Protein AF-A0A8T5SLI6-F1 (afdb_monomer_lite)

Sequence (531 aa):
MDNPRVVEIYKQARKDFEEFVGETPEDYKVLLFIDPELHTSLYQVMELGGSPFAVLSQEQIENLRKARNRNYLPDECISIFPSLPTMIYMSLPFELEDNPERDFTLRMMFIHAFAHAYFAEKSASNDSKVQTEIYRMDMIIRELIMNNAYGLKEGRQIPWGMAYFQDMVAVIRLLTTFGVHDFYIPPETSRDVSLFQNFLLEIITYLKKRAELIKKKNLTGILTEAFANFIHMKIGEQILEKNEYPFSNIPKLLKPIYGPPMNKLSFEILTSAFEELGDQPREIIKQTLQMQSDLDLLTKLGGGAQVRRILKDVREGAQSTSVYWHADTSGYWRKTWNIYEGVWDQLDDYIKFLNKHQCVNVGQWLEGSSAFQFYGYVKVDSKPIYVFEIDDESINLEQLLILHNHSLLYRQEFLMPTPGFPDIIMFKKLDRMVVGTLLSIGKLEENPMSPWDLPIYSRAIDISKELLDFVAEQKQEVEIDEETGRASEVLYGTSKIRKKVDYSQLKKMSQSKLASVRVLIDEIVTQHEGA

pLDDT: mean 75.41, std 16.87, range [34.31, 97.69]

Secondary structure (DSSP, 8-state):
---HHHHHHHHHHHHHHHHHHSS---SEEEEEESSHHHHHHHHHHHHHHSSTT----HHHHHHHHHHTS-TTS----EEEE--SSEEEEEE--SS--S-HHHHHHHHHHHHHHHHHHHHHHH-S-SHHHHHHHHHHHHHHHHHHHHHHHHHHHHHH--TTHHHHHHHHHHHHHHHHHTT--------HHHHTT-HHHHHHHHHHHHHHHHHHHHHH-B--HHHHHHHHHHHHHHHHHHHHHTT-SS-SS--GGGHHHHSSHHHHHHHHHHHHHTGGG-S-HHHHHHHHHT--SHHHHHHHHT-HHHHHHHHHHHHHHHHHHHHHHT--SSSHHHHHHHHHHHHHHHHHHHHHHHHHHT--BHHHHHHH--SEEEEEEEEETTEEEEEEEE-TTT--HHHHHHHHHTT---STTSSS-PPPPPEEEEEEEETTEEEEEEEEEPPPSS--SSTT-S-EEEEEEE--HHHHHHHHHSPPEEEE-TTT--EEEEPPSS-SS---EE-TTBPP--HHHHHHHHHHHHHHHHHTT--

Structure (mmCIF, N/CA/C/O backbone):
data_AF-A0A8T5SLI6-F1
#
_entry.id   AF-A0A8T5SLI6-F1
#
loop_
_atom_site.group_PDB
_atom_site.id
_atom_site.type_symbol
_atom_site.label_atom_id
_atom_site.label_alt_id
_atom_site.label_comp_id
_atom_site.label_asym_id
_atom_site.label_entity_id
_atom_site.label_seq_id
_atom_site.pdbx_PDB_ins_code
_atom_site.Cartn_x
_atom_site.Cartn_y
_atom_site.Cartn_z
_atom_site.occupancy
_atom_site.B_iso_or_equiv
_atom_site.auth_seq_id
_atom_site.auth_comp_id
_atom_site.auth_asym_id
_atom_site.auth_atom_id
_atom_site.pdbx_PDB_model_num
ATOM 1 N N . MET A 1 1 ? -10.650 -25.749 14.499 1.00 44.06 1 MET A N 1
ATOM 2 C CA . MET A 1 1 ? -11.336 -26.099 15.758 1.00 44.06 1 MET A CA 1
ATOM 3 C C . MET A 1 1 ? -11.910 -24.813 16.304 1.00 44.06 1 MET A C 1
ATOM 5 O O . MET A 1 1 ? -11.137 -23.884 16.503 1.00 44.06 1 MET A O 1
ATOM 9 N N . ASP A 1 2 ? -13.223 -24.744 16.497 1.00 54.75 2 ASP A N 1
ATOM 10 C CA . ASP A 1 2 ? -13.872 -23.579 17.097 1.00 54.75 2 ASP A CA 1
ATOM 11 C C . ASP A 1 2 ? -13.577 -23.589 18.598 1.00 54.75 2 ASP A C 1
ATOM 13 O O . ASP A 1 2 ? -14.080 -24.449 19.319 1.00 54.75 2 ASP A O 1
ATOM 17 N N . ASN A 1 3 ? -12.715 -22.689 19.077 1.00 69.00 3 ASN A N 1
ATOM 18 C CA . ASN A 1 3 ? -12.516 -22.523 20.514 1.00 69.00 3 ASN A CA 1
ATOM 19 C C . ASN A 1 3 ? -13.764 -21.819 21.095 1.00 69.00 3 ASN A C 1
ATOM 21 O O . ASN A 1 3 ? -14.017 -20.668 20.723 1.00 69.00 3 ASN A O 1
ATOM 25 N N . PRO A 1 4 ? -14.544 -22.460 21.991 1.00 79.44 4 PRO A N 1
ATOM 26 C CA . PRO A 1 4 ? -15.806 -21.903 22.483 1.00 79.44 4 PRO A CA 1
ATOM 27 C C . PRO A 1 4 ? -15.668 -20.519 23.132 1.00 79.44 4 PRO A C 1
ATOM 29 O O . PRO A 1 4 ? -16.579 -19.702 23.005 1.00 79.44 4 PRO A O 1
ATOM 32 N N . ARG A 1 5 ? -14.522 -20.228 23.767 1.00 83.31 5 ARG A N 1
ATOM 33 C CA . ARG A 1 5 ? -14.261 -18.940 24.426 1.00 83.31 5 ARG A CA 1
ATOM 34 C C . ARG A 1 5 ? -14.070 -17.805 23.422 1.00 83.31 5 ARG A C 1
ATOM 36 O O . ARG A 1 5 ? -14.644 -16.735 23.590 1.00 83.31 5 ARG A O 1
ATOM 43 N N . VAL A 1 6 ? -13.337 -18.058 22.334 1.00 84.25 6 VAL A N 1
ATOM 44 C CA . VAL A 1 6 ? -13.152 -17.083 21.241 1.00 84.25 6 VAL A CA 1
ATOM 45 C C . VAL A 1 6 ? -14.497 -16.730 20.605 1.00 84.25 6 VAL A C 1
ATOM 47 O O . VAL A 1 6 ? -14.772 -15.561 20.345 1.00 84.25 6 VAL A O 1
ATOM 50 N N . VAL A 1 7 ? -15.363 -17.729 20.404 1.00 87.38 7 VAL A N 1
ATOM 51 C CA . VAL A 1 7 ? -16.715 -17.526 19.858 1.00 87.38 7 VAL A CA 1
ATOM 52 C C . VAL A 1 7 ? -17.589 -16.697 20.805 1.00 87.38 7 VAL A C 1
ATOM 54 O O . VAL A 1 7 ? -18.370 -15.865 20.346 1.00 87.38 7 VAL A O 1
ATOM 57 N N . GLU A 1 8 ? -17.480 -16.906 22.117 1.00 90.06 8 GLU A N 1
ATOM 58 C CA . GLU A 1 8 ? -18.203 -16.114 23.117 1.00 90.06 8 GLU A CA 1
ATOM 59 C C . GLU A 1 8 ? -17.760 -14.646 23.107 1.00 90.06 8 GLU A C 1
ATOM 61 O O . GLU A 1 8 ? -18.603 -13.755 23.006 1.00 90.06 8 GLU A O 1
ATOM 66 N N . ILE A 1 9 ? -16.448 -14.398 23.125 1.00 90.38 9 ILE A N 1
ATOM 67 C CA . ILE A 1 9 ? -15.871 -13.048 23.088 1.00 90.38 9 ILE A CA 1
ATOM 68 C C . ILE A 1 9 ? -16.253 -12.325 21.793 1.00 90.38 9 ILE A C 1
ATOM 70 O O . ILE A 1 9 ? -16.652 -11.163 21.828 1.00 90.38 9 ILE A O 1
ATOM 74 N N . TYR A 1 10 ? -16.211 -13.022 20.657 1.00 92.00 10 TYR A N 1
ATOM 75 C CA . TYR A 1 10 ? -16.682 -12.496 19.376 1.00 92.00 10 TYR A CA 1
ATOM 76 C C . TYR A 1 10 ? -18.156 -12.057 19.440 1.00 92.00 10 TYR A C 1
ATOM 78 O O . TYR A 1 10 ? -18.503 -10.971 18.977 1.00 92.00 10 TYR A O 1
ATOM 86 N N . LYS A 1 11 ? -19.037 -12.872 20.041 1.00 94.06 11 LYS A N 1
ATOM 87 C CA . LYS A 1 11 ? -20.464 -12.534 20.191 1.00 94.06 11 LYS A CA 1
ATOM 88 C C . LYS A 1 11 ? -20.676 -11.322 21.096 1.00 94.06 11 LYS A C 1
ATOM 90 O O . LYS A 1 11 ? -21.549 -10.510 20.803 1.00 94.06 11 LYS A O 1
ATOM 95 N N . GLN A 1 12 ? -19.894 -11.201 22.167 1.00 94.75 12 GLN A N 1
ATOM 96 C CA . GLN A 1 12 ? -19.926 -10.033 23.050 1.00 94.75 12 GLN A CA 1
ATOM 97 C C . GLN A 1 12 ? -19.479 -8.772 22.305 1.00 94.75 12 GLN A C 1
ATOM 99 O O . GLN A 1 12 ? -20.244 -7.817 22.241 1.00 94.75 12 GLN A O 1
ATOM 104 N N . ALA A 1 13 ? -18.318 -8.815 21.642 1.00 94.75 13 ALA A N 1
ATOM 105 C CA . ALA A 1 13 ? -17.807 -7.717 20.820 1.00 94.75 13 ALA A CA 1
ATOM 106 C C . ALA A 1 13 ? -18.826 -7.257 19.766 1.00 94.75 13 ALA A C 1
ATOM 108 O O . ALA A 1 13 ? -19.027 -6.061 19.567 1.00 94.75 13 ALA A O 1
ATOM 109 N N . ARG A 1 14 ? -19.501 -8.207 19.104 1.00 95.81 14 ARG A N 1
ATOM 110 C CA . ARG A 1 14 ? -20.529 -7.906 18.102 1.00 95.81 14 ARG A CA 1
ATOM 111 C C . ARG A 1 14 ? -21.728 -7.189 18.721 1.00 95.81 14 ARG A C 1
ATOM 113 O O . ARG A 1 14 ? -22.217 -6.228 18.139 1.00 95.81 14 ARG A O 1
ATOM 120 N N . LYS A 1 15 ? -22.173 -7.632 19.898 1.00 96.38 15 LYS A N 1
ATOM 121 C CA . LYS A 1 15 ? -23.267 -6.995 20.635 1.00 96.38 15 LYS A CA 1
ATOM 122 C C . LYS A 1 15 ? -22.905 -5.568 21.058 1.00 96.38 15 LYS A C 1
ATOM 124 O O . LYS A 1 15 ? -23.711 -4.671 20.847 1.00 96.38 15 LYS A O 1
ATOM 129 N N . ASP A 1 16 ? -21.710 -5.346 21.606 1.00 96.44 16 ASP A N 1
ATOM 130 C CA . ASP A 1 16 ? -21.279 -3.995 22.000 1.00 96.44 16 ASP A CA 1
ATOM 131 C C . ASP A 1 16 ? -21.222 -3.053 20.796 1.00 96.44 16 ASP A C 1
ATOM 133 O O . ASP A 1 16 ? -21.654 -1.903 20.868 1.00 96.44 16 ASP A O 1
ATOM 137 N N . PHE A 1 17 ? -20.716 -3.563 19.670 1.00 97.00 17 PHE A N 1
ATOM 138 C CA . PHE A 1 17 ? -20.667 -2.821 18.419 1.00 97.00 17 PHE A CA 1
ATOM 139 C C . PHE A 1 17 ? -22.073 -2.443 17.940 1.00 97.00 17 PHE A C 1
ATOM 141 O O . PHE A 1 17 ? -22.313 -1.281 17.621 1.00 97.00 17 PHE A O 1
ATOM 148 N N . GLU A 1 18 ? -23.013 -3.391 17.939 1.00 96.25 18 GLU A N 1
ATOM 149 C CA . GLU A 1 18 ? -24.412 -3.154 17.563 1.00 96.25 18 GLU A CA 1
ATOM 150 C C . GLU A 1 18 ? -25.090 -2.125 18.477 1.00 96.25 18 GLU A C 1
ATOM 152 O O . GLU A 1 18 ? -25.758 -1.213 17.994 1.00 96.25 18 GLU A O 1
ATOM 157 N N . GLU A 1 19 ? -24.894 -2.225 19.795 1.00 95.00 19 GLU A N 1
ATOM 158 C CA . GLU A 1 19 ? -25.458 -1.281 20.767 1.00 95.00 19 GLU A CA 1
ATOM 159 C C . GLU A 1 19 ? -24.948 0.152 20.522 1.00 95.00 19 GLU A C 1
ATOM 161 O O . GLU A 1 19 ? -25.728 1.116 20.537 1.00 95.00 19 GLU A O 1
ATOM 166 N N . PHE A 1 20 ? -23.651 0.296 20.236 1.00 95.19 20 PHE A N 1
ATOM 167 C CA . PHE A 1 20 ? -23.007 1.588 20.015 1.00 95.19 20 PHE A CA 1
ATOM 168 C C . PHE A 1 20 ? -23.339 2.188 18.638 1.00 95.19 20 PHE A C 1
ATOM 170 O O . PHE A 1 20 ? -23.892 3.292 18.542 1.00 95.19 20 PHE A O 1
ATOM 177 N N . VAL A 1 21 ? -23.041 1.445 17.569 1.00 94.12 21 VAL A N 1
ATOM 178 C CA . VAL A 1 21 ? -23.135 1.890 16.168 1.00 94.12 21 VAL A CA 1
ATOM 179 C C . VAL A 1 21 ? -24.572 1.825 15.642 1.00 94.12 21 VAL A C 1
ATOM 181 O O . VAL A 1 21 ? -24.972 2.671 14.843 1.00 94.12 21 VAL A O 1
ATOM 184 N N . GLY A 1 22 ? -25.380 0.885 16.137 1.00 92.38 22 GLY A N 1
ATOM 185 C CA . GLY A 1 22 ? -26.774 0.656 15.739 1.00 92.38 22 GLY A CA 1
ATOM 186 C C . GLY A 1 22 ? -26.971 -0.483 14.733 1.00 92.38 22 GLY A C 1
ATOM 187 O O . GLY A 1 22 ? -28.096 -0.942 14.561 1.00 92.38 22 GLY A O 1
ATOM 188 N N . GLU A 1 23 ? -25.901 -0.942 14.086 1.00 93.25 23 GLU A N 1
ATOM 189 C CA . GLU A 1 23 ? -25.879 -2.125 13.224 1.00 93.25 23 GLU A CA 1
ATOM 190 C C . GLU A 1 23 ? -24.483 -2.766 13.246 1.00 93.25 23 GLU A C 1
ATOM 192 O O . GLU A 1 23 ? -23.515 -2.154 13.703 1.00 93.25 23 GLU A O 1
ATOM 197 N N . THR A 1 24 ? -24.377 -3.999 12.755 1.00 91.31 24 THR A N 1
ATOM 198 C CA . THR A 1 24 ? -23.112 -4.738 12.657 1.00 91.31 24 THR A CA 1
ATOM 199 C C . THR A 1 24 ? -22.670 -4.879 11.205 1.00 91.31 24 THR A C 1
ATOM 201 O O . THR A 1 24 ? -23.529 -5.016 10.334 1.00 91.31 24 THR A O 1
ATOM 204 N N . PRO A 1 25 ? -21.353 -4.880 10.919 1.00 92.12 25 PRO A N 1
ATOM 205 C CA . PRO A 1 25 ? -20.867 -5.291 9.605 1.00 92.12 25 PRO A CA 1
ATOM 206 C C . PRO A 1 25 ? -21.261 -6.748 9.329 1.00 92.12 25 PRO A C 1
ATOM 208 O O . PRO A 1 25 ? -21.352 -7.557 10.262 1.00 92.12 25 PRO A O 1
ATOM 211 N N . GLU A 1 26 ? -21.482 -7.088 8.061 1.00 92.00 26 GLU A N 1
ATOM 212 C CA . GLU A 1 26 ? -21.887 -8.444 7.643 1.00 92.00 26 GLU A CA 1
ATOM 213 C C . GLU A 1 26 ? -21.032 -9.029 6.509 1.00 92.00 26 GLU A C 1
ATOM 215 O O . GLU A 1 26 ? -21.029 -10.245 6.312 1.00 92.00 26 GLU A O 1
ATOM 220 N N . ASP A 1 27 ? -20.295 -8.202 5.769 1.00 90.94 27 ASP A N 1
ATOM 221 C CA . ASP A 1 27 ? -19.503 -8.587 4.598 1.00 90.94 27 ASP A CA 1
ATOM 222 C C . ASP A 1 27 ? -18.003 -8.601 4.930 1.00 90.94 27 ASP A C 1
ATOM 224 O O . ASP A 1 27 ? -17.196 -7.825 4.411 1.00 90.94 27 ASP A O 1
ATOM 228 N N . TYR A 1 28 ? -17.599 -9.522 5.809 1.00 94.00 28 TYR A N 1
ATOM 229 C CA . TYR A 1 28 ? -16.191 -9.739 6.145 1.00 94.00 28 TYR A CA 1
ATOM 230 C C . TYR A 1 28 ? -15.838 -11.207 6.400 1.00 94.00 28 TYR A C 1
ATOM 232 O O . TYR A 1 28 ? -16.683 -12.079 6.604 1.00 94.00 28 TYR A O 1
ATOM 240 N N . LYS A 1 29 ? -14.536 -11.489 6.383 1.00 92.00 29 LYS A N 1
ATOM 241 C CA . LYS A 1 29 ? -13.932 -12.792 6.663 1.00 92.00 29 LYS A CA 1
ATOM 242 C C . LYS A 1 29 ? -12.848 -12.619 7.710 1.00 92.00 29 LYS A C 1
ATOM 244 O O . LYS A 1 29 ? -11.984 -11.767 7.546 1.00 92.00 29 LYS A O 1
ATOM 249 N N . VAL A 1 30 ? -12.857 -13.458 8.741 1.00 89.06 30 VAL A N 1
ATOM 250 C CA . VAL A 1 30 ? -11.822 -13.465 9.783 1.00 89.06 30 VAL A CA 1
ATOM 251 C C . VAL A 1 30 ? -10.960 -14.711 9.639 1.00 89.06 30 VAL A C 1
ATOM 253 O O . VAL A 1 30 ? -11.475 -15.829 9.646 1.00 89.06 30 VAL A O 1
ATOM 256 N N . LEU A 1 31 ? -9.647 -14.520 9.544 1.00 88.75 31 LEU A N 1
ATOM 257 C CA . LEU A 1 31 ? -8.648 -15.576 9.630 1.00 88.75 31 LEU A CA 1
ATOM 258 C C . LEU A 1 31 ? -7.838 -15.393 10.916 1.00 88.75 31 LEU A C 1
ATOM 260 O O . LEU A 1 31 ? -7.156 -14.385 11.100 1.00 88.75 31 LEU A O 1
ATOM 264 N N . LEU A 1 32 ? -7.926 -16.386 11.799 1.00 85.38 32 LEU A N 1
ATOM 265 C CA . LEU A 1 32 ? -7.217 -16.409 13.074 1.00 85.38 32 LEU A CA 1
ATOM 266 C C . LEU A 1 32 ? -5.917 -17.208 12.939 1.00 85.38 32 LEU A C 1
ATOM 268 O O . LEU A 1 32 ? -5.941 -18.389 12.586 1.00 85.38 32 LEU A O 1
ATOM 272 N N . PHE A 1 33 ? -4.791 -16.573 13.249 1.00 80.75 33 PHE A N 1
ATOM 273 C CA . PHE A 1 33 ? -3.471 -17.186 13.277 1.00 80.75 33 PHE A CA 1
ATOM 274 C C . PHE A 1 33 ? -3.140 -17.651 14.692 1.00 80.75 33 PHE A C 1
ATOM 276 O O . PHE A 1 33 ? -3.117 -16.865 15.638 1.00 80.75 33 PHE A O 1
ATOM 283 N N . ILE A 1 34 ? -2.874 -18.952 14.821 1.00 75.06 34 ILE A N 1
ATOM 284 C CA . ILE A 1 34 ? -2.328 -19.547 16.050 1.00 75.06 34 ILE A CA 1
ATOM 285 C C . ILE A 1 34 ? -0.828 -19.240 16.158 1.00 75.06 34 ILE A C 1
ATOM 287 O O . ILE A 1 34 ? -0.317 -19.062 17.256 1.00 75.06 34 ILE A O 1
ATOM 291 N N . ASP A 1 35 ? -0.1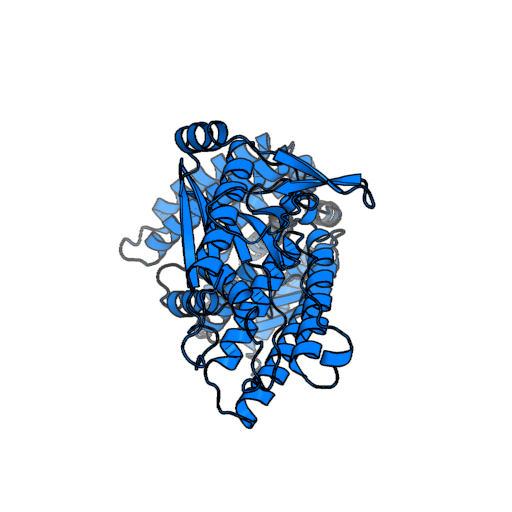40 -19.168 15.015 1.00 73.62 35 ASP A N 1
ATOM 292 C CA . ASP A 1 35 ? 1.264 -18.779 14.907 1.00 73.62 35 ASP A CA 1
ATOM 293 C C . ASP A 1 35 ? 1.371 -17.307 14.461 1.00 73.62 35 ASP A C 1
ATOM 295 O O . ASP A 1 35 ? 1.095 -17.012 13.290 1.00 73.62 35 ASP A O 1
ATOM 299 N N . PRO A 1 36 ? 1.777 -16.384 15.355 1.00 71.38 36 PRO A N 1
ATOM 300 C CA . PRO A 1 36 ? 1.911 -14.967 15.028 1.00 71.38 36 PRO A CA 1
ATOM 301 C C . PRO A 1 36 ? 2.917 -14.676 13.905 1.00 71.38 36 PRO A C 1
ATOM 303 O O . PRO A 1 36 ? 2.770 -13.681 13.200 1.00 71.38 36 PRO A O 1
ATOM 306 N N . GLU A 1 37 ? 3.910 -15.543 13.661 1.00 73.69 37 GLU A N 1
ATOM 307 C CA . GLU A 1 37 ? 4.912 -15.304 12.607 1.00 73.69 37 GLU A CA 1
ATOM 308 C C . GLU A 1 37 ? 4.305 -15.322 11.197 1.00 73.69 37 GLU A C 1
ATOM 310 O O . GLU A 1 37 ? 4.772 -14.630 10.279 1.00 73.69 37 GLU A O 1
ATOM 315 N N . LEU A 1 38 ? 3.243 -16.112 11.016 1.00 75.31 38 LEU A N 1
ATOM 316 C CA . LEU A 1 38 ? 2.495 -16.164 9.764 1.00 75.31 38 LEU A CA 1
ATOM 317 C C . LEU A 1 38 ? 1.707 -14.875 9.535 1.00 75.31 38 LEU A C 1
ATOM 319 O O . LEU A 1 38 ? 1.659 -14.388 8.404 1.00 75.31 38 LEU A O 1
ATOM 323 N N . HIS A 1 39 ? 1.139 -14.302 10.598 1.00 79.75 39 HIS A N 1
ATOM 324 C CA . HIS A 1 39 ? 0.418 -13.035 10.528 1.00 79.75 39 HIS A CA 1
ATOM 325 C C . HIS A 1 39 ? 1.359 -11.875 10.204 1.00 79.75 39 HIS A C 1
ATOM 327 O O . HIS A 1 39 ? 1.087 -11.134 9.262 1.00 79.75 39 HIS A O 1
ATOM 333 N N . THR A 1 40 ? 2.511 -11.776 10.873 1.00 76.31 40 THR A N 1
ATOM 334 C CA . THR A 1 40 ? 3.512 -10.742 10.568 1.00 76.31 40 THR A CA 1
ATOM 335 C C . THR A 1 40 ? 3.976 -10.808 9.112 1.00 76.31 40 THR A C 1
ATOM 337 O O . THR A 1 40 ? 4.066 -9.784 8.439 1.00 76.31 40 THR A O 1
ATOM 340 N N . SER A 1 41 ? 4.224 -12.016 8.590 1.00 77.44 41 SER A N 1
ATOM 341 C CA . SER A 1 41 ? 4.614 -12.192 7.183 1.00 77.44 41 SER A CA 1
ATOM 342 C C . SER A 1 41 ? 3.527 -11.670 6.233 1.00 77.44 41 SER A C 1
ATOM 344 O O . SER A 1 41 ? 3.831 -11.035 5.227 1.00 77.44 41 SER A O 1
ATOM 346 N N . LEU A 1 42 ? 2.256 -11.934 6.547 1.00 83.06 42 LEU A N 1
ATOM 347 C CA . LEU A 1 42 ? 1.123 -11.479 5.749 1.00 83.06 42 LEU A CA 1
ATOM 348 C C . LEU A 1 42 ? 0.953 -9.959 5.793 1.00 83.06 42 LEU A C 1
ATOM 350 O O . LEU A 1 42 ? 0.751 -9.348 4.745 1.00 83.06 42 LEU A O 1
ATOM 354 N N . TYR A 1 43 ? 1.055 -9.367 6.982 1.00 82.25 43 TYR A N 1
ATOM 355 C CA . TYR A 1 43 ? 1.016 -7.921 7.167 1.00 82.25 43 TYR A CA 1
ATOM 356 C C . TYR A 1 43 ? 2.036 -7.230 6.262 1.00 82.25 43 TYR A C 1
ATOM 358 O O . TYR A 1 43 ? 1.683 -6.384 5.449 1.00 82.25 43 TYR A O 1
ATOM 366 N N . GLN A 1 44 ? 3.290 -7.679 6.302 1.00 78.62 44 GLN A N 1
ATOM 367 C CA . GLN A 1 44 ? 4.341 -7.077 5.488 1.00 78.62 44 GLN A CA 1
ATOM 368 C C . GLN A 1 44 ? 4.110 -7.256 3.978 1.00 78.62 44 GLN A C 1
ATOM 370 O O . GLN A 1 44 ? 4.463 -6.380 3.191 1.00 78.62 44 GLN A O 1
ATOM 375 N N . VAL A 1 45 ? 3.510 -8.373 3.548 1.00 83.94 45 VAL A N 1
ATOM 376 C CA . VAL A 1 45 ? 3.108 -8.561 2.142 1.00 83.94 45 VAL A CA 1
ATOM 377 C C . VAL A 1 45 ? 2.037 -7.544 1.747 1.00 83.94 45 VAL A C 1
ATOM 379 O O . VAL A 1 45 ? 2.109 -6.978 0.656 1.00 83.94 45 VAL A O 1
ATOM 382 N N . MET A 1 46 ? 1.061 -7.297 2.620 1.00 87.00 46 MET A N 1
ATOM 383 C CA . MET A 1 46 ? 0.022 -6.296 2.387 1.00 87.00 46 MET A CA 1
ATOM 384 C C . MET A 1 46 ? 0.593 -4.878 2.346 1.00 87.00 46 MET A C 1
ATOM 386 O O . MET A 1 46 ? 0.240 -4.142 1.430 1.00 87.00 46 MET A O 1
ATOM 390 N N . GLU A 1 47 ? 1.512 -4.532 3.246 1.00 78.56 47 GLU A N 1
ATOM 391 C CA . GLU A 1 47 ? 2.186 -3.227 3.262 1.00 78.56 47 GLU A CA 1
ATOM 392 C C . GLU A 1 47 ? 3.024 -2.995 1.996 1.00 78.56 47 GLU A C 1
ATOM 394 O O . GLU A 1 47 ? 2.884 -1.978 1.319 1.00 78.56 47 GLU A O 1
ATOM 399 N N . LEU A 1 48 ? 3.859 -3.965 1.610 1.00 76.06 48 LEU A N 1
ATOM 400 C CA . LEU A 1 48 ? 4.747 -3.829 0.447 1.00 76.06 48 LEU A CA 1
ATOM 401 C C . LEU A 1 48 ? 4.011 -3.953 -0.893 1.00 76.06 48 LEU A C 1
ATOM 403 O O . LEU A 1 48 ? 4.388 -3.338 -1.891 1.00 76.06 48 LEU A O 1
ATOM 407 N N . GLY A 1 49 ? 3.008 -4.826 -0.953 1.00 77.44 49 GLY A N 1
ATOM 408 C CA . GLY A 1 49 ? 2.347 -5.228 -2.192 1.00 77.44 49 GLY A CA 1
ATOM 409 C C . GLY A 1 49 ? 0.970 -4.603 -2.411 1.00 77.44 49 GLY A C 1
ATOM 410 O O . GLY A 1 49 ? 0.420 -4.679 -3.519 1.00 77.44 49 GLY A O 1
ATOM 411 N N . GLY A 1 50 ? 0.404 -3.999 -1.367 1.00 83.75 50 GLY A N 1
ATOM 412 C CA . GLY A 1 50 ? -0.948 -3.449 -1.334 1.00 83.75 50 GLY A CA 1
ATOM 413 C C . GLY A 1 50 ? -2.056 -4.503 -1.314 1.00 83.75 50 GLY A C 1
ATOM 414 O O . GLY A 1 50 ? -3.213 -4.131 -1.452 1.00 83.75 50 GLY A O 1
ATOM 415 N N . SER A 1 51 ? -1.731 -5.799 -1.215 1.00 89.69 51 SER A N 1
ATOM 416 C CA . SER A 1 51 ? -2.679 -6.923 -1.260 1.00 89.69 51 SER A CA 1
ATOM 417 C C . SER A 1 51 ? -2.033 -8.200 -0.708 1.00 89.69 51 SER A C 1
ATOM 419 O O . SER A 1 51 ? -0.842 -8.418 -0.935 1.00 89.69 51 SER A O 1
ATOM 421 N N . PRO A 1 52 ? -2.790 -9.099 -0.052 1.00 86.62 52 PRO A N 1
ATOM 422 C CA . PRO A 1 52 ? -2.253 -10.346 0.505 1.00 86.62 52 PRO A CA 1
ATOM 423 C C . PRO A 1 52 ? -1.761 -11.349 -0.553 1.00 86.62 52 PRO A C 1
ATOM 425 O O . PRO A 1 52 ? -1.036 -12.286 -0.225 1.00 86.62 52 PRO A O 1
ATOM 428 N N . PHE A 1 53 ? -2.146 -11.176 -1.823 1.00 88.50 53 PHE A N 1
ATOM 429 C CA . PHE A 1 53 ? -1.671 -12.004 -2.940 1.00 88.50 53 PHE A CA 1
ATOM 430 C C . PHE A 1 53 ? -0.749 -11.264 -3.902 1.00 88.50 53 PHE A C 1
ATOM 432 O O . PHE A 1 53 ? -0.422 -11.784 -4.970 1.00 88.50 53 PHE A O 1
ATOM 439 N N . ALA A 1 54 ? -0.312 -10.066 -3.523 1.00 87.38 54 ALA A N 1
ATOM 440 C CA . ALA A 1 54 ? 0.648 -9.315 -4.297 1.00 87.38 54 ALA A CA 1
ATOM 441 C C . ALA A 1 54 ? 1.934 -10.129 -4.507 1.00 87.38 54 ALA A C 1
ATOM 443 O O . ALA A 1 54 ? 2.513 -10.692 -3.579 1.00 87.38 54 ALA A O 1
ATOM 444 N N . VAL A 1 55 ? 2.404 -10.163 -5.752 1.00 86.56 55 VAL A N 1
ATOM 445 C CA . VAL A 1 55 ? 3.694 -10.768 -6.099 1.00 86.56 55 VAL A CA 1
ATOM 446 C C . VAL A 1 55 ? 4.816 -9.859 -5.606 1.00 86.56 55 VAL A C 1
ATOM 448 O O . VAL A 1 55 ? 4.763 -8.651 -5.825 1.00 86.56 55 VAL A O 1
ATOM 451 N N . LEU A 1 56 ? 5.812 -10.417 -4.931 1.00 82.62 56 LEU A N 1
ATOM 452 C CA . LEU A 1 56 ? 6.967 -9.684 -4.413 1.00 82.62 56 LEU A CA 1
ATOM 453 C C . LEU A 1 56 ? 8.236 -10.157 -5.116 1.00 82.62 56 LEU A C 1
ATOM 455 O O . LEU A 1 56 ? 8.292 -11.312 -5.544 1.00 82.62 56 LEU A O 1
ATOM 459 N N . SER A 1 57 ? 9.238 -9.284 -5.210 1.00 79.12 57 SER A N 1
ATOM 460 C CA . SER A 1 57 ? 10.562 -9.681 -5.696 1.00 79.12 57 SER A CA 1
ATOM 461 C C . SER A 1 57 ? 11.251 -10.639 -4.712 1.00 79.12 57 SER A C 1
ATOM 463 O O . SER A 1 57 ? 10.905 -10.694 -3.530 1.00 79.12 57 SER A O 1
ATOM 465 N N . GLN A 1 58 ? 12.238 -11.404 -5.171 1.00 77.44 58 GLN A N 1
ATOM 466 C CA . GLN A 1 58 ? 13.064 -12.287 -4.353 1.00 77.44 58 GLN A CA 1
ATOM 467 C C . GLN A 1 58 ? 13.755 -11.532 -3.236 1.00 77.44 58 GLN A C 1
ATOM 469 O O . GLN A 1 58 ? 13.724 -11.986 -2.102 1.00 77.44 58 GLN A O 1
ATOM 474 N N . GLU A 1 59 ? 14.313 -10.365 -3.525 1.00 75.62 59 GLU A N 1
ATOM 475 C CA . GLU A 1 59 ? 14.922 -9.502 -2.519 1.00 75.62 59 GLU A CA 1
ATOM 476 C C . GLU A 1 59 ? 13.910 -9.113 -1.431 1.00 75.62 59 GLU A C 1
ATOM 478 O O . GLU A 1 59 ? 14.198 -9.240 -0.241 1.00 75.62 59 GLU A O 1
ATOM 483 N N . GLN A 1 60 ? 12.694 -8.706 -1.816 1.00 77.88 60 GLN A N 1
ATOM 484 C CA . GLN A 1 60 ? 11.626 -8.431 -0.855 1.00 77.88 60 GLN A CA 1
ATOM 485 C C . GLN A 1 60 ? 11.300 -9.686 -0.040 1.00 77.88 60 GLN A C 1
ATOM 487 O O . GLN A 1 60 ? 11.256 -9.622 1.184 1.00 77.88 60 GLN A O 1
ATOM 492 N N . ILE A 1 61 ? 11.148 -10.845 -0.682 1.00 80.69 61 ILE A N 1
ATOM 493 C CA . ILE A 1 61 ? 10.898 -12.125 -0.005 1.00 80.69 61 ILE A CA 1
ATOM 494 C C . ILE A 1 61 ? 12.040 -12.483 0.958 1.00 80.69 61 ILE A C 1
ATOM 496 O O . ILE A 1 61 ? 11.787 -12.961 2.064 1.00 80.69 61 ILE A O 1
ATOM 500 N N . GLU A 1 62 ? 13.295 -12.264 0.578 1.00 78.50 62 GLU A N 1
ATOM 501 C CA . GLU A 1 62 ? 14.459 -12.482 1.430 1.00 78.50 62 GLU A CA 1
ATOM 502 C C . GLU A 1 62 ? 14.482 -11.529 2.616 1.00 78.50 62 GLU A C 1
ATOM 504 O O . GLU A 1 62 ? 14.754 -11.967 3.733 1.00 78.50 62 GLU A O 1
ATOM 509 N N . ASN A 1 63 ? 14.170 -10.253 2.404 1.00 74.00 63 ASN A N 1
ATOM 510 C CA . ASN A 1 63 ? 14.072 -9.263 3.470 1.00 74.00 63 ASN A CA 1
ATOM 511 C C . ASN A 1 63 ? 12.955 -9.629 4.448 1.00 74.00 63 ASN A C 1
ATOM 513 O O . ASN A 1 63 ? 13.190 -9.617 5.652 1.00 74.00 63 ASN A O 1
ATOM 517 N N . LEU A 1 64 ? 11.798 -10.080 3.955 1.00 74.31 64 LEU A N 1
ATOM 518 C CA . LEU A 1 64 ? 10.719 -10.623 4.784 1.00 74.31 64 LEU A CA 1
ATOM 519 C C . LEU A 1 64 ? 11.178 -11.850 5.581 1.00 74.31 64 LEU A C 1
ATOM 521 O O . LEU A 1 64 ? 10.950 -11.940 6.787 1.00 74.31 64 LEU A O 1
ATOM 525 N N . ARG A 1 65 ? 11.889 -12.786 4.939 1.00 74.19 65 ARG A N 1
ATOM 526 C CA . ARG A 1 65 ? 12.460 -13.964 5.615 1.00 74.19 65 ARG A CA 1
ATOM 527 C C . ARG A 1 65 ? 13.474 -13.569 6.689 1.00 74.19 65 ARG A C 1
ATOM 529 O O . ARG A 1 65 ? 13.448 -14.155 7.766 1.00 74.19 65 ARG A O 1
ATOM 536 N N . LYS A 1 66 ? 14.341 -12.587 6.424 1.00 69.94 66 LYS A N 1
ATOM 537 C CA . LYS A 1 66 ? 15.323 -12.050 7.384 1.00 69.94 66 LYS A CA 1
ATOM 538 C C . LYS A 1 66 ? 14.629 -11.307 8.532 1.00 69.94 66 LYS A C 1
ATOM 540 O O . LYS A 1 66 ? 15.061 -11.434 9.677 1.00 69.94 66 LYS A O 1
ATOM 545 N N . ALA A 1 67 ? 13.535 -10.599 8.247 1.00 60.75 67 ALA A N 1
ATOM 546 C CA . ALA A 1 67 ? 12.741 -9.847 9.217 1.00 60.75 67 ALA A CA 1
ATOM 547 C C . ALA A 1 67 ? 11.984 -10.742 10.214 1.00 60.75 67 ALA A C 1
ATOM 549 O O . ALA A 1 67 ? 11.643 -10.280 11.300 1.00 60.75 67 ALA A O 1
ATOM 550 N N . ARG A 1 68 ? 11.825 -12.046 9.930 1.00 60.44 68 ARG A N 1
ATOM 551 C CA . ARG A 1 68 ? 11.350 -13.038 10.919 1.00 60.44 68 ARG A CA 1
ATOM 552 C C . ARG A 1 68 ? 12.207 -13.087 12.191 1.00 60.44 68 ARG A C 1
ATOM 554 O O . ARG A 1 68 ? 11.743 -13.555 13.227 1.00 60.44 68 ARG A O 1
ATOM 561 N N . ASN A 1 69 ? 13.431 -12.553 12.158 1.00 57.34 69 ASN A N 1
ATOM 562 C CA . ASN A 1 69 ? 14.226 -12.293 13.355 1.00 57.34 69 ASN A CA 1
ATOM 563 C C . ASN A 1 69 ? 13.660 -11.081 14.119 1.00 57.34 69 ASN A C 1
ATOM 565 O O . ASN A 1 69 ? 14.150 -9.959 14.003 1.00 57.34 69 ASN A O 1
ATOM 569 N N . ARG A 1 70 ? 12.629 -11.366 14.922 1.00 51.78 70 ARG A N 1
ATOM 570 C CA . ARG A 1 70 ? 11.639 -10.513 15.610 1.00 51.78 70 ARG A CA 1
ATOM 571 C C . ARG A 1 70 ? 12.063 -9.164 16.207 1.00 51.78 70 ARG A C 1
ATOM 573 O O . ARG A 1 70 ? 11.180 -8.392 16.542 1.00 51.78 70 ARG A O 1
ATOM 580 N N . ASN A 1 71 ? 13.347 -8.840 16.364 1.00 49.12 71 ASN A N 1
ATOM 581 C CA . ASN A 1 71 ? 13.844 -7.706 17.166 1.00 49.12 71 ASN A CA 1
ATOM 582 C C . ASN A 1 71 ? 13.361 -6.300 16.744 1.00 49.12 71 ASN A C 1
ATOM 584 O O . ASN A 1 71 ? 13.625 -5.355 17.490 1.00 49.12 71 ASN A O 1
ATOM 588 N N . TYR A 1 72 ? 12.711 -6.156 15.583 1.00 47.06 72 TYR A N 1
ATOM 589 C CA . TYR A 1 72 ? 12.386 -4.861 14.983 1.00 47.06 72 TYR A CA 1
ATOM 590 C C . TYR A 1 72 ? 11.040 -4.812 14.241 1.00 47.06 72 TYR A C 1
ATOM 592 O O . TYR A 1 72 ? 10.897 -4.010 13.327 1.00 47.06 72 TYR A O 1
ATOM 600 N N . LEU A 1 73 ? 10.066 -5.664 14.561 1.00 50.00 73 LEU A N 1
ATOM 601 C CA . LEU A 1 73 ? 8.738 -5.555 13.944 1.00 50.00 73 LEU A CA 1
ATOM 602 C C . LEU A 1 73 ? 7.718 -5.106 14.988 1.00 50.00 73 LEU A C 1
ATOM 604 O O . LEU A 1 73 ? 7.818 -5.534 16.136 1.00 50.00 73 LEU A O 1
ATOM 608 N N . PRO A 1 74 ? 6.776 -4.214 14.640 1.00 51.00 74 PRO A N 1
ATOM 609 C CA . PRO A 1 74 ? 5.645 -3.960 15.514 1.00 51.00 74 PRO A CA 1
ATOM 610 C C . PRO A 1 74 ? 4.878 -5.279 15.708 1.00 51.00 74 PRO A C 1
ATOM 612 O O . PRO A 1 74 ? 4.619 -5.991 14.738 1.00 51.00 74 PRO A O 1
ATOM 615 N N . ASP A 1 75 ? 4.542 -5.613 16.959 1.00 56.19 75 ASP A N 1
ATOM 616 C CA . ASP A 1 75 ? 3.685 -6.756 17.319 1.00 56.19 75 ASP A CA 1
ATOM 617 C C . ASP A 1 75 ? 2.230 -6.469 16.903 1.00 56.19 75 ASP A C 1
ATOM 619 O O . ASP A 1 75 ? 1.321 -6.462 17.730 1.00 56.19 75 ASP A O 1
ATOM 623 N N . GLU A 1 76 ? 1.981 -6.144 15.636 1.00 61.31 76 GLU A N 1
ATOM 624 C CA . GLU A 1 76 ? 0.612 -5.976 15.169 1.00 61.31 76 GLU A CA 1
ATOM 625 C C . GLU A 1 76 ? -0.135 -7.297 15.337 1.00 61.31 76 GLU A C 1
ATOM 627 O O . GLU A 1 76 ? 0.271 -8.331 14.813 1.00 61.31 76 GLU A O 1
ATOM 632 N N . CYS A 1 77 ? -1.237 -7.261 16.084 1.00 74.56 77 CYS A N 1
ATOM 633 C CA . CYS A 1 77 ? -2.077 -8.433 16.334 1.00 74.56 77 CYS A CA 1
ATOM 634 C C . CYS A 1 77 ? -3.295 -8.487 15.400 1.00 74.56 77 CYS A C 1
ATOM 636 O O . CYS A 1 77 ? -4.035 -9.469 15.415 1.00 74.56 77 CYS A O 1
ATOM 638 N N . ILE A 1 78 ? -3.511 -7.438 14.600 1.00 82.44 78 ILE A N 1
ATOM 639 C CA . ILE A 1 78 ? -4.606 -7.302 13.640 1.00 82.44 78 ILE A CA 1
ATOM 640 C C . ILE A 1 78 ? -4.036 -6.680 12.368 1.00 82.44 78 ILE A C 1
ATOM 642 O O . ILE A 1 78 ? -3.352 -5.669 12.443 1.00 82.44 78 ILE A O 1
ATOM 646 N N . SER A 1 79 ? -4.359 -7.241 11.209 1.00 87.50 79 SER A N 1
ATOM 647 C CA . SER A 1 79 ? -4.164 -6.578 9.921 1.00 87.50 79 SER A CA 1
ATOM 648 C C . SER A 1 79 ? -5.445 -6.665 9.111 1.00 87.50 79 SER A C 1
ATOM 650 O O . SER A 1 79 ? -6.089 -7.716 9.039 1.00 87.50 79 SER A O 1
ATOM 652 N N . ILE A 1 80 ? -5.815 -5.548 8.497 1.00 90.25 80 ILE A N 1
ATOM 653 C CA . ILE A 1 80 ? -7.059 -5.406 7.750 1.00 90.25 80 ILE A CA 1
ATOM 654 C C . ILE A 1 80 ? -6.715 -5.198 6.287 1.00 90.25 80 ILE A C 1
ATOM 656 O O . ILE A 1 80 ? -5.994 -4.271 5.930 1.00 90.25 80 ILE A O 1
ATOM 660 N N . PHE A 1 81 ? -7.258 -6.049 5.424 1.00 93.75 81 PHE A N 1
ATOM 661 C CA . PHE A 1 81 ? -7.325 -5.754 4.003 1.00 93.75 81 PHE A CA 1
ATOM 662 C C . PHE A 1 81 ? -8.745 -5.272 3.686 1.00 93.75 81 PHE A C 1
ATOM 664 O O . PHE A 1 81 ? -9.673 -6.094 3.704 1.00 93.75 81 PHE A O 1
ATOM 671 N N . PRO A 1 82 ? -8.939 -3.965 3.427 1.00 92.44 82 PRO A N 1
ATOM 672 C CA . PRO A 1 82 ? -10.262 -3.363 3.317 1.00 92.44 82 PRO A CA 1
ATOM 673 C C . PRO A 1 82 ? -10.872 -3.668 1.945 1.00 92.44 82 PRO A C 1
ATOM 675 O O . PRO A 1 82 ? -11.004 -2.790 1.115 1.00 92.44 82 PRO A O 1
ATOM 678 N N . SER A 1 83 ? -11.185 -4.929 1.649 1.00 94.00 83 SER A N 1
ATOM 679 C CA . SER A 1 83 ? -11.933 -5.344 0.453 1.00 94.00 83 SER A CA 1
ATOM 680 C C . SER A 1 83 ? -13.416 -5.565 0.757 1.00 94.00 83 SER A C 1
ATOM 682 O O . SER A 1 83 ? -13.877 -5.312 1.865 1.00 94.00 83 SER A O 1
ATOM 684 N N . LEU A 1 84 ? -14.167 -6.062 -0.225 1.00 93.25 84 LEU A N 1
ATOM 685 C CA . LEU A 1 84 ? -15.555 -6.501 -0.109 1.00 93.25 84 LEU A CA 1
ATOM 686 C C . LEU A 1 84 ? -15.660 -7.964 -0.596 1.00 93.25 84 LEU A C 1
ATOM 688 O O . LEU A 1 84 ? -15.550 -8.212 -1.806 1.00 93.25 84 LEU A O 1
ATOM 692 N N . PRO A 1 85 ? -15.799 -8.955 0.311 1.00 95.12 85 PRO A N 1
ATOM 693 C CA . PRO A 1 85 ? -15.798 -8.822 1.775 1.00 95.12 85 PRO A CA 1
ATOM 694 C C . PRO A 1 85 ? -14.460 -8.329 2.333 1.00 95.12 85 PRO A C 1
ATOM 696 O O . PRO A 1 85 ? -13.403 -8.629 1.766 1.00 95.12 85 PRO A O 1
ATOM 699 N N . THR A 1 86 ? -14.483 -7.638 3.474 1.00 95.56 86 THR A N 1
ATOM 700 C CA . THR A 1 86 ? -13.259 -7.230 4.189 1.00 95.56 86 THR A CA 1
ATOM 701 C C . THR A 1 86 ? -12.543 -8.457 4.729 1.00 95.56 86 THR A C 1
ATOM 703 O O . THR A 1 86 ? -13.173 -9.350 5.289 1.00 95.56 86 THR A O 1
ATOM 706 N N . MET A 1 87 ? -11.222 -8.538 4.567 1.00 95.00 87 MET A N 1
ATOM 707 C CA . MET A 1 87 ? -10.443 -9.645 5.123 1.00 95.00 87 MET A CA 1
ATOM 708 C C . MET A 1 87 ? -9.695 -9.177 6.365 1.00 95.00 87 MET A C 1
ATOM 710 O O . MET A 1 87 ? -8.879 -8.259 6.310 1.00 95.00 87 MET A O 1
ATOM 714 N N . ILE A 1 88 ? -9.986 -9.835 7.477 1.00 92.94 88 ILE A N 1
ATOM 715 C CA . ILE A 1 88 ? -9.440 -9.560 8.797 1.00 92.94 88 ILE A CA 1
ATOM 716 C C . ILE A 1 88 ? -8.477 -10.687 9.140 1.00 92.94 88 ILE A C 1
ATOM 718 O O . ILE A 1 88 ? -8.857 -11.859 9.171 1.00 92.94 88 ILE A O 1
ATOM 722 N N . TYR A 1 89 ? -7.239 -10.325 9.435 1.00 90.25 89 TYR A N 1
ATOM 723 C CA . TYR A 1 89 ? -6.181 -11.238 9.832 1.00 90.25 89 TYR A CA 1
ATOM 724 C C . TYR A 1 89 ? -5.810 -10.930 11.274 1.00 90.25 89 TYR A C 1
ATOM 726 O O . TYR A 1 89 ? -5.391 -9.818 11.569 1.00 90.25 89 TYR A O 1
ATOM 734 N N . MET A 1 90 ? -6.003 -11.884 12.181 1.00 86.50 90 MET A N 1
ATOM 735 C CA . MET A 1 90 ? -5.758 -11.668 13.607 1.00 86.50 90 MET A CA 1
ATOM 736 C C . MET A 1 90 ? -4.867 -12.749 14.191 1.00 86.50 90 MET A C 1
ATOM 738 O O . MET A 1 90 ? -5.156 -13.934 14.041 1.00 86.50 90 MET A O 1
ATOM 742 N N . SER A 1 91 ? -3.828 -12.340 14.909 1.00 81.19 91 SER A N 1
ATOM 743 C CA . SER A 1 91 ? -3.048 -13.238 15.759 1.00 81.19 91 SER A CA 1
ATOM 744 C C . SER A 1 91 ? -3.750 -13.422 17.090 1.00 81.19 91 SER A C 1
ATOM 746 O O . SER A 1 91 ? -4.078 -12.444 17.762 1.00 81.19 91 SER A O 1
ATOM 748 N N . LEU A 1 92 ? -3.974 -14.670 17.499 1.00 74.94 92 LEU A N 1
ATOM 749 C CA . LEU A 1 92 ? -4.515 -14.924 18.828 1.00 74.94 92 LEU A CA 1
ATOM 750 C C . LEU A 1 92 ? -3.467 -14.541 19.886 1.00 74.94 92 LEU A C 1
ATOM 752 O O . LEU A 1 92 ? -2.325 -15.004 19.805 1.00 74.94 92 LEU A O 1
ATOM 756 N N . PRO A 1 93 ? -3.826 -13.716 20.883 1.00 59.78 93 PRO A N 1
ATOM 757 C CA . PRO A 1 93 ? -2.913 -13.365 21.957 1.00 59.78 93 PRO A CA 1
ATOM 758 C C . PRO A 1 93 ? -2.697 -14.580 22.876 1.00 59.78 93 PRO A C 1
ATOM 760 O O . PRO A 1 93 ? -3.420 -14.768 23.850 1.00 59.78 93 PRO A O 1
ATOM 763 N N . PHE A 1 94 ? -1.645 -15.353 22.589 1.00 59.62 94 PHE A N 1
ATOM 764 C CA . PHE A 1 94 ? -1.060 -16.401 23.443 1.00 59.62 94 PHE A CA 1
ATOM 765 C C . PHE A 1 94 ? -1.982 -17.602 23.736 1.00 59.62 94 PHE A C 1
ATOM 767 O O . PHE A 1 94 ? -3.136 -17.655 23.316 1.00 59.62 94 PHE A O 1
ATOM 774 N N . GLU A 1 95 ? -1.444 -18.615 24.424 1.00 57.72 95 GLU A N 1
ATOM 775 C CA . GLU A 1 95 ? -2.212 -19.769 24.906 1.00 57.72 95 GLU A CA 1
ATOM 776 C C . GLU A 1 95 ? -3.473 -19.280 25.644 1.00 57.72 95 GLU A C 1
ATOM 778 O O . GLU A 1 95 ? -3.395 -18.416 26.521 1.00 57.72 95 GLU A O 1
ATOM 783 N N . LEU A 1 96 ? -4.649 -19.776 25.245 1.00 56.06 96 LEU A N 1
ATOM 784 C CA . LEU A 1 96 ? -5.953 -19.375 25.788 1.00 56.06 96 LEU A CA 1
ATOM 785 C C . LEU A 1 96 ? -6.139 -19.946 27.206 1.00 56.06 96 LEU A C 1
ATOM 787 O O . LEU A 1 96 ? -6.908 -20.878 27.418 1.00 56.06 96 LEU A O 1
ATOM 791 N N . GLU A 1 97 ? -5.384 -19.417 28.163 1.00 61.12 97 GLU A N 1
ATOM 792 C CA . GLU A 1 97 ? -5.642 -19.557 29.596 1.00 61.12 97 GLU A CA 1
ATOM 793 C C . GLU A 1 97 ? -6.677 -18.508 30.030 1.00 61.12 97 GLU A C 1
ATOM 795 O O . GLU A 1 97 ? -6.662 -17.388 29.511 1.00 61.12 97 GLU A O 1
ATOM 800 N N . ASP A 1 98 ? -7.543 -18.850 30.992 1.00 67.56 98 ASP A N 1
ATOM 801 C CA . ASP A 1 98 ? -8.558 -17.945 31.554 1.00 67.56 98 ASP A CA 1
ATOM 802 C C . ASP A 1 98 ? -7.898 -16.701 32.175 1.00 67.56 98 ASP A C 1
ATOM 804 O O . ASP A 1 98 ? -7.444 -16.704 33.322 1.00 67.56 98 ASP A O 1
ATOM 808 N N . ASN A 1 99 ? -7.833 -15.618 31.400 1.00 77.25 99 ASN A N 1
ATOM 809 C CA . ASN A 1 99 ? -7.214 -14.364 31.799 1.00 77.25 99 ASN A CA 1
ATOM 810 C C . ASN A 1 99 ? -8.090 -13.176 31.354 1.00 77.25 99 ASN A C 1
ATOM 812 O O . ASN A 1 99 ? -8.172 -12.896 30.155 1.00 77.25 99 ASN A O 1
ATOM 816 N N . PRO A 1 100 ? -8.678 -12.417 32.301 1.00 80.19 100 PRO A N 1
ATOM 817 C CA . PRO A 1 100 ? -9.528 -11.265 31.995 1.00 80.19 100 PRO A CA 1
ATOM 818 C C . PRO A 1 100 ? -8.859 -10.195 31.116 1.00 80.19 100 PRO A C 1
ATOM 820 O O . PRO A 1 100 ? -9.531 -9.543 30.323 1.00 80.19 100 PRO A O 1
ATOM 823 N N . GLU A 1 101 ? -7.538 -10.011 31.227 1.00 77.50 101 GLU A N 1
ATOM 824 C CA . GLU A 1 101 ? -6.781 -9.058 30.405 1.00 77.50 101 GLU A CA 1
ATOM 825 C C . GLU A 1 101 ? -6.706 -9.503 28.938 1.00 77.50 101 GLU A C 1
ATOM 827 O O . GLU A 1 101 ? -6.825 -8.680 28.025 1.00 77.50 101 GLU A O 1
ATOM 832 N N . ARG A 1 102 ? -6.538 -10.813 28.705 1.00 79.50 102 ARG A N 1
ATOM 833 C CA . ARG A 1 102 ? -6.516 -11.410 27.360 1.00 79.50 102 ARG A CA 1
ATOM 834 C C . ARG A 1 102 ? -7.900 -11.386 26.725 1.00 79.50 102 ARG A C 1
ATOM 836 O O . ARG A 1 102 ? -8.016 -11.016 25.560 1.00 79.50 102 ARG A O 1
ATOM 843 N N . ASP A 1 103 ? -8.937 -11.703 27.496 1.00 85.12 103 ASP A N 1
ATOM 844 C CA . ASP A 1 103 ? -10.320 -11.688 27.016 1.00 85.12 103 ASP A CA 1
ATOM 845 C C . ASP A 1 103 ? -10.759 -10.286 26.595 1.00 85.12 103 ASP A C 1
ATOM 847 O O . ASP A 1 103 ? -11.316 -10.111 25.511 1.00 85.12 103 ASP A O 1
ATOM 851 N N . PHE A 1 104 ? -10.466 -9.278 27.424 1.00 85.75 104 PHE A N 1
ATOM 852 C CA . PHE A 1 104 ? -10.719 -7.882 27.074 1.00 85.75 104 PHE A CA 1
ATOM 853 C C . PHE A 1 104 ? -9.945 -7.489 25.818 1.00 85.75 104 PHE A C 1
ATOM 855 O O . PHE A 1 104 ? -10.522 -6.930 24.893 1.00 85.75 104 PHE A O 1
ATOM 862 N N . THR A 1 105 ? -8.656 -7.837 25.748 1.00 84.44 105 THR A N 1
ATOM 863 C CA . THR A 1 105 ? -7.813 -7.530 24.587 1.00 84.44 105 THR A CA 1
ATOM 864 C C . THR A 1 105 ? -8.401 -8.116 23.305 1.00 84.44 105 THR A C 1
ATOM 866 O O . THR A 1 105 ? -8.575 -7.393 22.329 1.00 84.44 105 THR A O 1
ATOM 869 N N . LEU A 1 106 ? -8.787 -9.394 23.313 1.00 86.00 106 LEU A N 1
ATOM 870 C CA . LEU A 1 106 ? -9.394 -10.057 22.159 1.00 86.00 106 LEU A CA 1
ATOM 871 C C . LEU A 1 106 ? -10.751 -9.436 21.783 1.00 86.00 106 LEU A C 1
ATOM 873 O O . LEU A 1 106 ? -11.030 -9.249 20.600 1.00 86.00 106 LEU A O 1
ATOM 877 N N . ARG A 1 107 ? -11.581 -9.071 22.768 1.00 89.88 107 ARG A N 1
ATOM 878 C CA . ARG A 1 107 ? -12.858 -8.370 22.539 1.00 89.88 107 ARG A CA 1
ATOM 879 C C . ARG A 1 107 ? -12.638 -7.033 21.833 1.00 89.88 107 ARG A C 1
ATOM 881 O O . ARG A 1 107 ? -13.287 -6.753 20.828 1.00 89.88 107 ARG A O 1
ATOM 888 N N . MET A 1 108 ? -11.678 -6.251 22.317 1.00 89.62 108 MET A N 1
ATOM 889 C CA . MET A 1 108 ? -11.299 -4.960 21.744 1.00 89.62 108 MET A CA 1
ATOM 890 C C . MET A 1 108 ? -10.691 -5.102 20.341 1.00 89.62 108 MET A C 1
ATOM 892 O O . MET A 1 108 ? -11.016 -4.312 19.455 1.00 89.62 108 MET A O 1
ATOM 896 N N . MET A 1 109 ? -9.902 -6.154 20.094 1.00 89.06 109 MET A N 1
ATOM 897 C CA . MET A 1 109 ? -9.400 -6.478 18.755 1.00 89.06 109 MET A CA 1
ATOM 898 C C . MET A 1 109 ? -10.541 -6.752 17.768 1.00 89.06 109 MET A C 1
ATOM 900 O O . MET A 1 109 ? -10.540 -6.210 16.663 1.00 89.06 109 MET A O 1
ATOM 904 N N . PHE A 1 110 ? -11.546 -7.540 18.169 1.00 92.44 110 PHE A N 1
ATOM 905 C CA . PHE A 1 110 ? -12.736 -7.762 17.345 1.00 92.44 110 PHE A CA 1
ATOM 906 C C . PHE A 1 110 ? -13.490 -6.460 17.073 1.00 92.44 110 PHE A C 1
ATOM 908 O O . PHE A 1 110 ? -13.829 -6.204 15.923 1.00 92.44 110 PHE A O 1
ATOM 915 N N . ILE A 1 111 ? -13.704 -5.617 18.088 1.00 94.31 111 ILE A N 1
ATOM 916 C CA . ILE A 1 111 ? -14.377 -4.317 17.928 1.00 94.31 111 ILE A CA 1
ATOM 917 C C . ILE A 1 111 ? -13.638 -3.432 16.918 1.00 94.31 111 ILE A C 1
ATOM 919 O O . ILE A 1 111 ? -14.263 -2.873 16.017 1.00 94.31 111 ILE A O 1
ATOM 923 N N . HIS A 1 112 ? -12.314 -3.324 17.037 1.00 92.56 112 HIS A N 1
ATOM 924 C CA . HIS A 1 112 ? -11.499 -2.546 16.106 1.00 92.56 112 HIS A CA 1
ATOM 925 C C . HIS A 1 112 ? -11.592 -3.102 14.675 1.00 92.56 112 HIS A C 1
ATOM 927 O O . HIS A 1 112 ? -11.806 -2.352 13.723 1.00 92.56 112 HIS A O 1
ATOM 933 N N . ALA A 1 113 ? -11.526 -4.427 14.516 1.00 93.50 113 ALA A N 1
ATOM 934 C CA . ALA A 1 113 ? -11.660 -5.074 13.215 1.00 93.50 113 ALA A CA 1
ATOM 935 C C . ALA A 1 113 ? -13.071 -4.929 12.608 1.00 93.50 113 ALA A C 1
ATOM 937 O O . ALA A 1 113 ? -13.206 -4.749 11.397 1.00 93.50 113 ALA A O 1
ATOM 938 N N . PHE A 1 114 ? -14.125 -4.953 13.430 1.00 96.38 114 PHE A N 1
ATOM 939 C CA . PHE A 1 114 ? -15.493 -4.664 12.994 1.00 96.38 114 PHE A CA 1
ATOM 940 C C . PHE A 1 114 ? -15.648 -3.219 12.546 1.00 96.38 114 PHE A C 1
ATOM 942 O O . PHE A 1 114 ? -16.324 -2.972 11.554 1.00 96.38 114 PHE A O 1
ATOM 949 N N . ALA A 1 115 ? -15.003 -2.268 13.220 1.00 96.50 115 ALA A N 1
ATOM 950 C CA . ALA A 1 115 ? -15.054 -0.870 12.812 1.00 96.50 115 ALA A CA 1
ATOM 951 C C . ALA A 1 115 ? -14.442 -0.672 11.418 1.00 96.50 115 ALA A C 1
ATOM 953 O O . ALA A 1 115 ? -15.034 -0.002 10.574 1.00 96.50 115 ALA A O 1
ATOM 954 N N . HIS A 1 116 ? -13.318 -1.333 11.147 1.00 95.81 116 HIS A N 1
ATOM 955 C CA . HIS A 1 116 ? -12.702 -1.374 9.822 1.00 95.81 116 HIS A CA 1
ATOM 956 C C . HIS A 1 116 ? -13.596 -2.020 8.756 1.00 95.81 116 HIS A C 1
ATOM 958 O O . HIS A 1 116 ? -13.792 -1.440 7.690 1.00 95.81 116 HIS A O 1
ATOM 964 N N . ALA A 1 117 ? -14.182 -3.187 9.043 1.00 96.94 117 ALA A N 1
ATOM 965 C CA . ALA A 1 117 ? -15.114 -3.848 8.125 1.00 96.94 117 ALA A CA 1
ATOM 966 C C . ALA A 1 117 ? -16.350 -2.983 7.843 1.00 96.94 117 ALA A C 1
ATOM 968 O O . ALA A 1 117 ? -16.751 -2.800 6.697 1.00 96.94 117 ALA A O 1
ATOM 969 N N . TYR A 1 118 ? -16.910 -2.372 8.883 1.00 97.69 118 TYR A N 1
ATOM 970 C CA . TYR A 1 118 ? -18.062 -1.491 8.770 1.00 97.69 118 TYR A CA 1
ATOM 971 C C . TYR A 1 118 ? -17.746 -0.236 7.948 1.00 97.69 118 TYR A C 1
ATOM 973 O O . TYR A 1 118 ? -18.541 0.158 7.095 1.00 97.69 118 TYR A O 1
ATOM 981 N N . PHE A 1 119 ? -16.562 0.357 8.135 1.00 97.12 119 PHE A N 1
ATOM 982 C CA . PHE A 1 119 ? -16.093 1.443 7.278 1.00 97.12 119 PHE A CA 1
ATOM 983 C C . PHE A 1 119 ? -15.974 0.979 5.826 1.00 97.12 119 PHE A C 1
ATOM 985 O O . PHE A 1 119 ? -16.507 1.631 4.932 1.00 97.12 119 PHE A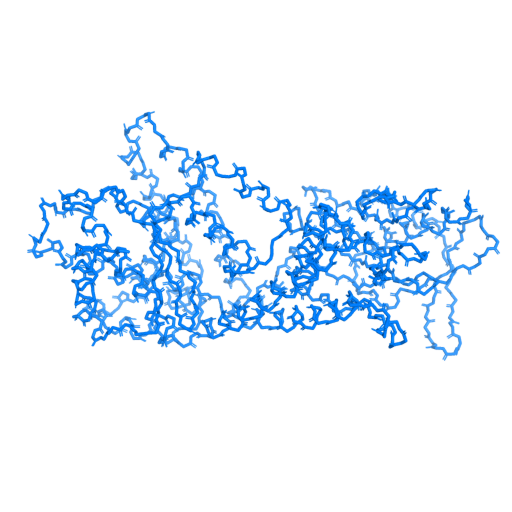 O 1
ATOM 992 N N . ALA A 1 120 ? -15.347 -0.169 5.575 1.00 96.44 120 ALA A N 1
ATOM 993 C CA . ALA A 1 120 ? -15.174 -0.684 4.224 1.00 96.44 120 ALA A CA 1
ATOM 994 C C . ALA A 1 120 ? -16.509 -0.959 3.505 1.00 96.44 120 ALA A C 1
ATOM 996 O O . ALA A 1 120 ? -16.599 -0.715 2.299 1.00 96.44 120 ALA A O 1
ATOM 997 N N . GLU A 1 121 ? -17.530 -1.422 4.234 1.00 95.62 121 GLU A N 1
ATOM 998 C CA . GLU A 1 121 ? -18.885 -1.691 3.736 1.00 95.62 121 GLU A CA 1
ATOM 999 C C . GLU A 1 121 ? -19.713 -0.423 3.481 1.00 95.62 121 GLU A C 1
ATOM 1001 O O . GLU A 1 121 ? -20.461 -0.359 2.500 1.00 95.62 121 GLU A O 1
ATOM 1006 N N . LYS A 1 122 ? -19.630 0.569 4.379 1.00 96.44 122 LYS A N 1
ATOM 1007 C CA . LYS A 1 122 ? -20.565 1.709 4.422 1.00 96.44 122 LYS A CA 1
ATOM 1008 C C . LYS A 1 122 ? -19.967 3.040 3.973 1.00 96.44 122 LYS A C 1
ATOM 1010 O O . LYS A 1 122 ? -20.722 3.990 3.766 1.00 96.44 122 LYS A O 1
ATOM 1015 N N . SER A 1 123 ? -18.646 3.134 3.840 1.00 95.94 123 SER A N 1
ATOM 1016 C CA . SER A 1 123 ? -17.963 4.370 3.458 1.00 95.94 123 SER A CA 1
ATOM 1017 C C . SER A 1 123 ? -18.320 4.814 2.037 1.00 95.94 123 SER A C 1
ATOM 1019 O O . SER A 1 123 ? -18.504 4.006 1.123 1.00 95.94 123 SER A O 1
ATOM 1021 N N . ALA A 1 124 ? -18.375 6.131 1.837 1.00 96.69 124 ALA A N 1
ATOM 1022 C CA . ALA A 1 124 ? -18.483 6.761 0.526 1.00 96.69 124 ALA A CA 1
ATOM 1023 C C . ALA A 1 124 ? -17.184 6.649 -0.297 1.00 96.69 124 ALA A C 1
ATOM 1025 O O . ALA A 1 124 ? -17.203 6.892 -1.509 1.00 96.69 124 ALA A O 1
ATOM 1026 N N . SER A 1 125 ? -16.063 6.290 0.337 1.00 96.75 125 SER A N 1
ATOM 1027 C CA . SER A 1 125 ? -14.793 6.054 -0.342 1.00 96.75 125 SER A CA 1
ATOM 1028 C C . SER A 1 125 ? -14.883 4.893 -1.336 1.00 96.75 125 SER A C 1
ATOM 1030 O O . SER A 1 125 ? -15.567 3.891 -1.123 1.00 96.75 125 SER A O 1
ATOM 1032 N N . ASN A 1 126 ? -14.154 5.003 -2.447 1.00 96.31 126 ASN A N 1
ATOM 1033 C CA . ASN A 1 126 ? -14.039 3.911 -3.411 1.00 96.31 126 ASN A CA 1
ATOM 1034 C C . ASN A 1 126 ? -12.947 2.887 -3.052 1.00 96.31 126 ASN A C 1
ATOM 1036 O O . ASN A 1 126 ? -12.797 1.915 -3.796 1.00 96.31 126 ASN A O 1
ATOM 1040 N N . ASP A 1 127 ? -12.212 3.099 -1.952 1.00 95.00 127 ASP A N 1
ATOM 1041 C CA . ASP A 1 127 ? -11.064 2.289 -1.534 1.00 95.00 127 ASP A CA 1
ATOM 1042 C C . ASP A 1 127 ? -11.394 0.792 -1.570 1.00 95.00 127 ASP A C 1
ATOM 1044 O O . ASP A 1 127 ? -10.809 0.049 -2.361 1.00 95.00 127 ASP A O 1
ATOM 1048 N N . SER A 1 128 ? -12.441 0.364 -0.858 1.00 95.06 128 SER A N 1
ATOM 1049 C CA . SER A 1 128 ? -12.754 -1.063 -0.739 1.00 95.06 128 SER A CA 1
ATOM 1050 C C . SER A 1 128 ? -13.149 -1.731 -2.047 1.00 95.06 128 SER A C 1
ATOM 1052 O O . SER A 1 128 ? -12.822 -2.895 -2.305 1.00 95.06 128 SER A O 1
ATOM 1054 N N . LYS A 1 129 ? -13.825 -0.982 -2.923 1.00 95.75 129 LYS A N 1
ATOM 1055 C CA . LYS A 1 129 ? -14.190 -1.456 -4.263 1.00 95.75 129 LYS A CA 1
ATOM 1056 C C . LYS A 1 129 ? -12.942 -1.645 -5.118 1.00 95.75 129 LYS A C 1
ATOM 1058 O O . LYS A 1 129 ? -12.802 -2.677 -5.769 1.00 95.75 129 LYS A O 1
ATOM 1063 N N . VAL A 1 130 ? -12.023 -0.681 -5.085 1.00 96.25 130 VAL A N 1
ATOM 1064 C CA . VAL A 1 130 ? -10.759 -0.762 -5.825 1.00 96.25 130 VAL A CA 1
ATOM 1065 C C . VAL A 1 130 ? -9.884 -1.894 -5.282 1.00 96.25 130 VAL A C 1
ATOM 1067 O O . VAL A 1 130 ? -9.369 -2.685 -6.070 1.00 96.25 130 VAL A O 1
ATOM 1070 N N . GLN A 1 131 ? -9.777 -2.042 -3.960 1.00 94.44 131 GLN A N 1
ATOM 1071 C CA . GLN A 1 131 ? -9.010 -3.114 -3.318 1.00 94.44 131 GLN A CA 1
ATOM 1072 C C . GLN A 1 131 ? -9.548 -4.507 -3.651 1.00 94.44 131 GLN A C 1
ATOM 1074 O O . GLN A 1 131 ? -8.773 -5.432 -3.889 1.00 94.44 131 GLN A O 1
ATOM 1079 N N . THR A 1 132 ? -10.869 -4.659 -3.752 1.00 95.69 132 THR A N 1
ATOM 1080 C CA . THR A 1 132 ? -11.500 -5.916 -4.189 1.00 95.69 132 THR A CA 1
ATOM 1081 C C . THR A 1 132 ? -11.064 -6.309 -5.599 1.00 95.69 132 THR A C 1
ATOM 1083 O O . THR A 1 132 ? -10.715 -7.464 -5.847 1.00 95.69 132 THR A O 1
ATOM 1086 N N . GLU A 1 133 ? -11.049 -5.354 -6.528 1.00 96.00 133 GLU A N 1
ATOM 1087 C CA . GLU A 1 133 ? -10.607 -5.602 -7.902 1.00 96.00 133 GLU A CA 1
ATOM 1088 C C . GLU A 1 133 ? -9.100 -5.873 -7.977 1.00 96.00 133 GLU A C 1
ATOM 1090 O O . GLU A 1 133 ? -8.678 -6.795 -8.676 1.00 96.00 133 GLU A O 1
ATOM 1095 N N . ILE A 1 134 ? -8.286 -5.143 -7.206 1.00 93.50 134 ILE A N 1
ATOM 1096 C CA . ILE A 1 134 ? -6.841 -5.393 -7.098 1.00 93.50 134 ILE A CA 1
ATOM 1097 C C . ILE A 1 134 ? -6.575 -6.805 -6.582 1.00 93.50 134 ILE A C 1
ATOM 1099 O O . ILE A 1 134 ? -5.780 -7.528 -7.176 1.00 93.50 134 ILE A O 1
ATOM 1103 N N . TYR A 1 135 ? -7.269 -7.228 -5.528 1.00 94.12 135 TYR A N 1
ATOM 1104 C CA . TYR A 1 135 ? -7.151 -8.576 -4.983 1.00 94.12 135 TYR A CA 1
ATOM 1105 C C . TYR A 1 135 ? -7.479 -9.649 -6.024 1.00 94.12 135 TYR A C 1
ATOM 1107 O O . TYR A 1 135 ? -6.711 -10.597 -6.189 1.00 94.12 135 TYR A O 1
ATOM 1115 N N . ARG A 1 136 ? -8.574 -9.482 -6.779 1.00 94.31 136 ARG A N 1
ATOM 1116 C CA . ARG A 1 136 ? -8.949 -10.401 -7.868 1.00 94.31 136 ARG A CA 1
ATOM 1117 C C . ARG A 1 136 ? -7.864 -10.474 -8.941 1.00 94.31 136 ARG A C 1
ATOM 1119 O O . ARG A 1 136 ? -7.530 -11.565 -9.395 1.00 94.31 136 ARG A O 1
ATOM 1126 N N . MET A 1 137 ? -7.298 -9.333 -9.334 1.00 94.75 137 MET A N 1
ATOM 1127 C CA . MET A 1 137 ? -6.204 -9.294 -10.308 1.00 94.75 137 MET A CA 1
ATOM 1128 C C . MET A 1 137 ? -4.936 -9.955 -9.771 1.00 94.75 137 MET A C 1
ATOM 1130 O O . MET A 1 137 ? -4.330 -10.748 -10.484 1.00 94.75 137 MET A O 1
ATOM 1134 N N . ASP A 1 138 ? -4.559 -9.682 -8.522 1.00 93.62 138 ASP A N 1
ATOM 1135 C CA . ASP A 1 138 ? -3.370 -10.261 -7.891 1.00 93.62 138 ASP A CA 1
ATOM 1136 C C . ASP A 1 138 ? -3.500 -11.784 -7.725 1.00 93.62 138 ASP A C 1
ATOM 1138 O O . ASP A 1 138 ? -2.528 -12.506 -7.944 1.00 93.62 138 ASP A O 1
ATOM 1142 N N . MET A 1 139 ? -4.706 -12.300 -7.451 1.00 92.75 139 MET A N 1
ATOM 1143 C CA . MET A 1 139 ? -4.980 -13.741 -7.506 1.00 92.75 139 MET A CA 1
ATOM 1144 C C . MET A 1 139 ? -4.727 -14.319 -8.900 1.00 92.75 139 MET A C 1
ATOM 1146 O O . MET A 1 139 ? -4.016 -15.312 -9.025 1.00 92.75 139 MET A O 1
ATOM 1150 N N . ILE A 1 140 ? -5.273 -13.697 -9.950 1.00 93.31 140 ILE A N 1
ATOM 1151 C CA . ILE A 1 140 ? -5.092 -14.175 -11.330 1.00 93.31 140 ILE A CA 1
ATOM 1152 C C . ILE A 1 140 ? -3.612 -14.140 -11.719 1.00 93.31 140 ILE A C 1
ATOM 1154 O O . ILE A 1 140 ? -3.090 -15.122 -12.238 1.00 93.31 140 ILE A O 1
ATOM 1158 N N . ILE A 1 141 ? -2.913 -13.043 -11.421 1.00 92.19 141 ILE A N 1
ATOM 1159 C CA . ILE A 1 141 ? -1.475 -12.894 -11.667 1.00 92.19 141 ILE A CA 1
ATOM 1160 C C . ILE A 1 141 ? -0.689 -14.009 -10.965 1.00 92.19 141 ILE A C 1
ATOM 1162 O O . ILE A 1 141 ? 0.193 -14.620 -11.571 1.00 92.19 141 ILE A O 1
ATOM 1166 N N . ARG A 1 142 ? -1.016 -14.303 -9.702 1.00 90.31 142 ARG A N 1
ATOM 1167 C CA . ARG A 1 142 ? -0.375 -15.380 -8.945 1.00 90.31 142 ARG A CA 1
ATOM 1168 C C . ARG A 1 142 ? -0.599 -16.746 -9.598 1.00 90.31 142 ARG A C 1
ATOM 1170 O O . ARG A 1 142 ? 0.366 -17.493 -9.743 1.00 90.31 142 ARG A O 1
ATOM 1177 N N . GLU A 1 143 ? -1.822 -17.058 -10.019 1.00 89.00 143 GLU A N 1
ATOM 1178 C CA . GLU A 1 143 ? -2.139 -18.318 -10.710 1.00 89.00 143 GLU A CA 1
ATOM 1179 C C . GLU A 1 143 ? -1.425 -18.427 -12.064 1.00 89.00 143 GLU A C 1
ATOM 1181 O O . GLU A 1 143 ? -0.865 -19.474 -12.394 1.00 89.00 143 GLU A O 1
ATOM 1186 N N . LEU A 1 144 ? -1.352 -17.330 -12.825 1.00 87.31 144 LEU A N 1
ATOM 1187 C CA . LEU A 1 144 ? -0.595 -17.274 -14.075 1.00 87.31 144 LEU A CA 1
ATOM 1188 C C . LEU A 1 144 ? 0.887 -17.603 -13.847 1.00 87.31 144 LEU A C 1
ATOM 1190 O O . LEU A 1 144 ? 1.459 -18.384 -14.611 1.00 87.31 144 LEU A O 1
ATOM 1194 N N . ILE A 1 145 ? 1.504 -17.064 -12.787 1.00 85.81 145 ILE A N 1
ATOM 1195 C CA . ILE A 1 145 ? 2.891 -17.392 -12.421 1.00 85.81 145 ILE A CA 1
ATOM 1196 C C . ILE A 1 145 ? 3.015 -18.872 -12.056 1.00 85.81 145 ILE A C 1
ATOM 1198 O O . ILE A 1 145 ? 3.903 -19.545 -12.576 1.00 85.81 145 ILE A O 1
ATOM 1202 N N . MET A 1 146 ? 2.144 -19.382 -11.176 1.00 82.56 146 MET A N 1
ATOM 1203 C CA . MET A 1 146 ? 2.180 -20.778 -10.720 1.00 82.56 146 MET A CA 1
ATOM 1204 C C . MET A 1 146 ? 2.124 -21.754 -11.898 1.00 82.56 146 MET A C 1
ATOM 1206 O O . MET A 1 146 ? 2.967 -22.646 -11.996 1.00 82.56 146 MET A O 1
ATOM 1210 N N . ASN A 1 147 ? 1.185 -21.545 -12.823 1.00 78.19 147 ASN A N 1
ATOM 1211 C CA . ASN A 1 147 ? 0.990 -22.410 -13.985 1.00 78.19 147 ASN A CA 1
ATOM 1212 C C . ASN A 1 147 ? 2.208 -22.410 -14.922 1.00 78.19 147 ASN A C 1
ATOM 1214 O O . ASN A 1 147 ? 2.631 -23.465 -15.397 1.00 78.19 147 ASN A O 1
ATOM 1218 N N . ASN A 1 148 ? 2.823 -21.245 -15.150 1.00 74.06 148 ASN A N 1
ATOM 1219 C CA . ASN A 1 148 ? 3.991 -21.131 -16.029 1.00 74.06 148 ASN A CA 1
ATOM 1220 C C . ASN A 1 148 ? 5.278 -21.651 -15.373 1.00 74.06 148 ASN A C 1
ATOM 1222 O O . ASN A 1 148 ? 6.071 -22.342 -16.016 1.00 74.06 148 ASN A O 1
ATOM 1226 N N . ALA A 1 149 ? 5.475 -21.388 -14.080 1.00 71.81 149 ALA A N 1
ATOM 1227 C CA . ALA A 1 149 ? 6.601 -21.929 -13.323 1.00 71.81 149 ALA A CA 1
ATOM 1228 C C . ALA A 1 149 ? 6.527 -23.463 -13.211 1.00 71.81 149 ALA A C 1
ATOM 1230 O O . ALA A 1 149 ? 7.556 -24.139 -13.299 1.00 71.81 149 ALA A O 1
ATOM 1231 N N . TYR A 1 150 ? 5.323 -24.026 -13.063 1.00 64.75 150 TYR A N 1
ATOM 1232 C CA . TYR A 1 150 ? 5.108 -25.473 -13.046 1.00 64.75 150 TYR A CA 1
ATOM 1233 C C . TYR A 1 150 ? 5.498 -26.129 -14.377 1.00 64.75 150 TYR A C 1
ATOM 1235 O O . TYR A 1 150 ? 6.258 -27.099 -14.370 1.00 64.75 150 TYR A O 1
ATOM 1243 N N . GLY A 1 151 ? 5.093 -25.545 -15.513 1.00 61.59 151 GLY A N 1
ATOM 1244 C CA . GLY A 1 151 ? 5.480 -26.032 -16.843 1.00 61.59 151 GLY A CA 1
ATOM 1245 C C . GLY A 1 151 ? 7.000 -26.081 -17.064 1.00 61.59 151 GLY A C 1
ATOM 1246 O O . GLY A 1 151 ? 7.513 -27.020 -17.672 1.00 61.59 151 GLY A O 1
ATOM 1247 N N . LEU A 1 152 ? 7.754 -25.126 -16.501 1.00 62.31 152 LEU A N 1
ATOM 1248 C CA . LEU A 1 152 ? 9.225 -25.163 -16.524 1.00 62.31 152 LEU A CA 1
ATOM 1249 C C . LEU A 1 152 ? 9.811 -26.274 -15.644 1.00 62.31 152 LEU A C 1
ATOM 1251 O O . LEU A 1 152 ? 10.836 -26.873 -15.989 1.00 62.31 152 LEU A O 1
ATOM 1255 N N . LYS A 1 153 ? 9.183 -26.547 -14.497 1.00 59.12 153 LYS A N 1
ATOM 1256 C CA . LYS A 1 153 ? 9.659 -27.542 -13.531 1.00 59.12 153 LYS A CA 1
ATOM 1257 C C . LYS A 1 153 ? 9.484 -28.971 -14.044 1.00 59.12 153 LYS A C 1
ATOM 1259 O O . LYS A 1 153 ? 10.402 -29.769 -13.864 1.00 59.12 153 LYS A O 1
ATOM 1264 N N . GLU A 1 154 ? 8.366 -29.278 -14.704 1.00 53.88 154 GLU A N 1
ATOM 1265 C CA . GLU A 1 154 ? 8.122 -30.601 -15.299 1.00 53.88 154 GLU A CA 1
ATOM 1266 C C . GLU A 1 154 ? 9.048 -30.900 -16.485 1.00 53.88 154 GLU A C 1
ATOM 1268 O O . GLU A 1 154 ? 9.497 -32.033 -16.640 1.00 53.88 154 GLU A O 1
ATOM 1273 N N . GLY A 1 155 ? 9.383 -29.890 -17.298 1.00 54.66 155 GLY A N 1
ATOM 1274 C CA . GLY A 1 155 ? 10.198 -30.084 -18.499 1.00 54.66 155 GLY A CA 1
ATOM 1275 C C . GLY A 1 155 ? 11.715 -30.062 -18.282 1.00 54.66 155 GLY A C 1
ATOM 1276 O O . GLY A 1 155 ? 12.438 -30.692 -19.054 1.00 54.66 155 GLY A O 1
ATOM 1277 N N . ARG A 1 156 ? 12.226 -29.298 -17.299 1.00 57.75 156 ARG A N 1
ATOM 1278 C CA . ARG A 1 156 ? 13.671 -28.981 -17.204 1.00 57.75 156 ARG A CA 1
ATOM 1279 C C . ARG A 1 156 ? 14.258 -28.896 -15.779 1.00 57.75 156 ARG A C 1
ATOM 1281 O O . ARG A 1 156 ? 15.443 -28.613 -15.660 1.00 57.75 156 ARG A O 1
ATOM 1288 N N . GLN A 1 157 ? 13.480 -29.129 -14.708 1.00 61.00 157 GLN A N 1
ATOM 1289 C CA . GLN A 1 157 ? 13.914 -28.986 -13.297 1.00 61.00 157 GLN A CA 1
ATOM 1290 C C . GLN A 1 157 ? 14.725 -27.704 -13.004 1.00 61.00 157 GLN A C 1
ATOM 1292 O O . GLN A 1 157 ? 15.815 -27.748 -12.440 1.00 61.00 157 GLN A O 1
ATOM 1297 N N . ILE A 1 158 ? 14.193 -26.539 -13.374 1.00 67.38 158 ILE A N 1
ATOM 1298 C CA . ILE A 1 158 ? 14.899 -25.261 -13.226 1.00 67.38 158 ILE A CA 1
ATOM 1299 C C . ILE A 1 158 ? 14.611 -24.641 -11.841 1.00 67.38 158 ILE A C 1
ATOM 1301 O O . ILE A 1 158 ? 13.493 -24.161 -11.624 1.00 67.38 158 ILE A O 1
ATOM 1305 N N . PRO A 1 159 ? 15.578 -24.593 -10.898 1.00 68.31 159 PRO A N 1
ATOM 1306 C CA . PRO A 1 159 ? 15.341 -24.091 -9.538 1.00 68.31 159 PRO A CA 1
ATOM 1307 C C . PRO A 1 159 ? 15.075 -22.580 -9.489 1.00 68.31 159 PRO A C 1
ATOM 1309 O O . PRO A 1 159 ? 14.414 -22.102 -8.570 1.00 68.31 159 PRO A O 1
ATOM 1312 N N . TRP A 1 160 ? 15.540 -21.833 -10.494 1.00 70.62 160 TRP A N 1
ATOM 1313 C CA . TRP A 1 160 ? 15.415 -20.378 -10.566 1.00 70.62 160 TRP A CA 1
ATOM 1314 C C . TRP A 1 160 ? 14.119 -19.887 -11.239 1.00 70.62 160 TRP A C 1
ATOM 1316 O O . TRP A 1 160 ? 13.803 -18.701 -11.172 1.00 70.62 160 TRP A O 1
ATOM 1326 N N . GLY A 1 161 ? 13.328 -20.774 -11.859 1.00 72.50 161 GLY A N 1
ATOM 1327 C CA . GLY A 1 161 ? 12.178 -20.382 -12.687 1.00 72.50 161 GLY A CA 1
ATOM 1328 C C . GLY A 1 161 ? 11.100 -19.608 -11.922 1.00 72.50 161 GLY A C 1
ATOM 1329 O O . GLY A 1 161 ? 10.606 -18.592 -12.400 1.00 72.50 161 GLY A O 1
ATOM 1330 N N . MET A 1 162 ? 10.770 -20.049 -10.705 1.00 77.81 162 MET A N 1
ATOM 1331 C CA . MET A 1 162 ? 9.754 -19.395 -9.872 1.00 77.81 162 MET A CA 1
ATOM 1332 C C . MET A 1 162 ? 10.186 -17.990 -9.430 1.00 77.81 162 MET A C 1
ATOM 1334 O O . MET A 1 162 ? 9.406 -17.044 -9.524 1.00 77.81 162 MET A O 1
ATOM 1338 N N . ALA A 1 163 ? 11.440 -17.860 -8.992 1.00 76.00 163 ALA A N 1
ATOM 1339 C CA . ALA A 1 163 ? 12.034 -16.586 -8.610 1.00 76.00 163 ALA A CA 1
ATOM 1340 C C . ALA A 1 163 ? 12.009 -15.580 -9.766 1.00 76.00 163 ALA A C 1
ATOM 1342 O O . ALA A 1 163 ? 11.569 -14.447 -9.594 1.00 76.00 163 ALA A O 1
ATOM 1343 N N . TYR A 1 164 ? 12.365 -16.044 -10.964 1.00 74.06 164 TYR A N 1
ATOM 1344 C CA . TYR A 1 164 ? 12.429 -15.218 -12.163 1.00 74.06 164 TYR A CA 1
ATOM 1345 C C . TYR A 1 164 ? 11.072 -14.603 -12.520 1.00 74.06 164 TYR A C 1
ATOM 1347 O O . TYR A 1 164 ? 10.965 -13.397 -12.741 1.00 74.06 164 TYR A O 1
ATOM 1355 N N . PHE A 1 165 ? 10.011 -15.417 -12.540 1.00 77.81 165 PHE A N 1
ATOM 1356 C CA . PHE A 1 165 ? 8.665 -14.919 -12.825 1.00 77.81 165 PHE A CA 1
ATOM 1357 C C . PHE A 1 165 ? 8.166 -13.935 -11.763 1.00 77.81 165 PHE A C 1
ATOM 1359 O O . PHE A 1 165 ? 7.497 -12.962 -12.111 1.00 77.81 165 PHE A O 1
ATOM 1366 N N . GLN A 1 166 ? 8.478 -14.177 -10.486 1.00 80.69 166 GLN A N 1
ATOM 1367 C CA . GLN A 1 166 ? 8.099 -13.270 -9.400 1.00 80.69 166 GLN A CA 1
ATOM 1368 C C . GLN A 1 166 ? 8.749 -11.905 -9.557 1.00 80.69 166 GLN A C 1
ATOM 1370 O O . GLN A 1 166 ? 8.043 -10.897 -9.538 1.00 80.69 166 GLN A O 1
ATOM 1375 N N . ASP A 1 167 ? 10.063 -11.884 -9.770 1.00 77.88 167 ASP A N 1
ATOM 1376 C CA . ASP A 1 167 ? 10.803 -10.645 -9.965 1.00 77.88 167 ASP A CA 1
ATOM 1377 C C . ASP A 1 167 ? 10.284 -9.892 -11.182 1.00 77.88 167 ASP A C 1
ATOM 1379 O O . ASP A 1 167 ? 9.883 -8.737 -11.065 1.00 77.88 167 ASP A O 1
ATOM 1383 N N . MET A 1 168 ? 10.176 -10.567 -12.328 1.00 77.94 168 MET A N 1
ATOM 1384 C CA . MET A 1 168 ? 9.686 -9.955 -13.561 1.00 77.94 168 MET A CA 1
ATOM 1385 C C . MET A 1 168 ? 8.306 -9.307 -13.375 1.00 77.94 168 MET A C 1
ATOM 1387 O O . MET A 1 168 ? 8.111 -8.147 -13.737 1.00 77.94 168 MET A O 1
ATOM 1391 N N . VAL A 1 169 ? 7.347 -10.017 -12.775 1.00 84.62 169 VAL A N 1
ATOM 1392 C CA . VAL A 1 169 ? 6.005 -9.473 -12.518 1.00 84.62 169 VAL A CA 1
ATOM 1393 C C . VAL A 1 169 ? 6.051 -8.309 -11.526 1.00 84.62 169 VAL A C 1
ATOM 1395 O O . VAL A 1 169 ? 5.370 -7.304 -11.747 1.00 84.62 169 VAL A O 1
ATOM 1398 N N . ALA A 1 170 ? 6.852 -8.410 -10.462 1.00 82.31 170 ALA A N 1
ATOM 1399 C CA . ALA A 1 170 ? 6.997 -7.351 -9.467 1.00 82.31 170 ALA A CA 1
ATOM 1400 C C . ALA A 1 170 ? 7.527 -6.054 -10.098 1.00 82.31 170 ALA A C 1
ATOM 1402 O O . ALA A 1 170 ? 6.976 -4.980 -9.834 1.00 82.31 170 ALA A O 1
ATOM 1403 N N . VAL A 1 171 ? 8.518 -6.140 -10.992 1.00 77.88 171 VAL A N 1
ATOM 1404 C CA . VAL A 1 171 ? 9.087 -4.944 -11.628 1.00 77.88 171 VAL A CA 1
ATOM 1405 C C . VAL A 1 171 ? 8.156 -4.368 -12.698 1.00 77.88 171 VAL A C 1
ATOM 1407 O O . VAL A 1 171 ? 7.946 -3.154 -12.728 1.00 77.88 171 VAL A O 1
ATOM 1410 N N . ILE A 1 172 ? 7.503 -5.199 -13.525 1.00 80.38 172 ILE A N 1
ATOM 1411 C CA . ILE A 1 172 ? 6.492 -4.707 -14.485 1.00 80.38 172 ILE A CA 1
ATOM 1412 C C . ILE A 1 172 ? 5.349 -4.005 -13.737 1.00 80.38 172 ILE A C 1
ATOM 1414 O O . ILE A 1 172 ? 4.881 -2.951 -14.175 1.00 80.38 172 ILE A O 1
ATOM 1418 N N . ARG A 1 173 ? 4.910 -4.537 -12.587 1.00 84.75 173 ARG A N 1
ATOM 1419 C CA . ARG A 1 173 ? 3.876 -3.911 -11.746 1.00 84.75 173 ARG A CA 1
ATOM 1420 C C . ARG A 1 173 ? 4.303 -2.528 -11.262 1.00 84.75 173 ARG A C 1
ATOM 1422 O O . ARG A 1 173 ? 3.508 -1.589 -11.294 1.00 84.75 173 ARG A O 1
ATOM 1429 N N . LEU A 1 174 ? 5.545 -2.405 -10.810 1.00 78.38 174 LEU A N 1
ATOM 1430 C CA . LEU A 1 174 ? 6.094 -1.145 -10.321 1.00 78.38 174 LEU A CA 1
ATOM 1431 C C . LEU A 1 174 ? 6.134 -0.101 -11.443 1.00 78.38 174 LEU A C 1
ATOM 1433 O O . LEU A 1 174 ? 5.540 0.969 -11.323 1.00 78.38 174 LEU A O 1
ATOM 1437 N N . LEU A 1 175 ? 6.721 -0.458 -12.587 1.00 76.81 175 LEU A N 1
ATOM 1438 C CA . LEU A 1 175 ? 6.826 0.433 -13.743 1.00 76.81 175 LEU A CA 1
ATOM 1439 C C . LEU A 1 175 ? 5.460 0.831 -14.324 1.00 76.81 175 LEU A C 1
ATOM 1441 O O . LEU A 1 175 ? 5.241 2.001 -14.638 1.00 76.81 175 LEU A O 1
ATOM 1445 N N . THR A 1 176 ? 4.520 -0.114 -14.442 1.00 81.38 176 THR A N 1
ATOM 1446 C CA . THR A 1 176 ? 3.146 0.183 -14.898 1.00 81.38 176 THR A CA 1
ATOM 1447 C C . THR A 1 176 ? 2.444 1.170 -13.974 1.00 81.38 176 THR A C 1
ATOM 1449 O O . THR A 1 176 ? 1.792 2.100 -14.457 1.00 81.38 176 THR A O 1
ATOM 1452 N N . THR A 1 177 ? 2.611 1.014 -12.657 1.00 79.56 177 THR A N 1
ATOM 1453 C CA . THR A 1 177 ? 2.054 1.934 -11.652 1.00 79.56 177 THR A CA 1
ATOM 1454 C C . THR A 1 177 ? 2.588 3.350 -11.857 1.00 79.56 177 THR A C 1
ATOM 1456 O O . THR A 1 177 ? 1.810 4.306 -11.871 1.00 79.56 177 THR A O 1
ATOM 1459 N N . PHE A 1 178 ? 3.876 3.485 -12.166 1.00 75.75 178 PHE A N 1
ATOM 1460 C CA . PHE A 1 178 ? 4.499 4.769 -12.485 1.00 75.75 178 PHE A CA 1
ATOM 1461 C C . PHE A 1 178 ? 4.315 5.252 -13.940 1.00 75.75 178 PHE A C 1
ATOM 1463 O O . PHE A 1 178 ? 4.913 6.244 -14.356 1.00 75.75 178 PHE A O 1
ATOM 1470 N N . GLY A 1 179 ? 3.440 4.610 -14.721 1.00 72.44 179 GLY A N 1
ATOM 1471 C CA . GLY A 1 179 ? 3.028 5.106 -16.040 1.00 72.44 179 GLY A CA 1
ATOM 1472 C C . GLY A 1 179 ? 3.886 4.644 -17.218 1.00 72.44 179 GLY A C 1
ATOM 1473 O O . GLY A 1 179 ? 3.798 5.226 -18.299 1.00 72.44 179 GLY A O 1
ATOM 1474 N N . VAL A 1 180 ? 4.698 3.600 -17.046 1.00 72.25 180 VAL A N 1
ATOM 1475 C CA . VAL A 1 180 ? 5.345 2.912 -18.169 1.00 72.25 180 VAL A CA 1
ATOM 1476 C C . VAL A 1 180 ? 4.334 1.960 -18.800 1.00 72.25 180 VAL A C 1
ATOM 1478 O O . VAL A 1 180 ? 3.809 1.066 -18.136 1.00 72.25 180 VAL A O 1
ATOM 1481 N N . HIS A 1 181 ? 4.043 2.143 -20.087 1.00 68.31 181 HIS A N 1
ATOM 1482 C CA . HIS A 1 181 ? 3.048 1.330 -20.798 1.00 68.31 181 HIS A CA 1
ATOM 1483 C C . HIS A 1 181 ? 3.581 0.671 -22.075 1.00 68.31 181 HIS A C 1
ATOM 1485 O O . HIS A 1 181 ? 2.952 -0.266 -22.574 1.00 68.31 181 HIS A O 1
ATOM 1491 N N . ASP A 1 182 ? 4.748 1.086 -22.559 1.00 61.94 182 ASP A N 1
ATOM 1492 C CA . ASP A 1 182 ? 5.292 0.681 -23.859 1.00 61.94 182 ASP A CA 1
ATOM 1493 C C . ASP A 1 182 ? 6.145 -0.586 -23.787 1.00 61.94 182 ASP A C 1
ATOM 1495 O O . ASP A 1 182 ? 7.177 -0.678 -24.436 1.00 61.94 182 ASP A O 1
ATOM 1499 N N . PHE A 1 183 ? 5.731 -1.576 -23.001 1.00 62.81 183 PHE A N 1
ATOM 1500 C CA . PHE A 1 183 ? 6.416 -2.867 -22.961 1.00 62.81 183 PHE A CA 1
ATOM 1501 C C . PHE A 1 183 ? 6.410 -3.522 -24.345 1.00 62.81 183 PHE A C 1
ATOM 1503 O O . PHE A 1 183 ? 5.377 -3.527 -25.021 1.00 62.81 183 PHE A O 1
ATOM 1510 N N . TYR A 1 184 ? 7.545 -4.087 -24.759 1.00 57.94 184 TYR A N 1
ATOM 1511 C CA . TYR A 1 184 ? 7.633 -4.804 -26.026 1.00 57.94 184 TYR A CA 1
ATOM 1512 C C . TYR A 1 184 ? 6.634 -5.971 -26.051 1.00 57.94 184 TYR A C 1
ATOM 1514 O O . TYR A 1 184 ? 6.595 -6.813 -25.153 1.00 57.94 184 TYR A O 1
ATOM 1522 N N . ILE A 1 185 ? 5.812 -5.996 -27.099 1.00 55.00 185 ILE A N 1
ATOM 1523 C CA . ILE A 1 185 ? 4.817 -7.032 -27.364 1.00 55.00 185 ILE A CA 1
ATOM 1524 C C . ILE A 1 185 ? 5.346 -7.882 -28.523 1.00 55.00 185 ILE A C 1
ATOM 1526 O O . ILE A 1 185 ? 5.580 -7.335 -29.603 1.00 55.00 185 ILE A O 1
ATOM 1530 N N . PRO A 1 186 ? 5.527 -9.202 -28.343 1.00 50.44 186 PRO A N 1
ATOM 1531 C CA . PRO A 1 186 ? 6.003 -10.056 -29.419 1.00 50.44 186 PRO A CA 1
ATOM 1532 C C . PRO A 1 186 ? 5.011 -10.081 -30.606 1.00 50.44 186 PRO A C 1
ATOM 1534 O O . PRO A 1 186 ? 3.787 -10.025 -30.391 1.00 50.44 186 PRO A O 1
ATOM 1537 N N . PRO A 1 187 ? 5.517 -10.188 -31.855 1.00 53.34 187 PRO A N 1
ATOM 1538 C CA . PRO A 1 187 ? 4.698 -10.347 -33.056 1.00 53.34 187 PRO A CA 1
ATOM 1539 C C . PRO A 1 187 ? 3.759 -11.551 -32.957 1.00 53.34 187 PRO A C 1
ATOM 1541 O O . PRO A 1 187 ? 4.088 -12.539 -32.304 1.00 53.34 187 PRO A O 1
ATOM 1544 N N . GLU A 1 188 ? 2.617 -11.500 -33.649 1.00 52.34 188 GLU A N 1
ATOM 1545 C CA . GLU A 1 188 ? 1.625 -12.590 -33.662 1.00 52.34 188 GLU A CA 1
ATOM 1546 C C . GLU A 1 188 ? 2.223 -13.943 -34.050 1.00 52.34 188 GLU A C 1
ATOM 1548 O O . GLU A 1 188 ? 1.922 -14.946 -33.414 1.00 52.34 188 GLU A O 1
ATOM 1553 N N . THR A 1 189 ? 3.164 -13.955 -34.993 1.00 50.41 189 THR A N 1
ATOM 1554 C CA . THR A 1 189 ? 3.858 -15.165 -35.458 1.00 50.41 189 THR A CA 1
ATOM 1555 C C . THR A 1 189 ? 4.683 -15.865 -34.378 1.00 50.41 189 THR A C 1
ATOM 1557 O O . THR A 1 189 ? 4.978 -17.049 -34.504 1.00 50.41 189 THR A O 1
ATOM 1560 N N . SER A 1 190 ? 5.072 -15.155 -33.319 1.00 50.00 190 SER A N 1
ATOM 1561 C CA . SER A 1 190 ? 5.827 -15.719 -32.198 1.00 50.00 190 SER A CA 1
ATOM 1562 C C . SER A 1 190 ? 4.909 -16.320 -31.118 1.00 50.00 190 SER A C 1
ATOM 1564 O O . SER A 1 190 ? 5.359 -17.130 -30.305 1.00 50.00 190 SER A O 1
ATOM 1566 N N . ARG A 1 191 ? 3.612 -15.973 -31.127 1.00 53.66 191 ARG A N 1
ATOM 1567 C CA . ARG A 1 191 ? 2.623 -16.392 -30.115 1.00 53.66 191 ARG A CA 1
ATOM 1568 C C . ARG A 1 191 ? 2.233 -17.863 -30.241 1.00 53.66 191 ARG A C 1
ATOM 1570 O O . ARG A 1 191 ? 1.991 -18.517 -29.230 1.00 53.66 191 ARG A O 1
ATOM 1577 N N . ASP A 1 192 ? 2.250 -18.394 -31.461 1.00 49.62 192 ASP A N 1
ATOM 1578 C CA . ASP A 1 192 ? 1.884 -19.786 -31.756 1.00 49.62 192 ASP A CA 1
ATOM 1579 C C . ASP A 1 192 ? 2.916 -20.808 -31.246 1.00 49.62 192 ASP A C 1
ATOM 1581 O O . ASP A 1 192 ? 2.652 -22.009 -31.216 1.00 49.62 192 ASP A O 1
ATOM 1585 N N . VAL A 1 193 ? 4.100 -20.343 -30.832 1.00 51.81 193 VAL A N 1
ATOM 1586 C CA . VAL A 1 193 ? 5.250 -21.191 -30.482 1.00 51.81 193 VAL A CA 1
ATOM 1587 C C . VAL A 1 193 ? 5.723 -21.043 -29.031 1.00 51.81 193 VAL A C 1
ATOM 1589 O O . VAL A 1 193 ? 6.650 -21.748 -28.637 1.00 51.81 193 VAL A O 1
ATOM 1592 N N . SER A 1 194 ? 5.112 -20.177 -28.207 1.00 60.00 194 SER A N 1
ATOM 1593 C CA . SER A 1 194 ? 5.579 -19.943 -26.828 1.00 60.00 194 SER A CA 1
ATOM 1594 C C . SER A 1 194 ? 4.466 -19.609 -25.827 1.00 60.00 194 SER A C 1
ATOM 1596 O O . SER A 1 194 ? 3.919 -18.505 -25.820 1.00 60.00 194 SER A O 1
ATOM 1598 N N . LEU A 1 195 ? 4.214 -20.531 -24.886 1.00 64.69 195 LEU A N 1
ATOM 1599 C CA . LEU A 1 195 ? 3.324 -20.317 -23.729 1.00 64.69 195 LEU A CA 1
ATOM 1600 C C . LEU A 1 195 ? 3.731 -19.096 -22.890 1.00 64.69 195 LEU A C 1
ATOM 1602 O O . LEU A 1 195 ? 2.882 -18.384 -22.360 1.00 64.69 195 LEU A O 1
ATOM 1606 N N . PHE A 1 196 ? 5.028 -18.805 -22.831 1.00 67.62 196 PHE A N 1
ATOM 1607 C CA . PHE A 1 196 ? 5.555 -17.668 -22.089 1.00 67.62 196 PHE A CA 1
ATOM 1608 C C . PHE A 1 196 ? 5.200 -16.320 -22.706 1.00 67.62 196 PHE A C 1
ATOM 1610 O O . PHE A 1 196 ? 4.979 -15.351 -21.984 1.00 67.62 196 PHE A O 1
ATOM 1617 N N . GLN A 1 197 ? 5.124 -16.233 -24.035 1.00 66.88 197 GLN A N 1
ATOM 1618 C CA . GLN A 1 197 ? 4.704 -14.990 -24.679 1.00 66.88 197 GLN A CA 1
ATOM 1619 C C . GLN A 1 197 ? 3.229 -14.697 -24.408 1.00 66.88 197 GLN A C 1
ATOM 1621 O O . GLN A 1 197 ? 2.880 -13.545 -24.153 1.00 66.88 197 GLN A O 1
ATOM 1626 N N . ASN A 1 198 ? 2.389 -15.735 -24.375 1.00 70.12 198 ASN A N 1
ATOM 1627 C CA . ASN A 1 198 ? 0.988 -15.608 -23.973 1.00 70.12 198 ASN A CA 1
ATOM 1628 C C . ASN A 1 198 ? 0.875 -15.167 -22.507 1.00 70.12 198 ASN A C 1
ATOM 1630 O O . ASN A 1 198 ? 0.183 -14.193 -22.218 1.00 70.12 198 ASN A O 1
ATOM 1634 N N . PHE A 1 199 ? 1.649 -15.782 -21.607 1.00 78.75 199 PHE A N 1
ATOM 1635 C CA . PHE A 1 199 ? 1.753 -15.343 -20.214 1.00 78.75 199 PHE A CA 1
ATOM 1636 C C . PHE A 1 199 ? 2.150 -13.867 -20.092 1.00 78.75 199 PHE A C 1
ATOM 1638 O O . PHE A 1 199 ? 1.488 -13.120 -19.376 1.00 78.75 199 PHE A O 1
ATOM 1645 N N . LEU A 1 200 ? 3.194 -13.416 -20.797 1.00 75.31 200 LEU A N 1
ATOM 1646 C CA . LEU A 1 200 ? 3.657 -12.032 -20.690 1.00 75.31 200 LEU A CA 1
ATOM 1647 C C . LEU A 1 200 ? 2.588 -11.038 -21.165 1.00 75.31 200 LEU A C 1
ATOM 1649 O O . LEU A 1 200 ? 2.374 -10.013 -20.519 1.00 75.31 200 LEU A O 1
ATOM 1653 N N . LEU A 1 201 ? 1.896 -11.340 -22.265 1.00 76.00 201 LEU A N 1
ATOM 1654 C CA . LEU A 1 201 ? 0.809 -10.500 -22.774 1.00 76.00 201 LEU A CA 1
ATOM 1655 C C . LEU A 1 201 ? -0.343 -10.392 -21.776 1.00 76.00 201 LEU A C 1
ATOM 1657 O O . LEU A 1 201 ? -0.847 -9.291 -21.525 1.00 76.00 201 LEU A O 1
ATOM 1661 N N . GLU A 1 202 ? -0.737 -11.517 -2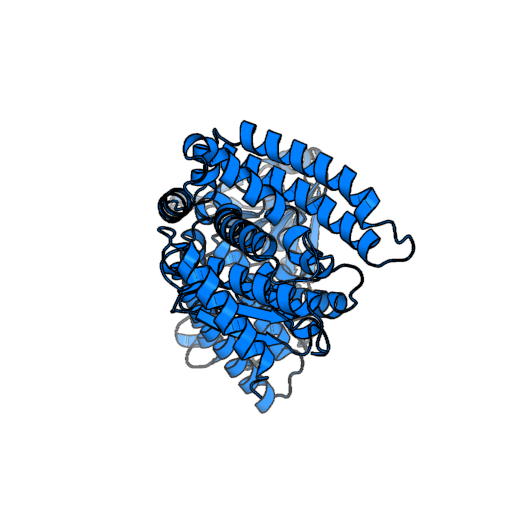1.184 1.00 84.56 202 GLU A N 1
ATOM 1662 C CA . GLU A 1 202 ? -1.776 -11.552 -20.159 1.00 84.56 202 GLU A CA 1
ATOM 1663 C C . GLU A 1 202 ? -1.349 -10.769 -18.916 1.00 84.56 202 GLU A C 1
ATOM 1665 O O . GLU A 1 202 ? -2.082 -9.888 -18.462 1.00 84.56 202 GLU A O 1
ATOM 1670 N N . ILE A 1 203 ? -0.131 -10.995 -18.419 1.00 86.94 203 ILE A N 1
ATOM 1671 C CA . ILE A 1 203 ? 0.433 -10.282 -17.270 1.00 86.94 203 ILE A CA 1
ATOM 1672 C C . ILE A 1 203 ? 0.488 -8.780 -17.514 1.00 86.94 203 ILE A C 1
ATOM 1674 O O . ILE A 1 203 ? -0.009 -8.022 -16.686 1.00 86.94 203 ILE A O 1
ATOM 1678 N N . ILE A 1 204 ? 1.036 -8.321 -18.643 1.00 84.00 204 ILE A N 1
ATOM 1679 C CA . ILE A 1 204 ? 1.097 -6.887 -18.963 1.00 84.00 204 ILE A CA 1
ATOM 1680 C C . ILE A 1 204 ? -0.317 -6.300 -19.007 1.00 84.00 204 ILE A C 1
ATOM 1682 O O . ILE A 1 204 ? -0.540 -5.194 -18.515 1.00 84.00 204 ILE A O 1
ATOM 1686 N N . THR A 1 205 ? -1.285 -7.037 -19.554 1.00 86.56 205 THR A N 1
ATOM 1687 C CA . THR A 1 205 ? -2.686 -6.604 -19.609 1.00 86.56 205 THR A CA 1
ATOM 1688 C C . THR A 1 205 ? -3.281 -6.445 -18.209 1.00 86.56 205 THR A C 1
ATOM 1690 O O . THR A 1 205 ? -3.879 -5.406 -17.916 1.00 86.56 205 THR A O 1
ATOM 1693 N N . TYR A 1 206 ? -3.105 -7.433 -17.329 1.00 91.62 206 TYR A N 1
ATOM 1694 C CA . TYR A 1 206 ? -3.582 -7.359 -15.946 1.00 91.62 206 TYR A CA 1
ATOM 1695 C C . TYR A 1 206 ? -2.863 -6.270 -15.149 1.00 91.62 206 TYR A C 1
ATOM 1697 O O . TYR A 1 206 ? -3.519 -5.508 -14.446 1.00 91.62 206 TYR A O 1
ATOM 1705 N N . LEU A 1 207 ? -1.546 -6.132 -15.300 1.00 90.25 207 LEU A N 1
ATOM 1706 C CA . LEU A 1 207 ? -0.755 -5.123 -14.598 1.00 90.25 207 LEU A CA 1
ATOM 1707 C C . LEU A 1 207 ? -1.090 -3.698 -15.048 1.00 90.25 207 LEU A C 1
ATOM 1709 O O . LEU A 1 207 ? -1.197 -2.816 -14.201 1.00 90.25 207 LEU A O 1
ATOM 1713 N N . LYS A 1 208 ? -1.352 -3.467 -16.341 1.00 88.69 208 LYS A N 1
ATOM 1714 C CA . LYS A 1 208 ? -1.858 -2.173 -16.836 1.00 88.69 208 LYS A CA 1
ATOM 1715 C C . LYS A 1 208 ? -3.217 -1.831 -16.225 1.00 88.69 208 LYS A C 1
ATOM 1717 O O . LYS A 1 208 ? -3.377 -0.744 -15.679 1.00 88.69 208 LYS A O 1
ATOM 1722 N N . LYS A 1 209 ? -4.169 -2.771 -16.241 1.00 92.44 209 LYS A N 1
ATOM 1723 C CA . LYS A 1 209 ? -5.490 -2.577 -15.615 1.00 92.44 209 LYS A CA 1
ATOM 1724 C C . LYS A 1 209 ? -5.372 -2.323 -14.111 1.00 92.44 209 LYS A C 1
ATOM 1726 O O . LYS A 1 209 ? -6.013 -1.413 -13.590 1.00 92.44 209 LYS A O 1
ATOM 1731 N N . ARG A 1 210 ? -4.515 -3.080 -13.423 1.00 92.50 210 ARG A N 1
ATOM 1732 C CA . ARG A 1 210 ? -4.219 -2.899 -11.997 1.00 92.50 210 ARG A CA 1
ATOM 1733 C C . ARG A 1 210 ? -3.642 -1.510 -11.724 1.00 92.50 210 ARG A C 1
ATOM 1735 O O . ARG A 1 210 ? -4.082 -0.857 -10.785 1.00 92.50 210 ARG A O 1
ATOM 1742 N N . ALA A 1 211 ? -2.703 -1.043 -12.549 1.00 90.81 211 ALA A N 1
ATOM 1743 C CA . ALA A 1 211 ? -2.095 0.284 -12.442 1.00 90.81 211 ALA A CA 1
ATOM 1744 C C . ALA A 1 211 ? -3.108 1.425 -12.664 1.00 90.81 211 ALA A C 1
ATOM 1746 O O . ALA A 1 211 ? -3.059 2.446 -11.981 1.00 90.81 211 ALA A O 1
ATOM 1747 N N . GLU A 1 212 ? -4.056 1.265 -13.586 1.00 92.94 212 GLU A N 1
ATOM 1748 C CA . GLU A 1 212 ? -5.144 2.232 -13.776 1.00 92.94 212 GLU A CA 1
ATOM 1749 C C . GLU A 1 212 ? -6.131 2.243 -12.603 1.00 92.94 212 GLU A C 1
ATOM 1751 O O . GLU A 1 212 ? -6.640 3.301 -12.231 1.00 92.94 212 GLU A O 1
ATOM 1756 N N . LEU A 1 213 ? -6.411 1.075 -12.020 1.00 93.75 213 LEU A N 1
ATOM 1757 C CA . LEU A 1 213 ? -7.297 0.947 -10.866 1.00 93.75 213 LEU A CA 1
ATOM 1758 C C . LEU A 1 213 ? -6.679 1.537 -9.604 1.00 93.75 213 LEU A C 1
ATOM 1760 O O . LEU A 1 213 ? -7.332 2.349 -8.952 1.00 93.75 213 LEU A O 1
ATOM 1764 N N . ILE A 1 214 ? -5.429 1.187 -9.280 1.00 91.88 214 ILE A N 1
ATOM 1765 C CA . ILE A 1 214 ? -4.770 1.687 -8.067 1.00 91.88 214 ILE A CA 1
ATOM 1766 C C . ILE A 1 214 ? -4.721 3.215 -8.063 1.00 91.88 214 ILE A C 1
ATOM 1768 O O . ILE A 1 214 ? -5.002 3.813 -7.036 1.00 91.88 214 ILE A O 1
ATOM 1772 N N . LYS A 1 215 ? -4.495 3.864 -9.214 1.00 92.06 215 LYS A N 1
ATOM 1773 C CA . LYS A 1 215 ? -4.503 5.333 -9.329 1.00 92.06 215 LYS A CA 1
ATOM 1774 C C . LYS A 1 215 ? -5.848 5.970 -8.963 1.00 92.06 215 LYS A C 1
ATOM 1776 O O . LYS A 1 215 ? -5.879 7.122 -8.548 1.00 92.06 215 LYS A O 1
ATOM 1781 N N . LYS A 1 216 ? -6.956 5.239 -9.098 1.00 94.94 216 LYS A N 1
ATOM 1782 C CA . LYS A 1 216 ? -8.297 5.712 -8.726 1.00 94.94 216 LYS A CA 1
ATOM 1783 C C . LYS A 1 216 ? -8.616 5.489 -7.250 1.00 94.94 216 LYS A C 1
ATOM 1785 O O . LYS A 1 216 ? -9.602 6.052 -6.787 1.00 94.94 216 LYS A O 1
ATOM 1790 N N . LYS A 1 217 ? -7.828 4.679 -6.535 1.00 95.62 217 LYS A N 1
ATOM 1791 C CA . LYS A 1 217 ? -8.018 4.374 -5.113 1.00 95.62 217 LYS A CA 1
ATOM 1792 C C . LYS A 1 217 ? -7.916 5.657 -4.292 1.00 95.62 217 LYS A C 1
ATOM 1794 O O . LYS A 1 217 ? -6.889 6.337 -4.352 1.00 95.62 217 LYS A O 1
ATOM 1799 N N . ASN A 1 218 ? -8.951 5.973 -3.526 1.00 97.00 218 ASN A N 1
ATOM 1800 C CA . ASN A 1 218 ? -8.904 7.071 -2.571 1.00 97.00 218 ASN A CA 1
ATOM 1801 C C . ASN A 1 218 ? -7.861 6.809 -1.474 1.00 97.00 218 ASN A C 1
ATOM 1803 O O . ASN A 1 218 ? -7.604 5.668 -1.091 1.00 97.00 218 ASN A O 1
ATOM 1807 N N . LEU A 1 219 ? -7.263 7.884 -0.973 1.00 94.75 219 LEU A N 1
ATOM 1808 C CA . LEU A 1 219 ? -6.329 7.843 0.148 1.00 94.75 219 LEU A CA 1
ATOM 1809 C C . LEU A 1 219 ? -7.130 7.898 1.445 1.00 94.75 219 LEU A C 1
ATOM 1811 O O . LEU A 1 219 ? -7.790 8.896 1.695 1.00 94.75 219 LEU A O 1
ATOM 1815 N N . THR A 1 220 ? -7.112 6.829 2.229 1.00 94.50 220 THR A N 1
ATOM 1816 C CA . THR A 1 220 ? -7.978 6.636 3.408 1.00 94.50 220 THR A CA 1
ATOM 1817 C C . THR A 1 220 ? -7.199 6.133 4.625 1.00 94.50 220 THR A C 1
ATOM 1819 O O . THR A 1 220 ? -7.806 5.638 5.574 1.00 94.50 220 THR A O 1
ATOM 1822 N N . GLY A 1 221 ? -5.864 6.204 4.605 1.00 89.94 221 GLY A N 1
ATOM 1823 C CA . GLY A 1 221 ? -5.020 5.610 5.644 1.00 89.94 221 GLY A CA 1
ATOM 1824 C C . GLY A 1 221 ? -5.263 6.223 7.023 1.00 89.94 221 GLY A C 1
ATOM 1825 O O . GLY A 1 221 ? -5.412 5.497 8.000 1.00 89.94 221 GLY A O 1
ATOM 1826 N N . ILE A 1 222 ? -5.380 7.552 7.100 1.00 93.56 222 ILE A N 1
ATOM 1827 C CA . ILE A 1 222 ? -5.698 8.253 8.353 1.00 93.56 222 ILE A CA 1
ATOM 1828 C C . ILE A 1 222 ? -7.187 8.116 8.672 1.00 93.56 222 ILE A C 1
ATOM 1830 O O . ILE A 1 222 ? -7.542 7.872 9.819 1.00 93.56 222 ILE A O 1
ATOM 1834 N N . LEU A 1 223 ? -8.063 8.280 7.678 1.00 95.81 223 LEU A N 1
ATOM 1835 C CA . LEU A 1 223 ? -9.516 8.297 7.849 1.00 95.81 223 LEU A CA 1
ATOM 1836 C C . LEU A 1 223 ? -10.063 6.957 8.362 1.00 95.81 223 LEU A C 1
ATOM 1838 O O . LEU A 1 223 ? -10.890 6.937 9.273 1.00 95.81 223 LEU A O 1
ATOM 1842 N N . THR A 1 224 ? -9.595 5.844 7.795 1.00 94.56 224 THR A N 1
ATOM 1843 C CA . THR A 1 224 ? -10.029 4.494 8.188 1.00 94.56 224 THR A CA 1
ATOM 1844 C C . THR A 1 224 ? -9.570 4.189 9.614 1.00 94.56 224 THR A C 1
ATOM 1846 O O . THR A 1 224 ? -10.373 3.761 10.442 1.00 94.56 224 THR A O 1
ATOM 1849 N N . GLU A 1 225 ? -8.310 4.499 9.942 1.00 93.44 225 GLU A N 1
ATOM 1850 C CA . GLU A 1 225 ? -7.792 4.340 11.305 1.00 93.44 225 GLU A CA 1
ATOM 1851 C C . GLU A 1 225 ? -8.479 5.273 12.303 1.00 93.44 225 GLU A C 1
ATOM 1853 O O . GLU A 1 225 ? -8.788 4.863 13.419 1.00 93.44 225 GLU A O 1
ATOM 1858 N N . ALA A 1 226 ? -8.795 6.505 11.908 1.00 94.69 226 ALA A N 1
ATOM 1859 C CA . ALA A 1 226 ? -9.512 7.465 12.740 1.00 94.69 226 ALA A CA 1
ATOM 1860 C C . ALA A 1 226 ? -10.886 6.920 13.134 1.00 94.69 226 ALA A C 1
ATOM 1862 O O . ALA A 1 226 ? -11.245 6.904 14.314 1.00 94.69 226 ALA A O 1
ATOM 1863 N N . PHE A 1 227 ? -11.628 6.418 12.146 1.00 96.19 227 PHE A N 1
ATOM 1864 C CA . PHE A 1 227 ? -12.930 5.800 12.349 1.00 96.19 227 PHE A CA 1
ATOM 1865 C C . PHE A 1 227 ? -12.845 4.581 13.276 1.00 96.19 227 PHE A C 1
ATOM 1867 O O . PHE A 1 227 ? -13.596 4.480 14.252 1.00 96.19 227 PHE A O 1
ATOM 1874 N N . ALA A 1 228 ? -11.903 3.676 13.001 1.00 94.69 228 ALA A N 1
ATOM 1875 C CA . ALA A 1 228 ? -11.747 2.450 13.767 1.00 94.69 228 ALA A CA 1
ATOM 1876 C C . ALA A 1 228 ? -11.314 2.713 15.213 1.00 94.69 228 ALA A C 1
ATOM 1878 O O . ALA A 1 228 ? -11.880 2.131 16.141 1.00 94.69 228 ALA A O 1
ATOM 1879 N N . ASN A 1 229 ? -10.356 3.618 15.424 1.00 91.94 229 ASN A N 1
ATOM 1880 C CA . ASN A 1 229 ? -9.872 3.974 16.755 1.00 91.94 229 ASN A CA 1
ATOM 1881 C C . ASN A 1 229 ? -10.917 4.748 17.566 1.00 91.94 229 ASN A C 1
ATOM 1883 O O . ASN A 1 229 ? -11.030 4.506 18.765 1.00 91.94 229 ASN A O 1
ATOM 1887 N N . PHE A 1 230 ? -11.733 5.602 16.942 1.00 93.75 230 PHE A N 1
ATOM 1888 C CA . PHE A 1 230 ? -12.831 6.288 17.629 1.00 93.75 230 PHE A CA 1
ATOM 1889 C C . PHE A 1 230 ? -13.864 5.316 18.209 1.00 93.75 230 PHE A C 1
ATOM 1891 O O . PHE A 1 230 ? -14.163 5.381 19.402 1.00 93.75 230 PHE A O 1
ATOM 1898 N N . ILE A 1 231 ? -14.367 4.380 17.396 1.00 94.56 231 ILE A N 1
ATOM 1899 C CA . ILE A 1 231 ? -15.338 3.370 17.852 1.00 94.56 231 ILE A CA 1
ATOM 1900 C C . ILE A 1 231 ? -14.713 2.472 18.922 1.00 94.56 231 ILE A C 1
ATOM 1902 O O . ILE A 1 231 ? -15.298 2.260 19.984 1.00 94.56 231 ILE A O 1
ATOM 1906 N N . HIS A 1 232 ? -13.506 1.978 18.650 1.00 90.81 232 HIS A N 1
ATOM 1907 C CA . HIS A 1 232 ? -12.749 1.126 19.556 1.00 90.81 232 HIS A CA 1
ATOM 1908 C C . HIS A 1 232 ? -12.553 1.776 20.931 1.00 90.81 232 HIS A C 1
ATOM 1910 O O . HIS A 1 232 ? -12.865 1.155 21.944 1.00 90.81 232 HIS A O 1
ATOM 1916 N N . MET A 1 233 ? -12.109 3.033 20.987 1.00 88.25 233 MET A N 1
ATOM 1917 C CA . MET A 1 233 ? -11.915 3.755 22.248 1.00 88.25 233 MET A CA 1
ATOM 1918 C C . MET A 1 233 ? -13.230 3.966 22.999 1.00 88.25 233 MET A C 1
ATOM 1920 O O . MET A 1 233 ? -13.309 3.651 24.184 1.00 88.25 233 MET A O 1
ATOM 1924 N N . LYS A 1 234 ? -14.280 4.433 22.313 1.00 91.25 234 LYS A N 1
ATOM 1925 C CA . LYS A 1 234 ? -15.568 4.747 22.950 1.00 91.25 234 LYS A CA 1
ATOM 1926 C C . LYS A 1 234 ? -16.268 3.518 23.521 1.00 91.25 234 LYS A C 1
ATOM 1928 O O . LYS A 1 234 ? -16.804 3.577 24.625 1.00 91.25 234 LYS A O 1
ATOM 1933 N N . ILE A 1 235 ? -16.232 2.393 22.811 1.00 92.44 235 ILE A N 1
ATOM 1934 C CA . ILE A 1 235 ? -16.778 1.136 23.334 1.00 92.44 235 ILE A CA 1
ATOM 1935 C C . ILE A 1 235 ? -15.927 0.631 24.508 1.00 92.44 235 ILE A C 1
ATOM 1937 O O . ILE A 1 235 ? -16.477 0.174 25.509 1.00 92.44 235 ILE A O 1
ATOM 1941 N N . GLY A 1 236 ? -14.598 0.757 24.430 1.00 88.81 236 GLY A N 1
ATOM 1942 C CA . GLY A 1 236 ? -13.697 0.389 25.526 1.00 88.81 236 GLY A CA 1
ATOM 1943 C C . GLY A 1 236 ? -13.992 1.144 26.821 1.00 88.81 236 GLY A C 1
ATOM 1944 O O . GLY A 1 236 ? -14.091 0.521 27.876 1.00 88.81 236 GLY A O 1
ATOM 1945 N N . GLU A 1 237 ? -14.196 2.461 26.733 1.00 87.62 237 GLU A N 1
ATOM 1946 C CA . GLU A 1 237 ? -14.621 3.309 27.857 1.00 87.62 237 GLU A CA 1
ATOM 1947 C C . GLU A 1 237 ? -15.927 2.783 28.480 1.00 87.62 237 GLU A C 1
ATOM 1949 O O . GLU A 1 237 ? -15.975 2.523 29.682 1.00 87.62 237 GLU A O 1
ATOM 1954 N N . GLN A 1 238 ? -16.946 2.503 27.659 1.00 88.69 238 GLN A N 1
ATOM 1955 C CA . GLN A 1 238 ? -18.241 1.994 28.129 1.00 88.69 238 GLN A CA 1
ATOM 1956 C C . GLN A 1 238 ? -18.150 0.617 28.804 1.00 88.69 238 GLN A C 1
ATOM 1958 O O . GLN A 1 238 ? -18.843 0.366 29.792 1.00 88.69 238 GLN A O 1
ATOM 1963 N N . ILE A 1 239 ? -17.318 -0.294 28.290 1.00 88.19 239 ILE A N 1
ATOM 1964 C CA . ILE A 1 239 ? -17.113 -1.622 28.894 1.00 88.19 239 ILE A CA 1
ATOM 1965 C C . ILE A 1 239 ? -16.435 -1.490 30.265 1.00 88.19 239 ILE A C 1
ATOM 1967 O O . ILE A 1 239 ? -16.827 -2.166 31.221 1.00 88.19 239 ILE A O 1
ATOM 1971 N N . LEU A 1 240 ? -15.431 -0.615 30.380 1.00 84.62 240 LEU A N 1
ATOM 1972 C CA . LEU A 1 240 ? -14.716 -0.388 31.637 1.00 84.62 240 LEU A CA 1
ATOM 1973 C C . LEU A 1 240 ? -15.606 0.297 32.685 1.00 84.62 240 LEU A C 1
ATOM 1975 O O . LEU A 1 240 ? -15.587 -0.105 33.847 1.00 84.62 240 LEU A O 1
ATOM 1979 N N . GLU A 1 241 ? -16.450 1.254 32.290 1.00 86.19 241 GLU A N 1
ATOM 1980 C CA . GLU A 1 241 ? -17.425 1.907 33.181 1.00 86.19 241 GLU A CA 1
ATOM 1981 C C . GLU A 1 241 ? -18.449 0.927 33.775 1.00 86.19 241 GLU A C 1
ATOM 1983 O O . GLU A 1 241 ? -18.861 1.066 34.931 1.00 86.19 241 GLU A O 1
ATOM 1988 N N . LYS A 1 242 ? -18.826 -0.111 33.016 1.00 85.56 242 LYS A N 1
ATOM 1989 C CA . LYS A 1 242 ? -19.706 -1.197 33.480 1.00 85.56 242 LYS A CA 1
ATOM 1990 C C . LYS A 1 242 ? -19.033 -2.133 34.495 1.00 85.56 242 LYS A C 1
ATOM 1992 O O . LYS A 1 242 ? -19.719 -2.974 35.074 1.00 85.56 242 LYS A O 1
ATOM 1997 N N . ASN A 1 243 ? -17.728 -1.979 34.749 1.00 81.38 243 ASN A N 1
ATOM 1998 C CA . ASN A 1 243 ? -16.919 -2.845 35.615 1.00 81.38 243 ASN A CA 1
ATOM 1999 C C . ASN A 1 243 ? -16.984 -4.336 35.218 1.00 81.38 243 ASN A C 1
ATOM 2001 O O . ASN A 1 243 ? -16.969 -5.215 36.080 1.00 81.38 243 ASN A O 1
ATOM 2005 N N . GLU A 1 244 ? -17.059 -4.637 33.915 1.00 81.06 244 GLU A N 1
ATOM 2006 C CA . GLU A 1 244 ? -17.061 -6.023 33.409 1.00 81.06 244 GLU A CA 1
ATOM 2007 C C . GLU A 1 244 ? -15.712 -6.735 33.628 1.00 81.06 244 GLU A C 1
ATOM 2009 O O . GLU A 1 244 ? -15.646 -7.965 33.644 1.00 81.06 244 GLU A O 1
ATOM 2014 N N . TYR A 1 245 ? -14.639 -5.965 33.832 1.00 82.56 245 TYR A N 1
ATOM 2015 C CA . TYR A 1 245 ? -13.274 -6.445 34.031 1.00 82.56 245 TYR A CA 1
ATOM 2016 C C . TYR A 1 245 ? -12.668 -5.874 35.325 1.00 82.56 245 TYR A C 1
ATOM 2018 O O . TYR A 1 245 ? -13.066 -4.799 35.771 1.00 82.56 245 TYR A O 1
ATOM 2026 N N . PRO A 1 246 ? -11.686 -6.560 35.947 1.00 74.38 246 PRO A N 1
ATOM 2027 C CA . PRO A 1 246 ? -11.157 -6.189 37.266 1.00 74.38 246 PRO A CA 1
ATOM 2028 C C . PRO A 1 246 ? -10.223 -4.965 37.259 1.00 74.38 246 PRO A C 1
ATOM 2030 O O . PRO A 1 246 ? -9.658 -4.619 38.296 1.00 74.38 246 PRO A O 1
ATOM 2033 N N . PHE A 1 247 ? -10.012 -4.333 36.105 1.00 77.69 247 PHE A N 1
ATOM 2034 C CA . PHE A 1 247 ? -9.132 -3.181 35.923 1.00 77.69 247 PHE A CA 1
ATOM 2035 C C . PHE A 1 247 ? -9.928 -1.960 35.462 1.00 77.69 247 PHE A C 1
ATOM 2037 O O . PHE A 1 247 ? -10.859 -2.077 34.676 1.00 77.69 247 PHE A O 1
ATOM 2044 N N . SER A 1 248 ? -9.522 -0.779 35.932 1.00 66.75 248 SER A N 1
ATOM 2045 C CA . SER A 1 248 ? -10.161 0.500 35.594 1.00 66.75 248 SER A CA 1
ATOM 2046 C C . SER A 1 248 ? -9.498 1.235 34.424 1.00 66.75 248 SER A C 1
ATOM 2048 O O . SER A 1 248 ? -10.026 2.238 33.963 1.00 66.75 248 SER A O 1
ATOM 2050 N N . ASN A 1 249 ? -8.329 0.769 33.968 1.00 64.62 249 ASN A N 1
ATOM 2051 C CA . ASN A 1 249 ? -7.540 1.393 32.904 1.00 64.62 249 ASN A CA 1
ATOM 2052 C C . ASN A 1 249 ? -7.255 0.382 31.789 1.00 64.62 249 ASN A C 1
ATOM 2054 O O . ASN A 1 249 ? -7.184 -0.821 32.044 1.00 64.62 249 ASN A O 1
ATOM 2058 N N . ILE A 1 250 ? -7.012 0.891 30.577 1.00 64.31 250 ILE A N 1
ATOM 2059 C CA . ILE A 1 250 ? -6.637 0.094 29.404 1.00 64.31 250 ILE A CA 1
ATOM 2060 C C . ILE A 1 250 ? -5.422 -0.797 29.728 1.00 64.31 250 ILE A C 1
ATOM 2062 O O . ILE A 1 250 ? -4.375 -0.278 30.137 1.00 64.31 250 ILE A O 1
ATOM 2066 N N . PRO A 1 251 ? -5.524 -2.124 29.537 1.00 67.75 251 PRO A N 1
ATOM 2067 C CA . PRO A 1 251 ? -4.439 -3.022 29.893 1.00 67.75 251 PRO A CA 1
ATOM 2068 C C . PRO A 1 251 ? -3.197 -2.942 29.006 1.00 67.75 251 PRO A C 1
ATOM 2070 O O . PRO A 1 251 ? -3.217 -2.432 27.883 1.00 67.75 251 PRO A O 1
ATOM 2073 N N . LYS A 1 252 ? -2.090 -3.517 29.497 1.00 65.56 252 LYS A N 1
ATOM 2074 C CA . LYS A 1 252 ? -0.797 -3.491 28.794 1.00 65.56 252 LYS A CA 1
ATOM 2075 C C . LYS A 1 252 ? -0.837 -4.304 27.502 1.00 65.56 252 LYS A C 1
ATOM 2077 O O . LYS A 1 252 ? -0.079 -3.993 26.587 1.00 65.56 252 LYS A O 1
ATOM 2082 N N . LEU A 1 253 ? -1.696 -5.316 27.419 1.00 69.00 253 LEU A N 1
ATOM 2083 C CA . LEU A 1 253 ? -1.832 -6.161 26.231 1.00 69.00 253 LEU A CA 1
ATOM 2084 C C . LEU A 1 253 ? -2.459 -5.448 25.019 1.00 69.00 253 LEU A C 1
ATOM 2086 O O . LEU A 1 253 ? -2.275 -5.915 23.901 1.00 69.00 253 LEU A O 1
ATOM 2090 N N . LEU A 1 254 ? -3.092 -4.281 25.197 1.00 68.94 254 LEU A N 1
ATOM 2091 C CA . LEU A 1 254 ? -3.597 -3.457 24.088 1.00 68.94 254 LEU A CA 1
ATOM 2092 C C . LEU A 1 254 ? -2.579 -2.441 23.546 1.00 68.94 254 LEU A C 1
ATOM 2094 O O . LEU A 1 254 ? -2.872 -1.688 22.615 1.00 68.94 254 LEU A O 1
ATOM 2098 N N . LYS A 1 255 ? -1.355 -2.429 24.089 1.00 69.00 255 LYS A N 1
ATOM 2099 C CA . LYS A 1 255 ? -0.261 -1.579 23.597 1.00 69.00 255 LYS A CA 1
ATOM 2100 C C . LYS A 1 255 ? -0.018 -1.679 22.089 1.00 69.00 255 LYS A C 1
ATOM 2102 O O . LYS A 1 255 ? 0.277 -0.636 21.517 1.00 69.00 255 LYS A O 1
ATOM 2107 N N . PRO A 1 256 ? -0.134 -2.841 21.426 1.00 64.94 256 PRO A N 1
ATOM 2108 C CA . PRO A 1 256 ? 0.080 -2.888 19.986 1.00 64.94 256 PRO A CA 1
ATOM 2109 C C . PRO A 1 256 ? -0.991 -2.167 19.162 1.00 64.94 256 PRO A C 1
ATOM 2111 O O . PRO A 1 256 ? -0.702 -1.756 18.048 1.00 64.94 256 PRO A O 1
ATOM 2114 N N . ILE A 1 257 ? -2.192 -1.956 19.713 1.00 66.25 257 ILE A N 1
ATOM 2115 C CA . ILE A 1 257 ? -3.267 -1.216 19.036 1.00 66.25 257 ILE A CA 1
ATOM 2116 C C . ILE A 1 257 ? -3.165 0.285 19.333 1.00 66.25 257 ILE A C 1
ATOM 2118 O O . ILE A 1 257 ? -3.371 1.105 18.449 1.00 66.25 257 ILE A O 1
ATOM 2122 N N . TYR A 1 258 ? -2.811 0.675 20.561 1.00 69.31 258 TYR A N 1
ATOM 2123 C CA . TYR A 1 258 ? -2.765 2.095 20.957 1.00 69.31 258 TYR A CA 1
ATOM 2124 C C . TYR A 1 258 ? -1.380 2.740 20.881 1.00 69.31 258 TYR A C 1
ATOM 2126 O O . TYR A 1 258 ? -1.238 3.951 21.028 1.00 69.31 258 TYR A O 1
ATOM 2134 N N . GLY A 1 259 ? -0.333 1.934 20.754 1.00 70.62 259 GLY A N 1
ATOM 2135 C CA . GLY A 1 259 ? 1.056 2.374 20.686 1.00 70.62 259 GLY A CA 1
ATOM 2136 C C . GLY A 1 259 ? 1.431 3.067 19.374 1.00 70.62 259 GLY A C 1
ATOM 2137 O O . GLY A 1 259 ? 2.106 4.099 19.460 1.00 70.62 259 GLY A O 1
ATOM 2138 N N . PRO A 1 260 ? 1.021 2.547 18.196 1.00 78.75 260 PRO A N 1
ATOM 2139 C CA . PRO A 1 260 ? 1.420 3.101 16.909 1.00 78.75 260 PRO A CA 1
ATOM 2140 C C . PRO A 1 260 ? 1.048 4.585 16.741 1.00 78.75 260 PRO A C 1
ATOM 2142 O O . PRO A 1 260 ? -0.063 4.988 17.102 1.00 78.75 260 PRO A O 1
ATOM 2145 N N . PRO A 1 261 ? 1.943 5.409 16.158 1.00 83.88 261 PRO A N 1
ATOM 2146 C CA . PRO A 1 261 ? 1.696 6.830 15.909 1.00 83.88 261 PRO A CA 1
ATOM 2147 C C . PRO A 1 261 ? 0.415 7.129 15.133 1.00 83.88 261 PRO A C 1
ATOM 2149 O O . PRO A 1 261 ? -0.326 8.033 15.516 1.00 83.88 261 PRO A O 1
ATOM 2152 N N . MET A 1 262 ? 0.135 6.346 14.083 1.00 85.81 262 MET A N 1
ATOM 2153 C CA . MET A 1 262 ? -1.062 6.499 13.252 1.00 85.81 262 MET A CA 1
ATOM 2154 C C . MET A 1 262 ? -2.337 6.394 14.094 1.00 85.81 262 MET A C 1
ATOM 2156 O O . MET A 1 262 ? -3.229 7.232 13.986 1.00 85.81 262 MET A O 1
ATOM 2160 N N . ASN A 1 263 ? -2.401 5.414 14.992 1.00 84.06 263 ASN A N 1
ATOM 2161 C CA . ASN A 1 263 ? -3.600 5.120 15.773 1.00 84.06 263 ASN A CA 1
ATOM 2162 C C . ASN A 1 263 ? -3.872 6.220 16.804 1.00 84.06 263 ASN A C 1
ATOM 2164 O O . ASN A 1 263 ? -5.005 6.678 16.944 1.00 84.06 263 ASN A O 1
ATOM 2168 N N . LYS A 1 264 ? -2.820 6.717 17.469 1.00 84.62 264 LYS A N 1
ATOM 2169 C CA . LYS A 1 264 ? -2.942 7.859 18.391 1.00 84.62 264 LYS A CA 1
ATOM 2170 C C . LYS A 1 264 ? -3.377 9.126 17.669 1.00 84.62 264 LYS A C 1
ATOM 2172 O O . LYS A 1 264 ? -4.296 9.808 18.106 1.00 84.62 264 LYS A O 1
ATOM 2177 N N . LEU A 1 265 ? -2.702 9.445 16.568 1.00 90.00 265 LEU A N 1
ATOM 2178 C CA . LEU A 1 265 ? -2.960 10.667 15.823 1.00 90.00 265 LEU A CA 1
ATOM 2179 C C . LEU A 1 265 ? -4.368 10.673 15.218 1.00 90.00 265 LEU A C 1
ATOM 2181 O O . LEU A 1 265 ? -5.073 11.673 15.307 1.00 90.00 265 LEU A O 1
ATOM 2185 N N . SER A 1 266 ? -4.776 9.563 14.608 1.00 90.25 266 SER A N 1
ATOM 2186 C CA . SER A 1 266 ? -6.049 9.452 13.898 1.00 90.25 266 SER A CA 1
ATOM 2187 C C . SER A 1 266 ? -7.260 9.622 14.826 1.00 90.25 266 SER A C 1
ATOM 2189 O O . SER A 1 266 ? -8.196 10.342 14.473 1.00 90.25 266 SER A O 1
ATOM 2191 N N . PHE A 1 267 ? -7.210 9.065 16.041 1.00 90.50 267 PHE A N 1
ATOM 2192 C CA . PHE A 1 267 ? -8.229 9.281 17.074 1.00 90.50 267 PHE A CA 1
ATOM 2193 C C . PHE A 1 267 ? -8.361 10.759 17.476 1.00 90.50 267 PHE A C 1
ATOM 2195 O O . PHE A 1 267 ? -9.468 11.306 17.499 1.00 90.50 267 PHE A O 1
ATOM 2202 N N . GLU A 1 268 ? -7.235 11.418 17.761 1.00 92.00 268 GLU A N 1
ATOM 2203 C CA . GLU A 1 268 ? -7.207 12.821 18.195 1.00 92.00 268 GLU A CA 1
ATOM 2204 C C . GLU A 1 268 ? -7.670 13.772 17.087 1.00 92.00 268 GLU A C 1
ATOM 2206 O O . GLU A 1 268 ? -8.412 14.724 17.346 1.00 92.00 268 GLU A O 1
ATOM 2211 N N . ILE A 1 269 ? -7.293 13.489 15.834 1.00 93.56 269 ILE A N 1
ATOM 2212 C CA . ILE A 1 269 ? -7.761 14.245 14.668 1.00 93.56 269 ILE A CA 1
ATOM 2213 C C . ILE A 1 269 ? -9.280 14.150 14.549 1.00 93.56 269 ILE A C 1
ATOM 2215 O O . ILE A 1 269 ? -9.919 15.186 14.388 1.00 93.56 269 ILE A O 1
ATOM 2219 N N . LEU A 1 270 ? -9.866 12.948 14.626 1.00 94.69 270 LEU A N 1
ATOM 2220 C CA . LEU A 1 270 ? -11.316 12.794 14.470 1.00 94.69 270 LEU A CA 1
ATOM 2221 C C . LEU A 1 270 ? -12.080 13.488 15.593 1.00 94.69 270 LEU A C 1
ATOM 2223 O O . LEU A 1 270 ? -13.030 14.220 15.330 1.00 94.69 270 LEU A O 1
ATOM 2227 N N . THR A 1 271 ? -11.638 13.285 16.833 1.00 92.75 271 THR A N 1
ATOM 2228 C CA . THR A 1 271 ? -12.269 13.887 18.013 1.00 92.75 271 THR A CA 1
ATOM 2229 C C . THR A 1 271 ? -12.228 15.411 17.928 1.00 92.75 271 THR A C 1
ATOM 2231 O O . THR A 1 271 ? -13.244 16.065 18.143 1.00 92.75 271 THR A O 1
ATOM 2234 N N . SER A 1 272 ? -11.088 15.977 17.522 1.00 94.00 272 SER A N 1
ATOM 2235 C CA . SER A 1 272 ? -10.941 17.425 17.328 1.00 94.00 272 SER A CA 1
ATOM 2236 C C . SER A 1 272 ? -11.746 17.946 16.132 1.00 94.00 272 SER A C 1
ATOM 2238 O O . SER A 1 272 ? -12.261 19.059 16.168 1.00 94.00 272 SER A O 1
ATOM 2240 N N . ALA A 1 273 ? -11.871 17.159 15.059 1.00 93.94 273 ALA A N 1
ATOM 2241 C CA . ALA A 1 273 ? -12.598 17.546 13.849 1.00 93.94 273 ALA A CA 1
ATOM 2242 C C . ALA A 1 273 ? -14.118 17.635 14.056 1.00 93.94 273 ALA A C 1
ATOM 2244 O O . ALA A 1 273 ? -14.800 18.244 13.234 1.00 93.94 273 ALA A O 1
ATOM 2245 N N . PHE A 1 274 ? -14.636 17.017 15.120 1.00 94.56 274 PHE A N 1
ATOM 2246 C CA . PHE A 1 274 ? -16.055 16.994 15.469 1.00 94.56 274 PHE A CA 1
ATOM 2247 C C . PHE A 1 274 ? -16.321 17.469 16.903 1.00 94.56 274 PHE A C 1
ATOM 2249 O O . PHE A 1 274 ? -17.340 17.106 17.497 1.00 94.56 274 PHE A O 1
ATOM 2256 N N . GLU A 1 275 ? -15.428 18.286 17.467 1.00 91.81 275 GLU A N 1
ATOM 2257 C CA . GLU A 1 275 ? -15.561 18.817 18.828 1.00 91.81 275 GLU A CA 1
ATOM 2258 C C . GLU A 1 275 ? -16.913 19.531 19.030 1.00 91.81 275 GLU A C 1
ATOM 2260 O O . GLU A 1 275 ? -17.518 19.444 20.100 1.00 91.81 275 GLU A O 1
ATOM 2265 N N . GLU A 1 276 ? -17.459 20.155 17.978 1.00 91.25 276 GLU A N 1
ATOM 2266 C CA . GLU A 1 276 ? -18.753 20.840 18.014 1.00 91.25 276 GLU A CA 1
ATOM 2267 C C . GLU A 1 276 ? -19.956 19.914 18.249 1.00 91.25 276 GLU A C 1
ATOM 2269 O O . GLU A 1 276 ? -21.013 20.379 18.684 1.00 91.25 276 GLU A O 1
ATOM 2274 N N . LEU A 1 277 ? -19.822 18.618 17.952 1.00 90.06 277 LEU A N 1
ATOM 2275 C CA . LEU A 1 277 ? -20.892 17.634 18.130 1.00 90.06 277 LEU A CA 1
ATOM 2276 C C . LEU A 1 277 ? -20.948 17.083 19.561 1.00 90.06 277 LEU A C 1
ATOM 2278 O O . LEU A 1 277 ? -21.970 16.506 19.945 1.00 90.06 277 LEU A O 1
ATOM 2282 N N . GLY A 1 278 ? -19.902 17.298 20.366 1.00 84.31 278 GLY A N 1
ATOM 2283 C CA . GLY A 1 278 ? -19.811 16.781 21.730 1.00 84.31 278 GLY A CA 1
ATOM 2284 C C . GLY A 1 278 ? -19.992 15.259 21.782 1.00 84.31 278 GLY A C 1
ATOM 2285 O O . GLY A 1 278 ? -19.453 14.528 20.955 1.00 84.31 278 GLY A O 1
ATOM 2286 N N . ASP A 1 279 ? -20.789 14.770 22.736 1.00 82.94 279 ASP A N 1
ATOM 2287 C CA . ASP A 1 279 ? -21.038 13.333 22.934 1.00 82.94 279 ASP A CA 1
ATOM 2288 C C . ASP A 1 279 ? -22.169 12.793 22.034 1.00 82.94 279 ASP A C 1
ATOM 2290 O O . ASP A 1 279 ? -23.165 12.229 22.488 1.00 82.94 279 ASP A O 1
ATOM 2294 N N . GLN A 1 280 ? -22.047 13.013 20.721 1.00 91.00 280 GLN A N 1
ATOM 2295 C CA . GLN A 1 280 ? -22.974 12.494 19.704 1.00 91.00 280 GLN A CA 1
ATOM 2296 C C . GLN A 1 280 ? -22.272 11.484 18.780 1.00 91.00 280 GLN A C 1
ATOM 2298 O O . GLN A 1 280 ? -22.140 11.726 17.575 1.00 91.00 280 GLN A O 1
ATOM 2303 N N . PRO A 1 281 ? -21.840 10.317 19.300 1.00 91.44 281 PRO A N 1
ATOM 2304 C CA . PRO A 1 281 ? -21.001 9.376 18.557 1.00 91.44 281 PRO A CA 1
ATOM 2305 C C . PRO A 1 281 ? -21.642 8.881 17.255 1.00 91.44 281 PRO A C 1
ATOM 2307 O O . PRO A 1 281 ? -20.953 8.714 16.254 1.00 91.44 281 PRO A O 1
ATOM 2310 N N . ARG A 1 282 ? -22.969 8.702 17.222 1.00 92.88 282 ARG A N 1
ATOM 2311 C CA . ARG A 1 282 ? -23.680 8.241 16.016 1.00 92.88 282 ARG A CA 1
ATOM 2312 C C . ARG A 1 282 ? -23.673 9.265 14.881 1.00 92.88 282 ARG A C 1
ATOM 2314 O O . ARG A 1 282 ? -23.600 8.874 13.718 1.00 92.88 282 ARG A O 1
ATOM 2321 N N . GLU A 1 283 ? -23.724 10.558 15.195 1.00 94.81 283 GLU A N 1
ATOM 2322 C CA . GLU A 1 283 ? -23.653 11.606 14.172 1.00 94.81 283 GLU A CA 1
ATOM 2323 C C . GLU A 1 283 ? -22.215 11.762 13.653 1.00 94.81 283 GLU A C 1
ATOM 2325 O O . GLU A 1 283 ? -22.020 11.880 12.444 1.00 94.81 283 GLU A O 1
ATOM 2330 N N . ILE A 1 284 ? -21.211 11.636 14.532 1.00 95.75 284 ILE A N 1
ATOM 2331 C CA . ILE A 1 284 ? -19.789 11.582 14.149 1.00 95.75 284 ILE A CA 1
ATOM 2332 C C . ILE A 1 284 ? -19.537 10.412 13.190 1.00 95.75 284 ILE A C 1
ATOM 2334 O O . ILE A 1 284 ? -18.985 10.612 12.108 1.00 95.75 284 ILE A O 1
ATOM 2338 N N . ILE A 1 285 ? -19.999 9.203 13.535 1.00 96.44 285 ILE A N 1
ATOM 2339 C CA . ILE A 1 285 ? -19.892 8.005 12.685 1.00 96.44 285 ILE A CA 1
ATOM 2340 C C . ILE A 1 285 ? -20.514 8.269 11.312 1.00 96.44 285 ILE A C 1
ATOM 2342 O O . ILE A 1 285 ? -19.876 8.047 10.284 1.00 96.44 285 ILE A O 1
ATOM 2346 N N . LYS A 1 286 ? -21.746 8.788 11.286 1.00 96.25 286 LYS A N 1
ATOM 2347 C CA . LYS A 1 286 ? -22.476 9.062 10.046 1.00 96.25 286 LYS A CA 1
ATOM 2348 C C . LYS A 1 286 ? -21.752 10.071 9.154 1.00 96.25 286 LYS A C 1
ATOM 2350 O O . LYS A 1 286 ? -21.653 9.825 7.956 1.00 96.25 286 LYS A O 1
ATOM 2355 N N . GLN A 1 287 ? -21.260 11.182 9.705 1.00 97.19 287 GLN A N 1
ATOM 2356 C CA . GLN A 1 287 ? -20.538 12.197 8.927 1.00 97.19 287 GLN A CA 1
ATOM 2357 C C . GLN A 1 287 ? -19.181 11.679 8.440 1.00 97.19 287 GLN A C 1
ATOM 2359 O O . GLN A 1 287 ? -18.806 11.946 7.301 1.00 97.19 287 GLN A O 1
ATOM 2364 N N . THR A 1 288 ? -18.486 10.879 9.252 1.00 96.94 288 THR A N 1
ATOM 2365 C CA . THR A 1 288 ? -17.197 10.272 8.883 1.00 96.94 288 THR A CA 1
ATOM 2366 C C . THR A 1 288 ? -17.344 9.281 7.724 1.00 96.94 288 THR A C 1
ATOM 2368 O O . THR A 1 288 ? -16.532 9.289 6.806 1.00 96.94 288 THR A O 1
ATOM 2371 N N . LEU A 1 289 ? -18.417 8.480 7.687 1.00 97.31 289 LEU A N 1
ATOM 2372 C CA . LEU A 1 289 ? -18.707 7.568 6.566 1.00 97.31 289 LEU A CA 1
ATOM 2373 C C . LEU A 1 289 ? -18.993 8.292 5.239 1.00 97.31 289 LEU A C 1
ATOM 2375 O O . LEU A 1 289 ? -18.888 7.679 4.180 1.00 97.31 289 LEU A O 1
ATOM 2379 N N . GLN A 1 290 ? -19.356 9.580 5.267 1.00 97.62 290 GLN A N 1
ATOM 2380 C CA . GLN A 1 290 ? -19.542 10.385 4.051 1.00 97.62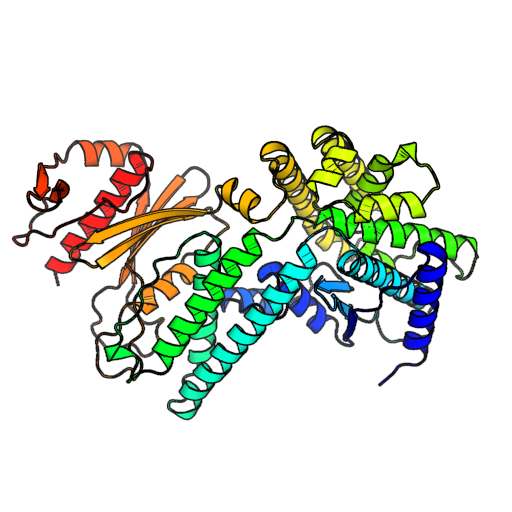 290 GLN A CA 1
ATOM 2381 C C . GLN A 1 290 ? -18.228 10.959 3.501 1.00 97.62 290 GLN A C 1
ATOM 2383 O O . GLN A 1 290 ? -18.206 11.437 2.366 1.00 97.62 290 GLN A O 1
ATOM 2388 N N . MET A 1 291 ? -17.144 10.922 4.280 1.00 97.56 291 MET A N 1
ATOM 2389 C CA . MET A 1 291 ? -15.822 11.345 3.824 1.00 97.56 291 MET A CA 1
ATOM 2390 C C . MET A 1 291 ? -15.255 10.316 2.844 1.00 97.56 291 MET A C 1
ATOM 2392 O O . MET A 1 291 ? -15.396 9.106 3.024 1.00 97.56 291 MET A O 1
ATOM 2396 N N . GLN A 1 292 ? -14.616 10.801 1.787 1.00 96.31 292 GLN A N 1
ATOM 2397 C CA . GLN A 1 292 ? -14.069 9.970 0.721 1.00 96.31 292 GLN A CA 1
ATOM 2398 C C . GLN A 1 292 ? -12.567 9.749 0.875 1.00 96.31 292 GLN A C 1
ATOM 2400 O O . GLN A 1 292 ? -12.063 8.747 0.364 1.00 96.31 292 GLN A O 1
ATOM 2405 N N . SER A 1 293 ? -11.858 10.663 1.541 1.00 96.81 293 SER A N 1
ATOM 2406 C CA . SER A 1 293 ? -10.401 10.641 1.657 1.00 96.81 293 SER A CA 1
ATOM 2407 C C . SER A 1 293 ? -9.875 11.253 2.958 1.00 96.81 293 SER A C 1
ATOM 2409 O O . SER A 1 293 ? -10.567 12.006 3.642 1.00 96.81 293 SER A O 1
ATOM 2411 N N . ASP A 1 294 ? -8.603 10.991 3.256 1.00 96.31 294 ASP A N 1
ATOM 2412 C CA . ASP A 1 294 ? -7.841 11.609 4.340 1.00 96.31 294 ASP A CA 1
ATOM 2413 C C . ASP A 1 294 ? -7.923 13.137 4.264 1.00 96.31 294 ASP A C 1
ATOM 2415 O O . ASP A 1 294 ? -8.115 13.798 5.281 1.00 96.31 294 ASP A O 1
ATOM 2419 N N . LEU A 1 295 ? -7.849 13.712 3.056 1.00 95.69 295 LEU A N 1
ATOM 2420 C CA . LEU A 1 295 ? -7.918 15.158 2.854 1.00 95.69 295 LEU A CA 1
ATOM 2421 C C . LEU A 1 295 ? -9.239 15.764 3.353 1.00 95.69 295 LEU A C 1
ATOM 2423 O O . LEU A 1 295 ? -9.221 16.884 3.868 1.00 95.69 295 LEU A O 1
ATOM 2427 N N . ASP A 1 296 ? -10.359 15.043 3.254 1.00 96.31 296 ASP A N 1
ATOM 2428 C CA . ASP A 1 296 ? -11.659 15.518 3.747 1.00 96.31 296 ASP A CA 1
ATOM 2429 C C . ASP A 1 296 ? -11.632 15.698 5.268 1.00 96.31 296 ASP A C 1
ATOM 2431 O O . ASP A 1 296 ? -12.061 16.734 5.784 1.00 96.31 296 ASP A O 1
ATOM 2435 N N . LEU A 1 297 ? -11.051 14.727 5.981 1.00 95.38 297 LEU A N 1
ATOM 2436 C CA . LEU A 1 297 ? -10.867 14.786 7.429 1.00 95.38 297 LEU A CA 1
ATOM 2437 C C . LEU A 1 297 ? -9.909 15.915 7.826 1.00 95.38 297 LEU A C 1
ATOM 2439 O O . LEU A 1 297 ? -10.219 16.713 8.714 1.00 95.38 297 LEU A O 1
ATOM 2443 N N . LEU A 1 298 ? -8.768 16.031 7.135 1.00 93.69 298 LEU A N 1
ATOM 2444 C CA . LEU A 1 298 ? -7.810 17.114 7.377 1.00 93.69 298 LEU A CA 1
ATOM 2445 C C . LEU A 1 298 ? -8.465 18.486 7.164 1.00 93.69 298 LEU A C 1
ATOM 2447 O O . LEU A 1 298 ? -8.223 19.411 7.937 1.00 93.69 298 LEU A O 1
ATOM 2451 N N . THR A 1 299 ? -9.308 18.623 6.138 1.00 93.38 299 THR A N 1
ATOM 2452 C CA . THR A 1 299 ? -10.012 19.873 5.819 1.00 93.38 299 THR A CA 1
ATOM 2453 C C . THR A 1 299 ? -11.076 20.192 6.862 1.00 93.38 299 THR A C 1
ATOM 2455 O O . THR A 1 299 ? -11.143 21.334 7.316 1.00 93.38 299 THR A O 1
ATOM 2458 N N . LYS A 1 300 ? -11.852 19.191 7.299 1.00 94.50 300 LYS A N 1
ATOM 2459 C CA . LYS A 1 300 ? -12.856 19.331 8.365 1.00 94.50 300 LYS A CA 1
ATOM 2460 C C . LYS A 1 300 ? -12.240 19.863 9.663 1.00 94.50 300 LYS A C 1
ATOM 2462 O O . LYS A 1 300 ? -12.835 20.734 10.287 1.00 94.50 300 LYS A O 1
ATOM 2467 N N . LEU A 1 301 ? -11.036 19.412 10.017 1.00 90.81 301 LEU A N 1
ATOM 2468 C CA . LEU A 1 301 ? -10.305 19.884 11.198 1.00 90.81 301 LEU A CA 1
ATOM 2469 C C . LEU A 1 301 ? -9.781 21.335 11.078 1.00 90.81 301 LEU A C 1
ATOM 2471 O O . LEU A 1 301 ? -9.472 21.966 12.086 1.00 90.81 301 LEU A O 1
ATOM 2475 N N . GLY A 1 302 ? -9.644 21.875 9.863 1.00 87.12 302 GLY A N 1
ATOM 2476 C CA . GLY A 1 302 ? -9.049 23.199 9.616 1.00 87.12 302 GLY A CA 1
ATOM 2477 C C . GLY A 1 302 ? -7.725 23.178 8.839 1.00 87.12 302 GLY A C 1
ATOM 2478 O O . GLY A 1 302 ? -7.006 24.178 8.805 1.00 87.12 302 GLY A O 1
ATOM 2479 N N . GLY A 1 303 ? -7.392 22.055 8.198 1.00 87.69 303 GLY A N 1
ATOM 2480 C CA . GLY A 1 303 ? -6.265 21.894 7.278 1.00 87.69 303 GLY A CA 1
ATOM 2481 C C . GLY A 1 303 ? -4.965 21.406 7.925 1.00 87.69 303 GLY A C 1
ATOM 2482 O O . GLY A 1 303 ? -4.846 21.231 9.140 1.00 87.69 303 GLY A O 1
ATOM 2483 N N . GLY A 1 304 ? -3.929 21.210 7.099 1.00 84.25 304 GLY A N 1
ATOM 2484 C CA . GLY A 1 304 ? -2.675 20.571 7.526 1.00 84.25 304 GLY A CA 1
ATOM 2485 C C . GLY A 1 304 ? -1.875 21.319 8.603 1.00 84.25 304 GLY A C 1
ATOM 2486 O O . GLY A 1 304 ? -1.034 20.721 9.268 1.00 84.25 304 GLY A O 1
ATOM 2487 N N . ALA A 1 305 ? -2.102 22.620 8.814 1.00 86.94 305 ALA A N 1
ATOM 2488 C CA . ALA A 1 305 ? -1.454 23.354 9.906 1.00 86.94 305 ALA A CA 1
ATOM 2489 C C . ALA A 1 305 ? -1.982 22.916 11.282 1.00 86.94 305 ALA A C 1
ATOM 2491 O O . ALA A 1 305 ? -1.184 22.662 12.184 1.00 86.94 305 ALA A O 1
ATOM 2492 N N . GLN A 1 306 ? -3.304 22.776 11.412 1.00 90.19 306 GLN A N 1
ATOM 2493 C CA . GLN A 1 306 ? -3.943 22.326 12.646 1.00 90.19 306 GLN A CA 1
ATOM 2494 C C . GLN A 1 306 ? -3.592 20.864 12.934 1.00 90.19 306 GLN A C 1
ATOM 2496 O O . GLN A 1 306 ? -3.196 20.530 14.046 1.00 90.19 306 GLN A O 1
ATOM 2501 N N . VAL A 1 307 ? -3.623 20.014 11.904 1.00 88.19 307 VAL A N 1
ATOM 2502 C CA . VAL A 1 307 ? -3.268 18.593 12.026 1.00 88.19 307 VAL A CA 1
ATOM 2503 C C . VAL A 1 307 ? -1.827 18.421 12.507 1.00 88.19 307 VAL A C 1
ATOM 2505 O O . VAL A 1 307 ? -1.570 17.642 13.417 1.00 88.19 307 VAL A O 1
ATOM 2508 N N . ARG A 1 308 ? -0.872 19.169 11.940 1.00 91.56 308 ARG A N 1
ATOM 2509 C CA . ARG A 1 308 ? 0.536 19.079 12.359 1.00 91.56 308 ARG A CA 1
ATOM 2510 C C . ARG A 1 308 ? 0.773 19.586 13.777 1.00 91.56 308 ARG A C 1
ATOM 2512 O O . ARG A 1 308 ? 1.681 19.100 14.445 1.00 91.56 308 ARG A O 1
ATOM 2519 N N . ARG A 1 309 ? -0.035 20.542 14.247 1.00 92.06 309 ARG A N 1
ATOM 2520 C CA . ARG A 1 309 ? -0.013 20.953 15.654 1.00 92.06 309 ARG A CA 1
ATOM 2521 C C . ARG A 1 309 ? -0.433 19.792 16.554 1.00 92.06 309 ARG A C 1
ATOM 2523 O O . ARG A 1 309 ? 0.322 19.456 17.456 1.00 92.06 309 ARG A O 1
ATOM 2530 N N . ILE A 1 310 ? -1.552 19.133 16.242 1.00 92.44 310 ILE A N 1
ATOM 2531 C CA . ILE A 1 310 ? -1.995 17.929 16.964 1.00 92.44 310 ILE A CA 1
ATOM 2532 C C . ILE A 1 310 ? -0.919 16.840 16.901 1.00 92.44 310 ILE A C 1
ATOM 2534 O O . ILE A 1 310 ? -0.563 16.287 17.932 1.00 92.44 310 ILE A O 1
ATOM 2538 N N . LEU A 1 311 ? -0.328 16.574 15.731 1.00 91.12 311 LEU A N 1
ATOM 2539 C CA . LEU A 1 311 ? 0.759 15.599 15.580 1.00 91.12 311 LEU A CA 1
ATOM 2540 C C . LEU A 1 311 ? 1.924 15.887 16.527 1.00 91.12 311 LEU A C 1
ATOM 2542 O O . LEU A 1 311 ? 2.426 14.969 17.175 1.00 91.12 311 LEU A O 1
ATOM 2546 N N . LYS A 1 312 ? 2.339 17.152 16.636 1.00 89.81 312 LYS A N 1
ATOM 2547 C CA . LYS A 1 312 ? 3.401 17.560 17.555 1.00 89.81 312 LYS A CA 1
ATOM 2548 C C . LYS A 1 312 ? 3.000 17.335 19.015 1.00 89.81 312 LYS A C 1
ATOM 2550 O O . LYS A 1 312 ? 3.764 16.713 19.750 1.00 89.81 312 LYS A O 1
ATOM 2555 N N . ASP A 1 313 ? 1.810 17.783 19.404 1.00 89.44 313 ASP A N 1
ATOM 2556 C CA . ASP A 1 313 ? 1.309 17.669 20.778 1.00 89.44 313 ASP A CA 1
ATOM 2557 C C . ASP A 1 313 ? 1.170 16.185 21.190 1.00 89.44 313 ASP A C 1
ATOM 2559 O O . ASP A 1 313 ? 1.621 15.777 22.264 1.00 89.44 313 ASP A O 1
ATOM 2563 N N . VAL A 1 314 ? 0.646 15.337 20.296 1.00 87.88 314 VAL A N 1
ATOM 2564 C CA . VAL A 1 314 ? 0.521 13.884 20.502 1.00 87.88 314 VAL A CA 1
ATOM 2565 C C . VAL A 1 314 ? 1.891 13.205 20.561 1.00 87.88 314 VAL A C 1
ATOM 2567 O O . VAL A 1 314 ? 2.099 12.337 21.412 1.00 87.88 314 VAL A O 1
ATOM 2570 N N . ARG A 1 315 ? 2.850 13.592 19.707 1.00 86.56 315 ARG A N 1
ATOM 2571 C CA . ARG A 1 315 ? 4.224 13.055 19.734 1.00 86.56 315 ARG A CA 1
ATOM 2572 C C . ARG A 1 315 ? 4.925 13.382 21.052 1.00 86.56 315 ARG A C 1
ATOM 2574 O O . ARG A 1 315 ? 5.506 12.482 21.658 1.00 86.56 315 ARG A O 1
ATOM 2581 N N . GLU A 1 316 ? 4.850 14.629 21.516 1.00 83.50 316 GLU A N 1
ATOM 2582 C CA . GLU A 1 316 ? 5.425 15.062 22.800 1.00 83.50 316 GLU A CA 1
ATOM 2583 C C . GLU A 1 316 ? 4.770 14.318 23.977 1.00 83.50 316 GLU A C 1
ATOM 2585 O O . GLU A 1 316 ? 5.460 13.766 24.844 1.00 83.50 316 GLU A O 1
ATOM 2590 N N . GLY A 1 317 ? 3.438 14.197 23.959 1.00 76.19 317 GLY A N 1
ATOM 2591 C CA . GLY A 1 317 ? 2.683 13.400 24.925 1.00 76.19 317 GLY A CA 1
ATOM 2592 C C . GLY A 1 317 ? 3.120 11.932 24.936 1.00 76.19 317 GLY A C 1
ATOM 2593 O O . GLY A 1 317 ? 3.400 11.377 26.002 1.00 76.19 317 GLY A O 1
ATOM 2594 N N . ALA A 1 318 ? 3.269 11.313 23.763 1.00 73.19 318 ALA A N 1
ATOM 2595 C CA . ALA A 1 318 ? 3.714 9.929 23.614 1.00 73.19 318 ALA A CA 1
ATOM 2596 C C . ALA A 1 318 ? 5.164 9.716 24.082 1.00 73.19 318 ALA A C 1
ATOM 2598 O O . ALA A 1 318 ? 5.446 8.705 24.725 1.00 73.19 318 ALA A O 1
ATOM 2599 N N . GLN A 1 319 ? 6.071 10.665 23.830 1.00 69.94 319 GLN A N 1
ATOM 2600 C CA . GLN A 1 319 ? 7.444 10.636 24.353 1.00 69.94 319 GLN A CA 1
ATOM 2601 C C . GLN A 1 319 ? 7.472 10.715 25.886 1.00 69.94 319 GLN A C 1
ATOM 2603 O O . GLN A 1 319 ? 8.233 9.994 26.531 1.00 69.94 319 GLN A O 1
ATOM 2608 N N . SER A 1 320 ? 6.604 11.532 26.488 1.00 59.62 320 SER A N 1
ATOM 2609 C CA . SER A 1 320 ? 6.509 11.637 27.950 1.00 59.62 320 SER A CA 1
ATOM 2610 C C . SER A 1 320 ? 5.941 10.366 28.605 1.00 59.62 320 SER A C 1
ATOM 2612 O O . SER A 1 320 ? 6.418 9.937 29.657 1.00 59.62 320 SER A O 1
ATOM 2614 N N . THR A 1 321 ? 4.978 9.700 27.953 1.00 57.62 321 THR A N 1
ATOM 2615 C CA . THR A 1 321 ? 4.411 8.420 28.419 1.00 57.62 321 THR A CA 1
ATOM 2616 C C . THR A 1 321 ? 5.331 7.232 28.136 1.00 57.62 321 THR A C 1
ATOM 2618 O O . THR A 1 321 ? 5.356 6.292 28.927 1.00 57.62 321 THR A O 1
ATOM 2621 N N . SER A 1 322 ? 6.148 7.290 27.081 1.00 53.47 322 SER A N 1
ATOM 2622 C CA . SER A 1 322 ? 7.165 6.289 26.725 1.00 53.47 322 SER A CA 1
ATOM 2623 C C . SER A 1 322 ? 8.122 5.993 27.895 1.00 53.47 322 SER A C 1
ATOM 2625 O O . SER A 1 322 ? 8.382 4.829 28.207 1.00 53.47 322 SER A O 1
ATOM 2627 N N . VAL A 1 323 ? 8.518 7.010 28.671 1.00 46.75 323 VAL A N 1
ATOM 2628 C CA . VAL A 1 323 ? 9.349 6.841 29.884 1.00 46.75 323 VAL A CA 1
ATOM 2629 C C . VAL A 1 323 ? 8.683 5.941 30.942 1.00 46.75 323 VAL A C 1
ATOM 2631 O O . VAL A 1 323 ? 9.358 5.136 31.582 1.00 46.75 323 VAL A O 1
ATOM 2634 N N . TYR A 1 324 ? 7.356 6.006 31.088 1.00 47.75 324 TYR A N 1
ATOM 2635 C CA . TYR A 1 324 ? 6.587 5.136 31.990 1.00 47.75 324 TYR A CA 1
ATOM 2636 C C . TYR A 1 324 ? 6.266 3.767 31.370 1.00 47.75 324 TYR A C 1
ATOM 2638 O O . TYR A 1 324 ? 6.156 2.765 32.078 1.00 47.75 324 TYR A O 1
ATOM 2646 N N . TRP A 1 325 ? 6.123 3.701 30.044 1.00 45.69 325 TRP A N 1
ATOM 2647 C CA . TRP A 1 325 ? 5.764 2.482 29.313 1.00 45.69 325 TRP A CA 1
ATOM 2648 C C . TRP A 1 325 ? 6.953 1.526 29.128 1.00 45.69 325 TRP A C 1
ATOM 2650 O O . TRP A 1 325 ? 6.727 0.324 28.945 1.00 45.69 325 TRP A O 1
ATOM 2660 N N . HIS A 1 326 ? 8.183 2.047 29.234 1.00 46.78 326 HIS A N 1
ATOM 2661 C CA . HIS A 1 326 ? 9.463 1.337 29.096 1.00 46.78 326 HIS A CA 1
ATOM 2662 C C . HIS A 1 326 ? 10.302 1.303 30.387 1.00 46.78 326 HIS A C 1
ATOM 2664 O O . HIS A 1 326 ? 11.515 1.112 30.326 1.00 46.78 326 HIS A O 1
ATOM 2670 N N . ALA A 1 327 ? 9.679 1.458 31.561 1.00 39.41 327 ALA A N 1
ATOM 2671 C CA . ALA A 1 327 ? 10.367 1.338 32.854 1.00 39.41 327 ALA A CA 1
ATOM 2672 C C . ALA A 1 327 ? 10.991 -0.057 33.103 1.00 39.41 327 ALA A C 1
ATOM 2674 O O . ALA A 1 327 ? 11.796 -0.217 34.018 1.00 39.41 327 ALA A O 1
ATOM 2675 N N . ASP A 1 328 ? 10.661 -1.055 32.276 1.00 43.19 328 ASP A N 1
ATOM 2676 C CA . ASP A 1 328 ? 11.425 -2.295 32.175 1.00 43.19 328 ASP A CA 1
ATOM 2677 C C . ASP A 1 328 ? 12.670 -2.061 31.299 1.00 43.19 328 ASP A C 1
ATOM 2679 O O . ASP A 1 328 ? 12.607 -1.996 30.067 1.00 43.19 328 ASP A O 1
ATOM 2683 N N . THR A 1 329 ? 13.814 -1.864 31.956 1.00 41.50 329 THR A N 1
ATOM 2684 C CA . THR A 1 329 ? 15.104 -1.547 31.322 1.00 41.50 329 THR A CA 1
ATOM 2685 C C . THR A 1 329 ? 15.726 -2.731 30.578 1.00 41.50 329 THR A C 1
ATOM 2687 O O . THR A 1 329 ? 16.698 -2.542 29.840 1.00 41.50 329 THR A O 1
ATOM 2690 N N . SER A 1 330 ? 15.147 -3.926 30.699 1.00 43.41 330 SER A N 1
ATOM 2691 C CA . SER A 1 330 ? 15.508 -5.124 29.944 1.00 43.41 330 SER A CA 1
ATOM 2692 C C . SER A 1 330 ? 14.356 -5.542 29.034 1.00 43.41 330 SER A C 1
ATOM 2694 O O . SER A 1 330 ? 13.562 -6.405 29.385 1.00 43.41 330 SER A O 1
ATOM 2696 N N . GLY A 1 331 ? 14.233 -4.948 27.843 1.00 50.72 331 GLY A N 1
ATOM 2697 C CA . GLY A 1 331 ? 13.085 -5.287 27.005 1.00 50.72 331 GLY A CA 1
ATOM 2698 C C . GLY A 1 331 ? 13.133 -4.851 25.548 1.00 50.72 331 GLY A C 1
ATOM 2699 O O . GLY A 1 331 ? 13.514 -3.731 25.209 1.00 50.72 331 GLY A O 1
ATOM 2700 N N . TYR A 1 332 ? 12.643 -5.769 24.713 1.00 46.81 332 TYR A N 1
ATOM 2701 C CA . TYR A 1 332 ? 12.202 -5.629 23.322 1.00 46.81 332 TYR A CA 1
ATOM 2702 C C . TYR A 1 332 ? 11.512 -4.286 23.019 1.00 46.81 332 TYR A C 1
ATOM 2704 O O . TYR A 1 332 ? 11.840 -3.620 22.040 1.00 46.81 332 TYR A O 1
ATOM 2712 N N . TRP A 1 333 ? 10.662 -3.817 23.937 1.00 48.97 333 TRP A N 1
ATOM 2713 C CA . TRP A 1 333 ? 9.858 -2.606 23.776 1.00 48.97 333 TRP A CA 1
ATOM 2714 C C . TRP A 1 333 ? 10.662 -1.305 23.622 1.00 48.97 333 TRP A C 1
ATOM 2716 O O . TRP A 1 333 ? 10.214 -0.391 22.928 1.00 48.97 333 TRP A O 1
ATOM 2726 N N . ARG A 1 334 ? 11.868 -1.220 24.206 1.00 50.75 334 ARG A N 1
ATOM 2727 C CA . ARG A 1 334 ? 12.772 -0.073 24.005 1.00 50.75 334 ARG A CA 1
ATOM 2728 C C . ARG A 1 334 ? 13.308 -0.018 22.568 1.00 50.75 334 ARG A C 1
ATOM 2730 O O . ARG A 1 334 ? 13.556 1.069 22.062 1.00 50.75 334 ARG A O 1
ATOM 2737 N N . LYS A 1 335 ? 13.475 -1.172 21.906 1.00 52.44 335 LYS A N 1
ATOM 2738 C CA . LYS A 1 335 ? 13.948 -1.249 20.512 1.00 52.44 335 LYS A CA 1
ATOM 2739 C C . LYS A 1 335 ? 12.860 -0.836 19.517 1.00 52.44 335 LYS A C 1
ATOM 2741 O O . LYS A 1 335 ? 13.176 -0.174 18.536 1.00 52.44 335 LYS A O 1
ATOM 2746 N N . THR A 1 336 ? 11.594 -1.149 19.801 1.00 53.69 336 THR A N 1
ATOM 2747 C CA . THR A 1 336 ? 10.438 -0.751 18.973 1.00 53.69 336 THR A CA 1
ATOM 2748 C C . THR A 1 336 ? 10.130 0.747 19.002 1.00 53.69 336 THR A C 1
ATOM 2750 O O . THR A 1 336 ? 9.555 1.252 18.047 1.00 53.69 336 THR A O 1
ATOM 2753 N N . TRP A 1 337 ? 10.523 1.500 20.038 1.00 57.69 337 TRP A N 1
ATOM 2754 C CA . TRP A 1 337 ? 10.270 2.951 20.056 1.00 57.69 337 TRP A CA 1
ATOM 2755 C C . TRP A 1 337 ? 11.028 3.699 18.953 1.00 57.69 337 TRP A C 1
ATOM 2757 O O . TRP A 1 337 ? 10.447 4.549 18.286 1.00 57.69 337 TRP A O 1
ATOM 2767 N N . ASN A 1 338 ? 12.285 3.325 18.693 1.00 57.19 338 ASN A N 1
ATOM 2768 C CA . ASN A 1 338 ? 13.068 3.894 17.589 1.00 57.19 338 ASN A CA 1
ATOM 2769 C C . ASN A 1 338 ? 12.400 3.654 16.221 1.00 57.19 338 ASN A C 1
ATOM 2771 O O . ASN A 1 338 ? 12.613 4.419 15.289 1.00 57.19 338 ASN A O 1
ATOM 2775 N N . ILE A 1 339 ? 11.585 2.600 16.102 1.00 59.41 339 ILE A N 1
ATOM 2776 C CA . ILE A 1 339 ? 10.821 2.284 14.888 1.00 59.41 339 ILE A CA 1
ATOM 2777 C C . ILE A 1 339 ? 9.637 3.239 14.761 1.00 59.41 339 ILE A C 1
ATOM 2779 O O . ILE A 1 339 ? 9.437 3.838 13.710 1.00 59.41 339 ILE A O 1
ATOM 2783 N N . TYR A 1 340 ? 8.893 3.447 15.849 1.00 67.38 340 TYR A N 1
ATOM 2784 C CA . TYR A 1 340 ? 7.788 4.404 15.867 1.00 67.38 340 TYR A CA 1
ATOM 2785 C C . TYR A 1 340 ? 8.243 5.861 15.730 1.00 67.38 340 TYR A C 1
ATOM 2787 O O . TYR A 1 340 ? 7.465 6.687 15.262 1.00 67.38 340 TYR A O 1
ATOM 2795 N N . GLU A 1 341 ? 9.483 6.193 16.095 1.00 69.25 341 GLU A N 1
ATOM 2796 C CA . GLU A 1 341 ? 10.033 7.534 15.881 1.00 69.25 341 GLU A CA 1
ATOM 2797 C C . GLU A 1 341 ? 10.047 7.917 14.396 1.00 69.25 341 GLU A C 1
ATOM 2799 O O . GLU A 1 341 ? 9.534 8.981 14.052 1.00 69.25 341 GLU A O 1
ATOM 2804 N N . GLY A 1 342 ? 10.524 7.026 13.519 1.00 74.50 342 GLY A N 1
ATOM 2805 C CA . GLY A 1 342 ? 10.519 7.264 12.072 1.00 74.50 342 GLY A CA 1
ATOM 2806 C C . GLY A 1 342 ? 9.109 7.382 11.480 1.00 74.50 342 GLY A C 1
ATOM 2807 O O . GLY A 1 342 ? 8.888 8.166 10.560 1.00 74.50 342 GLY A O 1
ATOM 2808 N N . VAL A 1 343 ? 8.127 6.674 12.048 1.00 80.06 343 VAL A N 1
ATOM 2809 C CA . VAL A 1 343 ? 6.725 6.738 11.597 1.00 80.06 343 VAL A CA 1
ATOM 2810 C C . VAL A 1 343 ? 6.112 8.124 11.846 1.00 80.06 343 VAL A C 1
ATOM 2812 O O . VAL A 1 343 ? 5.318 8.590 11.033 1.00 80.06 343 VAL A O 1
ATOM 2815 N N . TRP A 1 344 ? 6.490 8.830 12.920 1.00 85.69 344 TRP A N 1
ATOM 2816 C CA . TRP A 1 344 ? 6.021 10.209 13.138 1.00 85.69 344 TRP A CA 1
ATOM 2817 C C . TRP A 1 344 ? 6.462 11.158 12.024 1.00 85.69 344 TRP A C 1
ATOM 2819 O O . TRP A 1 344 ? 5.674 12.001 11.595 1.00 85.69 344 TRP A O 1
ATOM 2829 N N . ASP A 1 345 ? 7.706 11.021 11.566 1.00 86.19 345 ASP A N 1
ATOM 2830 C CA . ASP A 1 345 ? 8.256 11.866 10.506 1.00 86.19 345 ASP A CA 1
ATOM 2831 C C . ASP A 1 345 ? 7.605 11.527 9.153 1.00 86.19 345 ASP A C 1
ATOM 2833 O O . ASP A 1 345 ? 7.193 12.431 8.425 1.00 86.19 345 ASP A O 1
ATOM 2837 N N . GLN A 1 346 ? 7.378 10.236 8.872 1.00 86.94 346 GLN A N 1
ATOM 2838 C CA . GLN A 1 346 ? 6.619 9.786 7.695 1.00 86.94 346 GLN A CA 1
ATOM 2839 C C . GLN A 1 346 ? 5.186 10.339 7.676 1.00 86.94 346 GLN A C 1
ATOM 2841 O O . GLN A 1 346 ? 4.706 10.772 6.628 1.00 86.94 346 GLN A O 1
ATOM 2846 N N . LEU A 1 347 ? 4.502 10.367 8.826 1.00 89.56 347 LEU A N 1
ATOM 2847 C CA . LEU A 1 347 ? 3.164 10.955 8.946 1.00 89.56 347 LEU A CA 1
ATOM 2848 C C . LEU A 1 347 ? 3.177 12.465 8.697 1.00 89.56 347 LEU A C 1
ATOM 2850 O O . LEU A 1 347 ? 2.309 12.970 7.984 1.00 89.56 347 LEU A O 1
ATOM 2854 N N . ASP A 1 348 ? 4.146 13.192 9.258 1.00 91.50 348 ASP A N 1
ATOM 2855 C CA . ASP A 1 348 ? 4.283 14.633 9.026 1.00 91.50 348 ASP A CA 1
ATOM 2856 C C . ASP A 1 348 ? 4.520 14.932 7.538 1.00 91.50 348 ASP A C 1
ATOM 2858 O O . ASP A 1 348 ? 3.857 15.800 6.963 1.00 91.50 348 ASP A O 1
ATOM 2862 N N . ASP A 1 349 ? 5.397 14.176 6.880 1.00 89.94 349 ASP A N 1
ATOM 2863 C CA . ASP A 1 349 ? 5.664 14.334 5.451 1.00 89.94 349 ASP A CA 1
ATOM 2864 C C . ASP A 1 349 ? 4.461 13.957 4.584 1.00 89.94 349 ASP A C 1
ATOM 2866 O O . ASP A 1 349 ? 4.124 14.701 3.656 1.00 89.94 349 ASP A O 1
ATOM 2870 N N . TYR A 1 350 ? 3.738 12.893 4.935 1.00 91.06 350 TYR A N 1
ATOM 2871 C CA . TYR A 1 350 ? 2.478 12.534 4.290 1.00 91.06 350 TYR A CA 1
ATOM 2872 C C . TYR A 1 350 ? 1.434 13.656 4.413 1.00 91.06 350 TYR A C 1
ATOM 2874 O O . TYR A 1 350 ? 0.875 14.094 3.406 1.00 91.06 350 TYR A O 1
ATOM 2882 N N . ILE A 1 351 ? 1.220 14.208 5.613 1.00 92.25 351 ILE A N 1
ATOM 2883 C CA . ILE A 1 351 ? 0.260 15.301 5.854 1.00 92.25 351 ILE A CA 1
ATOM 2884 C C . ILE A 1 351 ? 0.674 16.577 5.114 1.00 92.25 351 ILE A C 1
ATOM 2886 O O . ILE A 1 351 ? -0.170 17.238 4.497 1.00 92.25 351 ILE A O 1
ATOM 2890 N N . LYS A 1 352 ? 1.966 16.942 5.141 1.00 91.19 352 LYS A N 1
ATOM 2891 C CA . LYS A 1 352 ? 2.502 18.067 4.355 1.00 91.19 352 LYS A CA 1
ATOM 2892 C C . LYS A 1 352 ? 2.206 17.875 2.879 1.00 91.19 352 LYS A C 1
ATOM 2894 O O . LYS A 1 352 ? 1.776 18.825 2.222 1.00 91.19 352 LYS A O 1
ATOM 2899 N N . PHE A 1 353 ? 2.452 16.672 2.373 1.00 90.69 353 PHE A N 1
ATOM 2900 C CA . PHE A 1 353 ? 2.272 16.343 0.975 1.00 90.69 353 PHE A CA 1
ATOM 2901 C C . PHE A 1 353 ? 0.797 16.435 0.575 1.00 90.69 353 PHE A C 1
ATOM 2903 O O . PHE A 1 353 ? 0.475 17.205 -0.331 1.00 90.69 353 PHE A O 1
ATOM 2910 N N . LEU A 1 354 ? -0.103 15.756 1.298 1.00 91.19 354 LEU A N 1
ATOM 2911 C CA . LEU A 1 354 ? -1.548 15.817 1.060 1.00 91.19 354 LEU A CA 1
ATOM 2912 C C . LEU A 1 354 ? -2.064 17.255 1.070 1.00 91.19 354 LEU A C 1
ATOM 2914 O O . LEU A 1 354 ? -2.769 17.668 0.155 1.00 91.19 354 LEU A O 1
ATOM 2918 N N . ASN A 1 355 ? -1.677 18.046 2.072 1.00 87.94 355 ASN A N 1
ATOM 2919 C CA . ASN A 1 355 ? -2.144 19.421 2.205 1.00 87.94 355 ASN A CA 1
ATOM 2920 C C . ASN A 1 355 ? -1.562 20.350 1.126 1.00 87.94 355 ASN A C 1
ATOM 2922 O O . ASN A 1 355 ? -2.232 21.275 0.676 1.00 87.94 355 ASN A O 1
ATOM 2926 N N . LYS A 1 356 ? -0.318 20.132 0.692 1.00 90.31 356 LYS A N 1
ATOM 2927 C CA . LYS A 1 356 ? 0.308 20.938 -0.365 1.00 90.31 356 LYS A CA 1
ATOM 2928 C C . LYS A 1 356 ? -0.267 20.619 -1.745 1.00 90.31 356 LYS A C 1
ATOM 2930 O O . LYS A 1 356 ? -0.479 21.537 -2.533 1.00 90.31 356 LYS A O 1
ATOM 2935 N N . HIS A 1 357 ? -0.477 19.338 -2.038 1.00 90.12 357 HIS A N 1
ATOM 2936 C CA . HIS A 1 357 ? -0.866 18.854 -3.363 1.00 90.12 357 HIS A CA 1
ATOM 2937 C C . HIS A 1 357 ? -2.373 18.592 -3.503 1.00 90.12 357 HIS A C 1
ATOM 2939 O O . HIS A 1 357 ? -2.834 18.352 -4.614 1.00 90.12 357 HIS A O 1
ATOM 2945 N N . GLN A 1 358 ? -3.136 18.694 -2.408 1.00 92.06 358 GLN A N 1
ATOM 2946 C CA . GLN A 1 358 ? -4.589 18.487 -2.361 1.00 92.06 358 GLN A CA 1
ATOM 2947 C C . GLN A 1 358 ? -4.996 17.136 -2.978 1.00 92.06 358 GLN A C 1
ATOM 2949 O O . GLN A 1 358 ? -5.928 17.044 -3.775 1.00 92.06 358 GLN A O 1
ATOM 2954 N N . CYS A 1 359 ? -4.255 16.079 -2.631 1.00 91.19 359 CYS A N 1
ATOM 2955 C CA . CYS A 1 359 ? -4.468 14.737 -3.167 1.00 91.19 359 CYS A CA 1
ATOM 2956 C C . CYS A 1 359 ? -5.618 14.030 -2.442 1.00 91.19 359 CYS A C 1
ATOM 2958 O O . CYS A 1 359 ? -5.595 13.910 -1.220 1.00 91.19 359 CYS A O 1
ATOM 2960 N N . VAL A 1 360 ? -6.569 13.488 -3.202 1.00 94.00 360 VAL A N 1
ATOM 2961 C CA . VAL A 1 360 ? -7.656 12.633 -2.692 1.00 94.00 360 VAL A CA 1
ATOM 2962 C C . VAL A 1 360 ? -7.476 11.158 -3.061 1.00 94.00 360 VAL A C 1
ATOM 2964 O O . VAL A 1 360 ? -8.044 10.288 -2.407 1.00 94.00 360 VAL A O 1
ATOM 2967 N N . ASN A 1 361 ? -6.674 10.855 -4.088 1.00 94.38 361 ASN A N 1
ATOM 2968 C CA . ASN A 1 361 ? -6.416 9.495 -4.568 1.00 94.38 361 ASN A CA 1
ATOM 2969 C C . ASN A 1 361 ? -4.929 9.242 -4.867 1.00 94.38 361 ASN A C 1
ATOM 2971 O O . ASN A 1 361 ? -4.122 10.170 -4.968 1.00 94.38 361 ASN A O 1
ATOM 2975 N N . VAL A 1 362 ? -4.572 7.964 -5.026 1.00 90.75 362 VAL A N 1
ATOM 2976 C CA . VAL A 1 362 ? -3.192 7.524 -5.291 1.00 90.75 362 VAL A CA 1
ATOM 2977 C C . VAL A 1 362 ? -2.640 8.113 -6.591 1.00 90.75 362 VAL A C 1
ATOM 2979 O O . VAL A 1 362 ? -1.459 8.430 -6.653 1.00 90.75 362 VAL A O 1
ATOM 2982 N N . GLY A 1 363 ? -3.456 8.288 -7.634 1.00 89.94 363 GLY A N 1
ATOM 2983 C CA . GLY A 1 363 ? -3.009 8.858 -8.908 1.00 89.94 363 GLY A CA 1
ATOM 2984 C C . GLY A 1 363 ? -2.474 10.278 -8.746 1.00 89.94 363 GLY A C 1
ATOM 2985 O O . GLY A 1 363 ? -1.358 10.564 -9.169 1.00 89.94 363 GLY A O 1
ATOM 2986 N N . GLN A 1 364 ? -3.225 11.130 -8.048 1.00 91.25 364 GLN A N 1
ATOM 2987 C CA . GLN A 1 364 ? -2.797 12.489 -7.710 1.00 91.25 364 GLN A CA 1
ATOM 2988 C C . GLN A 1 364 ? -1.577 12.497 -6.784 1.00 91.25 364 GLN A C 1
ATOM 2990 O O . GLN A 1 364 ? -0.714 13.365 -6.911 1.00 91.25 364 GLN A O 1
ATOM 2995 N N . TRP A 1 365 ? -1.487 11.529 -5.866 1.00 88.00 365 TRP A N 1
ATOM 2996 C CA . TRP A 1 365 ? -0.313 11.377 -5.008 1.00 88.00 365 TRP A CA 1
ATOM 2997 C C . TRP A 1 365 ? 0.947 11.045 -5.814 1.00 88.00 365 TRP A C 1
ATOM 2999 O O . TRP A 1 365 ? 1.982 11.684 -5.636 1.00 88.00 365 TRP A O 1
ATOM 3009 N N . LEU A 1 366 ? 0.843 10.113 -6.764 1.00 83.75 366 LEU A N 1
ATOM 3010 C CA . LEU A 1 366 ? 1.937 9.752 -7.664 1.00 83.75 366 LEU A CA 1
ATOM 3011 C C . LEU A 1 366 ? 2.342 10.917 -8.578 1.00 83.75 366 LEU A C 1
ATOM 3013 O O . LEU A 1 366 ? 3.531 11.143 -8.766 1.00 83.75 366 LEU A O 1
ATOM 3017 N N . GLU A 1 367 ? 1.385 11.676 -9.119 1.00 82.12 367 GLU A N 1
ATOM 3018 C CA . GLU A 1 367 ? 1.665 12.844 -9.971 1.00 82.12 367 GLU A CA 1
ATOM 3019 C C . GLU A 1 367 ? 2.396 13.972 -9.229 1.00 82.12 367 GLU A C 1
ATOM 3021 O O . GLU A 1 367 ? 3.204 14.684 -9.827 1.00 82.12 367 GLU A O 1
ATOM 3026 N N . GLY A 1 368 ? 2.127 14.144 -7.931 1.00 75.56 368 GLY A N 1
ATOM 3027 C CA . GLY A 1 368 ? 2.827 15.118 -7.093 1.00 75.56 368 GLY A CA 1
ATOM 3028 C C . GLY A 1 368 ? 4.193 14.643 -6.582 1.00 75.56 368 GLY A C 1
ATOM 3029 O O . GLY A 1 368 ? 4.952 15.459 -6.056 1.00 75.56 368 GLY A O 1
ATOM 3030 N N . SER A 1 369 ? 4.495 13.345 -6.694 1.00 75.31 369 SER A N 1
ATOM 3031 C CA . SER A 1 369 ? 5.707 12.728 -6.153 1.00 75.31 369 SER A CA 1
ATOM 3032 C C . SER A 1 369 ? 6.874 12.810 -7.137 1.00 75.31 369 SER A C 1
ATOM 3034 O O . SER A 1 369 ? 6.720 12.587 -8.334 1.00 75.31 369 SER A O 1
ATOM 3036 N N . SER A 1 370 ? 8.073 13.093 -6.624 1.00 72.75 370 SER A N 1
ATOM 3037 C CA . SER A 1 370 ? 9.326 13.031 -7.390 1.00 72.75 370 SER A CA 1
ATOM 3038 C C . SER A 1 370 ? 10.053 11.689 -7.257 1.00 72.75 370 SER A C 1
ATOM 3040 O O . SER A 1 370 ? 11.178 11.571 -7.732 1.00 72.75 370 SER A O 1
ATOM 3042 N N . ALA A 1 371 ? 9.440 10.700 -6.597 1.00 71.56 371 ALA A N 1
ATOM 3043 C CA . ALA A 1 371 ? 10.047 9.397 -6.317 1.00 71.56 371 ALA A CA 1
ATOM 3044 C C . ALA A 1 371 ? 10.455 8.643 -7.596 1.00 71.56 371 ALA A C 1
ATOM 3046 O O . ALA A 1 371 ? 11.460 7.934 -7.632 1.00 71.56 371 ALA A O 1
ATOM 3047 N N . PHE A 1 372 ? 9.685 8.825 -8.670 1.00 77.25 372 PHE A N 1
ATOM 3048 C CA . PHE A 1 372 ? 9.975 8.235 -9.965 1.00 77.25 372 PHE A CA 1
ATOM 3049 C C . PHE A 1 372 ? 9.468 9.126 -11.098 1.00 77.25 372 PHE A C 1
ATOM 3051 O O . PHE A 1 372 ? 8.321 9.573 -11.094 1.00 77.25 372 PHE A O 1
ATOM 3058 N N . GLN A 1 373 ? 10.295 9.314 -12.122 1.00 79.44 373 GLN A N 1
ATOM 3059 C CA . GLN A 1 373 ? 9.932 10.029 -13.335 1.00 79.44 373 GLN A CA 1
ATOM 3060 C C . GLN A 1 373 ? 10.367 9.246 -14.576 1.00 79.44 373 GLN A C 1
ATOM 3062 O O . GLN A 1 373 ? 11.552 9.036 -14.826 1.00 79.44 373 GLN A O 1
ATOM 3067 N N . PHE A 1 374 ? 9.397 8.860 -15.409 1.00 80.25 374 PHE A N 1
ATOM 3068 C CA . PHE A 1 374 ? 9.672 8.275 -16.720 1.00 80.25 374 PHE A CA 1
ATOM 3069 C C . PHE A 1 374 ? 9.777 9.358 -17.796 1.00 80.25 374 PHE A C 1
ATOM 3071 O O . PHE A 1 374 ? 8.781 10.013 -18.145 1.00 80.25 374 PHE A O 1
ATOM 3078 N N . TYR A 1 375 ? 10.977 9.503 -18.358 1.00 82.75 375 TYR A N 1
ATOM 3079 C CA . TYR A 1 375 ? 11.277 10.467 -19.412 1.00 82.75 375 TYR A CA 1
ATOM 3080 C C . TYR A 1 375 ? 10.984 9.945 -20.818 1.00 82.75 375 TYR A C 1
ATOM 3082 O O . TYR A 1 375 ? 11.092 10.720 -21.756 1.00 82.75 375 TYR A O 1
ATOM 3090 N N . GLY A 1 376 ? 10.564 8.693 -20.999 1.00 79.12 376 GLY A N 1
ATOM 3091 C CA . GLY A 1 376 ? 10.336 8.112 -22.325 1.00 79.12 376 GLY A CA 1
ATOM 3092 C C . GLY A 1 376 ? 11.532 7.288 -22.793 1.00 79.12 376 GLY A C 1
ATOM 3093 O O . GLY A 1 376 ? 12.222 6.676 -21.976 1.00 79.12 376 GLY A O 1
ATOM 3094 N N . TYR A 1 377 ? 11.773 7.249 -24.102 1.00 78.56 377 TYR A N 1
ATOM 3095 C CA . TYR A 1 377 ? 12.879 6.479 -24.672 1.00 78.56 377 TYR A CA 1
ATOM 3096 C C . TYR A 1 377 ? 13.618 7.204 -25.786 1.00 78.56 377 TYR A C 1
ATOM 3098 O O . TYR A 1 377 ? 13.067 8.065 -26.471 1.00 78.56 377 TYR A O 1
ATOM 3106 N N . VAL A 1 378 ? 14.859 6.777 -25.996 1.00 77.75 378 VAL A N 1
ATOM 3107 C CA . VAL A 1 378 ? 15.653 7.078 -27.189 1.00 77.75 378 VAL A CA 1
ATOM 3108 C C . VAL A 1 378 ? 15.714 5.830 -28.063 1.00 77.75 378 VAL A C 1
ATOM 3110 O O . VAL A 1 378 ? 15.782 4.725 -27.540 1.00 77.75 378 VAL A O 1
ATOM 3113 N N . LYS A 1 379 ? 15.659 5.965 -29.386 1.00 74.62 379 LYS A N 1
ATOM 3114 C CA . LYS A 1 379 ? 15.832 4.839 -30.317 1.00 74.62 379 LYS A CA 1
ATOM 3115 C C . LYS A 1 379 ? 17.229 4.870 -30.920 1.00 74.62 379 LYS A C 1
ATOM 3117 O O . LYS A 1 379 ? 17.598 5.883 -31.500 1.00 74.62 379 LYS A O 1
ATOM 3122 N N . VAL A 1 380 ? 17.948 3.754 -30.852 1.00 71.94 380 VAL A N 1
ATOM 3123 C CA . VAL A 1 380 ? 19.230 3.529 -31.540 1.00 71.94 380 VAL A CA 1
ATOM 3124 C C . VAL A 1 380 ? 19.040 2.352 -32.491 1.00 71.94 380 VAL A C 1
ATOM 3126 O O . VAL A 1 380 ? 18.746 1.248 -32.037 1.00 71.94 380 VAL A O 1
ATOM 3129 N N . ASP A 1 381 ? 19.123 2.585 -33.804 1.00 62.75 381 ASP A N 1
ATOM 3130 C CA . ASP A 1 381 ? 18.931 1.557 -34.847 1.00 62.75 381 ASP A CA 1
ATOM 3131 C C . ASP A 1 381 ? 17.687 0.669 -34.627 1.00 62.75 381 ASP A C 1
ATOM 3133 O O . ASP A 1 381 ? 17.734 -0.546 -34.801 1.00 62.75 381 ASP A O 1
ATOM 3137 N N . SER A 1 382 ? 16.562 1.281 -34.228 1.00 60.62 382 SER A N 1
ATOM 3138 C CA . SER A 1 382 ? 15.263 0.670 -33.859 1.00 60.62 382 SER A CA 1
ATOM 3139 C C . SER A 1 382 ? 15.134 0.039 -32.463 1.00 60.62 382 SER A C 1
ATOM 3141 O O . SER A 1 382 ? 14.004 -0.205 -32.031 1.00 60.62 382 SER A O 1
ATOM 3143 N N . LYS A 1 383 ? 16.226 -0.131 -31.707 1.00 65.94 383 LYS A N 1
ATOM 3144 C CA . LYS A 1 383 ? 16.175 -0.564 -30.301 1.00 65.94 383 LYS A CA 1
ATOM 3145 C C . LYS A 1 383 ? 15.818 0.635 -29.406 1.00 65.94 383 LYS A C 1
ATOM 3147 O O . LYS A 1 383 ? 16.513 1.651 -29.478 1.00 65.94 383 LYS A O 1
ATOM 3152 N N . PRO A 1 384 ? 14.756 0.575 -28.580 1.00 71.31 384 PRO A N 1
ATOM 3153 C CA . PRO A 1 384 ? 14.522 1.618 -27.592 1.00 71.31 384 PRO A CA 1
ATOM 3154 C C . PRO A 1 384 ? 15.602 1.575 -26.495 1.00 71.31 384 PRO A C 1
ATOM 3156 O O . PRO A 1 384 ? 16.250 0.551 -26.287 1.00 71.31 384 PRO A O 1
ATOM 3159 N N . ILE A 1 385 ? 15.773 2.684 -25.783 1.00 77.12 385 ILE A N 1
ATOM 3160 C CA . ILE A 1 385 ? 16.554 2.836 -24.554 1.00 77.12 385 ILE A CA 1
ATOM 3161 C C . ILE A 1 385 ? 15.687 3.663 -23.609 1.00 77.12 385 ILE A C 1
ATOM 3163 O O . ILE A 1 385 ? 15.440 4.839 -23.892 1.00 77.12 385 ILE A O 1
ATOM 3167 N N . TYR A 1 386 ? 15.164 3.063 -22.540 1.00 79.50 386 TYR A N 1
ATOM 3168 C CA . TYR A 1 386 ? 14.301 3.788 -21.605 1.00 79.50 386 TYR A CA 1
ATOM 3169 C C . TYR A 1 386 ? 15.113 4.698 -20.700 1.00 79.50 386 TYR A C 1
ATOM 3171 O O . TYR A 1 386 ? 16.185 4.325 -20.230 1.00 79.50 386 TYR A O 1
ATOM 3179 N N . VAL A 1 387 ? 14.560 5.876 -20.421 1.00 81.75 387 VAL A N 1
ATOM 3180 C CA . VAL A 1 387 ? 15.178 6.862 -19.541 1.00 81.75 387 VAL A CA 1
ATOM 3181 C C . VAL A 1 387 ? 14.281 7.112 -18.336 1.00 81.75 387 VAL A C 1
ATOM 3183 O O . VAL A 1 387 ? 13.141 7.570 -18.471 1.00 81.75 387 VAL A O 1
ATOM 3186 N N . PHE A 1 388 ? 14.814 6.836 -17.150 1.00 82.81 388 PHE A N 1
ATOM 3187 C CA . PHE A 1 388 ? 14.127 7.015 -15.874 1.00 82.81 388 PHE A CA 1
ATOM 3188 C C . PHE A 1 388 ? 14.917 7.932 -14.951 1.00 82.81 388 PHE A C 1
ATOM 3190 O O . PHE A 1 388 ? 16.136 8.032 -15.040 1.00 82.81 388 PHE A O 1
ATOM 3197 N N . GLU A 1 389 ? 14.223 8.558 -14.016 1.00 82.69 389 GLU A N 1
ATOM 3198 C CA . GLU A 1 389 ? 14.804 9.083 -12.788 1.00 82.69 389 GLU A CA 1
ATOM 3199 C C . GLU A 1 389 ? 14.089 8.465 -11.607 1.00 82.69 389 GLU A C 1
ATOM 3201 O O . GLU A 1 389 ? 12.870 8.297 -11.629 1.00 82.69 389 GLU A O 1
ATOM 3206 N N . ILE A 1 390 ? 14.878 8.080 -10.618 1.00 77.25 390 ILE A N 1
ATOM 3207 C CA . ILE A 1 390 ? 14.444 7.276 -9.493 1.00 77.25 390 ILE A CA 1
ATOM 3208 C C . ILE A 1 390 ? 15.122 7.850 -8.256 1.00 77.25 390 ILE A C 1
ATOM 3210 O O . ILE A 1 390 ? 16.333 8.101 -8.259 1.00 77.25 390 ILE A O 1
ATOM 3214 N N . ASP A 1 391 ? 14.334 8.088 -7.217 1.00 72.44 391 ASP A N 1
ATOM 3215 C CA . ASP A 1 391 ? 14.868 8.469 -5.917 1.00 72.44 391 ASP A CA 1
ATOM 3216 C C . ASP A 1 391 ? 15.537 7.271 -5.228 1.00 72.44 391 ASP A C 1
ATOM 3218 O O . ASP A 1 391 ? 15.288 6.116 -5.588 1.00 72.44 391 ASP A O 1
ATOM 3222 N N . ASP A 1 392 ? 16.390 7.534 -4.241 1.00 58.25 392 ASP A N 1
ATOM 3223 C CA . ASP A 1 392 ? 17.279 6.523 -3.654 1.00 58.25 392 ASP A CA 1
ATOM 3224 C C . ASP A 1 392 ? 16.526 5.287 -3.119 1.00 58.25 392 ASP A C 1
ATOM 3226 O O . ASP A 1 392 ? 17.006 4.156 -3.219 1.00 58.25 392 ASP A O 1
ATOM 3230 N N . GLU A 1 393 ? 15.294 5.502 -2.649 1.00 56.47 393 GLU A N 1
ATOM 3231 C CA . GLU A 1 393 ? 14.463 4.515 -1.953 1.00 56.47 393 GLU A CA 1
ATOM 3232 C C . GLU A 1 393 ? 13.420 3.804 -2.839 1.00 56.47 393 GLU A C 1
ATOM 3234 O O . GLU A 1 393 ? 12.694 2.939 -2.355 1.00 56.47 393 GLU A O 1
ATOM 3239 N N . SER A 1 394 ? 13.294 4.159 -4.126 1.00 57.78 394 SER A N 1
ATOM 3240 C CA . SER A 1 394 ? 12.090 3.800 -4.905 1.00 57.78 394 SER A CA 1
ATOM 3241 C C . SER A 1 394 ? 12.197 2.500 -5.713 1.00 57.78 394 SER A C 1
ATOM 3243 O O . SER A 1 394 ? 11.298 1.663 -5.650 1.00 57.78 394 SER A O 1
ATOM 3245 N N . ILE A 1 395 ? 13.264 2.321 -6.499 1.00 64.06 395 ILE A N 1
ATOM 3246 C CA . ILE A 1 395 ? 13.516 1.100 -7.288 1.00 64.06 395 ILE A CA 1
ATOM 3247 C C . ILE A 1 395 ? 15.011 0.809 -7.240 1.00 64.06 395 ILE A C 1
ATOM 3249 O O . ILE A 1 395 ? 15.823 1.688 -7.537 1.00 64.06 395 ILE A O 1
ATOM 3253 N N . ASN A 1 396 ? 15.391 -0.415 -6.881 1.00 61.22 396 ASN A N 1
ATOM 3254 C CA . ASN A 1 396 ? 16.800 -0.780 -6.834 1.00 61.22 396 ASN A CA 1
ATOM 3255 C C . ASN A 1 396 ? 17.350 -1.179 -8.219 1.00 61.22 396 ASN A C 1
ATOM 3257 O O . ASN A 1 396 ? 16.619 -1.437 -9.179 1.00 61.22 396 ASN A O 1
ATOM 3261 N N . LEU A 1 397 ? 18.679 -1.225 -8.313 1.00 59.00 397 LEU A N 1
ATOM 3262 C CA . LEU A 1 397 ? 19.392 -1.540 -9.550 1.00 59.00 397 LEU A CA 1
ATOM 3263 C C . LEU A 1 397 ? 19.106 -2.974 -10.026 1.00 59.00 397 LEU A C 1
ATOM 3265 O O . LEU A 1 397 ? 18.931 -3.209 -11.216 1.00 59.00 397 LEU A O 1
ATOM 3269 N N . GLU A 1 398 ? 19.019 -3.918 -9.091 1.00 57.25 398 GLU A N 1
ATOM 3270 C CA . GLU A 1 398 ? 18.832 -5.351 -9.344 1.00 57.25 398 GLU A CA 1
ATOM 3271 C C . GLU A 1 398 ? 17.464 -5.659 -9.969 1.00 57.25 398 GLU A C 1
ATOM 3273 O O . GLU A 1 398 ? 17.377 -6.426 -10.926 1.00 57.25 398 GLU A O 1
ATOM 3278 N N . GLN A 1 399 ? 16.396 -5.000 -9.511 1.00 61.97 399 GLN A N 1
ATOM 3279 C CA . GLN A 1 399 ? 15.060 -5.123 -10.102 1.00 61.97 399 GLN A CA 1
ATOM 3280 C C . GLN A 1 399 ? 15.043 -4.584 -11.543 1.00 61.97 399 GLN A C 1
ATOM 3282 O O . GLN A 1 399 ? 14.472 -5.206 -12.441 1.00 61.97 399 GLN A O 1
ATOM 3287 N N . LEU A 1 400 ? 15.730 -3.471 -11.814 1.00 61.47 400 LEU A N 1
ATOM 3288 C CA . LEU A 1 400 ? 15.844 -2.933 -13.177 1.00 61.47 400 LEU A CA 1
ATOM 3289 C C . LEU A 1 400 ? 16.698 -3.826 -14.091 1.00 61.47 400 LEU A C 1
ATOM 3291 O O . LEU A 1 400 ? 16.379 -3.968 -15.273 1.00 61.47 400 LEU A O 1
ATOM 3295 N N . LEU A 1 401 ? 17.726 -4.482 -13.546 1.00 57.94 401 LEU A N 1
ATOM 3296 C CA . LEU A 1 401 ? 18.547 -5.463 -14.259 1.00 57.94 401 LEU A CA 1
ATOM 3297 C C . LEU A 1 401 ? 17.757 -6.704 -14.678 1.00 57.94 401 LEU A C 1
ATOM 3299 O O . LEU A 1 401 ? 17.987 -7.227 -15.761 1.00 57.94 401 LEU A O 1
ATOM 3303 N N . ILE A 1 402 ? 16.790 -7.163 -13.883 1.00 55.91 402 ILE A N 1
ATOM 3304 C CA . ILE A 1 402 ? 15.964 -8.332 -14.236 1.00 55.91 402 ILE A CA 1
ATOM 3305 C C . ILE A 1 402 ? 15.071 -8.045 -15.448 1.00 55.91 402 ILE A C 1
ATOM 3307 O O . ILE A 1 402 ? 14.932 -8.896 -16.331 1.00 55.91 402 ILE A O 1
ATOM 3311 N N . LEU A 1 403 ? 14.507 -6.836 -15.533 1.00 53.19 403 LEU A N 1
ATOM 3312 C CA . LEU A 1 403 ? 13.779 -6.403 -16.728 1.00 53.19 403 LEU A CA 1
ATOM 3313 C C . LEU A 1 403 ? 14.688 -6.358 -17.944 1.00 53.19 403 LEU A C 1
ATOM 3315 O O . LEU A 1 403 ? 14.325 -6.835 -19.010 1.00 53.19 403 LEU A O 1
ATOM 3319 N N . HIS A 1 404 ? 15.880 -5.806 -17.776 1.00 51.44 404 HIS A N 1
ATOM 3320 C CA . HIS A 1 404 ? 16.861 -5.704 -18.837 1.00 51.44 404 HIS A CA 1
ATOM 3321 C C . HIS A 1 404 ? 17.358 -7.085 -19.313 1.00 51.44 404 HIS A C 1
ATOM 3323 O O . HIS A 1 404 ? 17.365 -7.349 -20.515 1.00 51.44 404 HIS A O 1
ATOM 3329 N N . ASN A 1 405 ? 17.606 -8.026 -18.400 1.00 49.31 405 ASN A N 1
ATOM 3330 C CA . ASN A 1 405 ? 17.963 -9.427 -18.672 1.00 49.31 405 ASN A CA 1
ATOM 3331 C C . ASN A 1 405 ? 16.867 -10.216 -19.407 1.00 49.31 405 ASN A C 1
ATOM 3333 O O . ASN A 1 405 ? 17.144 -11.218 -20.065 1.00 49.31 405 ASN A O 1
ATOM 3337 N N . HIS A 1 406 ? 15.619 -9.744 -19.375 1.00 48.25 406 HIS A N 1
ATOM 3338 C CA . HIS A 1 406 ? 14.521 -10.280 -20.181 1.00 48.25 406 HIS A CA 1
ATOM 3339 C C . HIS A 1 406 ? 14.777 -10.159 -21.702 1.00 48.25 406 HIS A C 1
ATOM 3341 O O . HIS A 1 406 ? 14.126 -10.839 -22.500 1.00 48.25 406 HIS A O 1
ATOM 3347 N N . SER A 1 407 ? 15.729 -9.305 -22.107 1.00 44.50 407 SER A N 1
ATOM 3348 C CA . SER A 1 407 ? 15.882 -8.801 -23.473 1.00 44.50 407 SER A CA 1
ATOM 3349 C C . SER A 1 407 ? 16.837 -9.463 -24.428 1.00 44.50 407 SER A C 1
ATOM 3351 O O . SER A 1 407 ? 16.858 -9.102 -25.608 1.00 44.50 407 SER A O 1
ATOM 3353 N N . LEU A 1 408 ? 17.531 -10.499 -23.984 1.00 46.22 408 LEU A N 1
ATOM 3354 C CA . LEU A 1 408 ? 18.444 -11.233 -24.843 1.00 46.22 408 LEU A CA 1
ATOM 3355 C C . LEU A 1 408 ? 18.121 -12.711 -24.879 1.00 46.22 408 LEU A C 1
ATOM 3357 O O . LEU A 1 408 ? 18.742 -13.507 -24.191 1.00 46.22 408 LEU A O 1
ATOM 3361 N N . LEU A 1 409 ? 17.210 -13.081 -25.778 1.00 40.78 409 LEU A N 1
ATOM 3362 C CA . LEU A 1 409 ? 17.103 -14.448 -26.280 1.00 40.78 409 LEU A CA 1
ATOM 3363 C C . LEU A 1 409 ? 16.735 -14.450 -27.770 1.00 40.78 409 LEU A C 1
ATOM 3365 O O . LEU A 1 409 ? 15.650 -14.854 -28.178 1.00 40.78 409 LEU A O 1
ATOM 3369 N N . TYR A 1 410 ? 17.688 -14.047 -28.608 1.00 35.91 410 TYR A N 1
ATOM 3370 C CA . TYR A 1 410 ? 17.781 -14.586 -29.965 1.00 35.91 410 TYR A CA 1
ATOM 3371 C C . TYR A 1 410 ? 18.791 -15.732 -29.944 1.00 35.91 410 TYR A C 1
ATOM 3373 O O . TYR A 1 410 ? 19.943 -15.522 -30.308 1.00 35.91 410 TYR A O 1
ATOM 3381 N N . ARG A 1 411 ? 18.395 -16.931 -29.489 1.00 41.06 411 ARG A N 1
ATOM 3382 C CA . ARG A 1 411 ? 19.059 -18.199 -29.856 1.00 41.06 411 ARG A CA 1
ATOM 3383 C C . ARG A 1 411 ? 18.249 -19.422 -29.421 1.00 41.06 411 ARG A C 1
ATOM 3385 O O . ARG A 1 411 ? 17.612 -19.443 -28.376 1.00 41.06 411 ARG A O 1
ATOM 3392 N N . GLN A 1 412 ? 18.295 -20.432 -30.283 1.00 37.06 412 G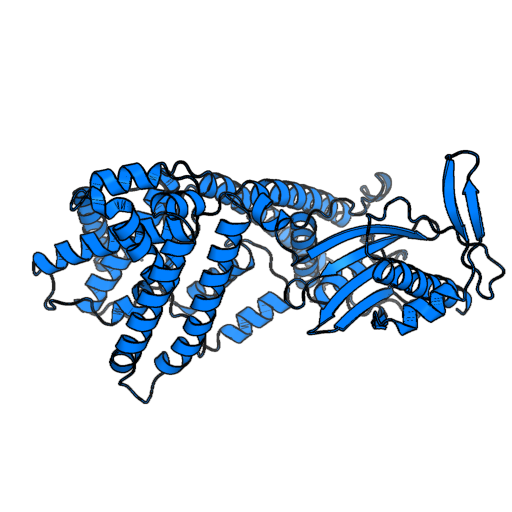LN A N 1
ATOM 3393 C CA . GLN A 1 412 ? 17.393 -21.581 -30.418 1.00 37.06 412 GLN A CA 1
ATOM 3394 C C . GLN A 1 412 ? 17.410 -22.621 -29.271 1.00 37.06 412 GLN A C 1
ATOM 3396 O O . GLN A 1 412 ? 16.865 -23.706 -29.448 1.00 37.06 412 GLN A O 1
ATOM 3401 N N . GLU A 1 413 ? 17.986 -22.333 -28.099 1.00 39.78 413 GLU A N 1
ATOM 3402 C CA . GLU A 1 413 ? 18.140 -23.333 -27.017 1.00 39.78 413 GLU A CA 1
ATOM 3403 C C . GLU A 1 413 ? 17.275 -23.064 -25.766 1.00 39.78 413 GLU A C 1
ATOM 3405 O O . GLU A 1 413 ? 16.917 -23.990 -25.019 1.00 39.78 413 GLU A O 1
ATOM 3410 N N . PHE A 1 414 ? 16.798 -21.830 -25.586 1.00 38.06 414 PHE A N 1
ATOM 3411 C CA . PHE A 1 414 ? 15.649 -21.567 -24.722 1.00 38.06 414 PHE A CA 1
ATOM 3412 C C . PHE A 1 414 ? 14.363 -21.772 -25.532 1.00 38.06 414 PHE A C 1
ATOM 3414 O O . PHE A 1 414 ? 14.123 -21.083 -26.516 1.00 38.06 414 PHE A O 1
ATOM 3421 N N . LEU A 1 415 ? 13.500 -22.701 -25.102 1.00 39.12 415 LEU A N 1
ATOM 3422 C CA . LEU A 1 415 ? 12.184 -22.957 -25.722 1.00 39.12 415 LEU A CA 1
ATOM 3423 C C . LEU A 1 415 ? 11.200 -21.773 -25.586 1.00 39.12 415 LEU A C 1
ATOM 3425 O O . LEU A 1 415 ? 10.049 -21.884 -25.991 1.00 39.12 415 LEU A O 1
ATOM 3429 N N . MET A 1 416 ? 11.623 -20.651 -25.000 1.00 36.31 416 MET A N 1
ATOM 3430 C CA . MET A 1 416 ? 10.796 -19.467 -24.795 1.00 36.31 416 MET A CA 1
ATOM 3431 C C . MET A 1 416 ? 11.565 -18.226 -25.265 1.00 36.31 416 MET A C 1
ATOM 3433 O O . MET A 1 416 ? 12.457 -17.771 -24.553 1.00 36.31 416 MET A O 1
ATOM 3437 N N . PRO A 1 417 ? 11.242 -17.665 -26.445 1.00 36.69 417 PRO A N 1
ATOM 3438 C CA . PRO A 1 417 ? 11.700 -16.337 -26.831 1.00 36.69 417 PRO A CA 1
ATOM 3439 C C . PRO A 1 417 ? 11.072 -15.314 -25.883 1.00 36.69 417 PRO A C 1
ATOM 3441 O O . PRO A 1 417 ? 9.886 -14.985 -26.000 1.00 36.69 417 PRO A O 1
ATOM 3444 N N . THR A 1 418 ? 11.849 -14.860 -24.905 1.00 39.03 418 THR A N 1
ATOM 3445 C CA . THR A 1 418 ? 11.440 -13.833 -23.955 1.00 39.03 418 THR A CA 1
ATOM 3446 C C . THR A 1 418 ? 11.496 -12.453 -24.627 1.00 39.03 418 THR A C 1
ATOM 3448 O O . THR A 1 418 ? 12.531 -12.081 -25.181 1.00 39.03 418 THR A O 1
ATOM 3451 N N . PRO A 1 419 ? 10.385 -11.702 -24.665 1.00 36.03 419 PRO A N 1
ATOM 3452 C CA . PRO A 1 419 ? 10.324 -10.373 -25.266 1.00 36.03 419 PRO A CA 1
ATOM 3453 C C . PRO A 1 419 ? 11.223 -9.385 -24.519 1.00 36.03 419 PRO A C 1
ATOM 3455 O O . PRO A 1 419 ? 11.105 -9.222 -23.313 1.00 36.03 419 PRO A O 1
ATOM 3458 N N . GLY A 1 420 ? 12.105 -8.692 -25.233 1.00 41.09 420 GLY A N 1
ATOM 3459 C CA . GLY A 1 420 ? 13.079 -7.841 -24.577 1.00 41.09 420 GLY A CA 1
ATOM 3460 C C . GLY A 1 420 ? 12.636 -6.457 -24.171 1.00 41.09 420 GLY A C 1
ATOM 3461 O O . GLY A 1 420 ? 12.017 -5.734 -24.944 1.00 41.09 420 GLY A O 1
ATOM 3462 N N . PHE A 1 421 ? 13.033 -6.071 -22.961 1.00 48.41 421 PHE A N 1
ATOM 3463 C CA . PHE A 1 421 ? 13.104 -4.673 -22.581 1.00 48.41 421 PHE A CA 1
ATOM 3464 C C . PHE A 1 421 ? 14.278 -3.963 -23.265 1.00 48.41 421 PHE A C 1
ATOM 3466 O O . PHE A 1 421 ? 15.319 -4.561 -23.514 1.00 48.41 421 PHE A O 1
ATOM 3473 N N . PRO A 1 422 ? 14.135 -2.673 -23.565 1.00 58.12 422 PRO A N 1
ATOM 3474 C CA . PRO A 1 422 ? 15.249 -1.856 -24.020 1.00 58.12 422 PRO A CA 1
ATOM 3475 C C . PRO A 1 422 ? 16.363 -1.730 -22.975 1.00 58.12 422 PRO A C 1
ATOM 3477 O O . PRO A 1 422 ? 16.141 -1.971 -21.788 1.00 58.12 422 PRO A O 1
ATOM 3480 N N . ASP A 1 423 ? 17.540 -1.278 -23.417 1.00 68.56 423 ASP A N 1
ATOM 3481 C CA . ASP A 1 423 ? 18.578 -0.820 -22.486 1.00 68.56 423 ASP A CA 1
ATOM 3482 C C . ASP A 1 423 ? 18.022 0.313 -21.617 1.00 68.56 423 ASP A C 1
ATOM 3484 O O . ASP A 1 423 ? 17.077 1.011 -22.002 1.00 68.56 423 ASP A O 1
ATOM 3488 N N . ILE A 1 424 ? 18.581 0.485 -20.424 1.00 77.19 424 ILE A N 1
ATOM 3489 C CA . ILE A 1 424 ? 18.043 1.431 -19.450 1.00 77.19 424 ILE A CA 1
ATOM 3490 C C . ILE A 1 424 ? 19.104 2.464 -19.111 1.00 77.19 424 ILE A C 1
ATOM 3492 O O . ILE A 1 424 ? 20.215 2.118 -18.728 1.00 77.19 424 ILE A O 1
ATOM 3496 N N . ILE A 1 425 ? 18.733 3.736 -19.191 1.00 80.62 425 ILE A N 1
ATOM 3497 C CA . ILE A 1 425 ? 19.446 4.829 -18.541 1.00 80.62 425 ILE A CA 1
ATOM 3498 C C . ILE A 1 425 ? 18.615 5.250 -17.334 1.00 80.62 425 ILE A C 1
ATOM 3500 O O . ILE A 1 425 ? 17.455 5.639 -17.475 1.00 80.62 425 ILE A O 1
ATOM 3504 N N . MET A 1 426 ? 19.197 5.189 -16.141 1.00 83.44 426 MET A N 1
ATOM 3505 C CA . MET A 1 426 ? 18.568 5.717 -14.935 1.00 83.44 426 MET A CA 1
ATOM 3506 C C . MET A 1 426 ? 19.357 6.881 -14.372 1.00 83.44 426 MET A C 1
ATOM 3508 O O . MET A 1 426 ? 20.582 6.862 -14.341 1.00 83.44 426 MET A O 1
ATOM 3512 N N . PHE A 1 427 ? 18.640 7.855 -13.847 1.00 83.00 427 PHE A N 1
ATOM 3513 C CA . PHE A 1 427 ? 19.187 8.885 -12.993 1.00 83.00 427 PHE A CA 1
ATOM 3514 C C . PHE A 1 427 ? 18.822 8.555 -11.561 1.00 83.00 427 PHE A C 1
ATOM 3516 O O . PHE A 1 427 ? 17.648 8.609 -11.201 1.00 83.00 427 PHE A O 1
ATOM 3523 N N . LYS A 1 428 ? 19.824 8.199 -10.760 1.00 80.31 428 LYS A N 1
ATOM 3524 C CA . LYS A 1 428 ? 19.643 7.963 -9.335 1.00 80.31 428 LYS A CA 1
ATOM 3525 C C . LYS A 1 428 ? 20.164 9.161 -8.558 1.00 80.31 428 LYS A C 1
ATOM 3527 O O . LYS A 1 428 ? 21.314 9.571 -8.739 1.00 80.31 428 LYS A O 1
ATOM 3532 N N . LYS A 1 429 ? 19.312 9.739 -7.716 1.00 73.31 429 LYS A N 1
ATOM 3533 C CA . LYS A 1 429 ? 19.731 10.780 -6.780 1.00 73.31 429 LYS A CA 1
ATOM 3534 C C . LYS A 1 429 ? 20.327 10.106 -5.547 1.00 73.31 429 LYS A C 1
ATOM 3536 O O . LYS A 1 429 ? 19.661 9.296 -4.920 1.00 73.31 429 LYS A O 1
ATOM 3541 N N . LEU A 1 430 ? 21.580 10.423 -5.243 1.00 68.62 430 LEU A N 1
ATOM 3542 C CA . LEU A 1 430 ? 22.321 9.907 -4.094 1.00 68.62 430 LEU A CA 1
ATOM 3543 C C . LEU A 1 430 ? 22.807 11.114 -3.292 1.00 68.62 430 LEU A C 1
ATOM 3545 O O . LEU A 1 430 ? 23.721 11.822 -3.721 1.00 68.62 430 LEU A O 1
ATOM 3549 N N . ASP A 1 431 ? 22.158 11.405 -2.165 1.00 68.88 431 ASP A N 1
ATOM 3550 C CA . ASP A 1 431 ? 22.392 12.611 -1.362 1.00 68.88 431 ASP A CA 1
ATOM 3551 C C . ASP A 1 431 ? 22.371 13.918 -2.195 1.00 68.88 431 ASP A C 1
ATOM 3553 O O . ASP A 1 431 ? 21.317 14.423 -2.600 1.00 68.88 431 ASP A O 1
ATOM 3557 N N . ARG A 1 432 ? 23.556 14.502 -2.437 1.00 67.31 432 ARG A N 1
ATOM 3558 C CA . ARG A 1 432 ? 23.774 15.752 -3.189 1.00 67.31 432 ARG A CA 1
ATOM 3559 C C . ARG A 1 432 ? 24.226 15.520 -4.633 1.00 67.31 432 ARG A C 1
ATOM 3561 O O . ARG A 1 432 ? 24.477 16.497 -5.337 1.00 67.31 432 ARG A O 1
ATOM 3568 N N . MET A 1 433 ? 24.348 14.267 -5.061 1.00 69.19 433 MET A N 1
ATOM 3569 C CA . MET A 1 433 ? 24.816 13.871 -6.387 1.00 69.19 433 MET A CA 1
ATOM 3570 C C . MET A 1 433 ? 23.673 13.254 -7.190 1.00 69.19 433 MET A C 1
ATOM 3572 O O . MET A 1 433 ? 22.743 12.662 -6.639 1.00 69.19 433 MET A O 1
ATOM 3576 N N . VAL A 1 434 ? 23.740 13.392 -8.512 1.00 76.06 434 VAL A N 1
ATOM 3577 C CA . VAL A 1 434 ? 22.853 12.668 -9.424 1.00 76.06 434 VAL A CA 1
ATOM 3578 C C . VAL A 1 434 ? 23.741 11.843 -10.331 1.00 76.06 434 VAL A C 1
ATOM 3580 O O . VAL A 1 434 ? 24.577 12.394 -11.040 1.00 76.06 434 VAL A O 1
ATOM 3583 N N . VAL A 1 435 ? 23.558 10.529 -10.300 1.00 79.38 435 VAL A N 1
ATOM 3584 C CA . VAL A 1 435 ? 24.343 9.589 -11.098 1.00 79.38 435 VAL A CA 1
ATOM 3585 C C . VAL A 1 435 ? 23.471 9.077 -12.234 1.00 79.38 435 VAL A C 1
ATOM 3587 O O . VAL A 1 435 ? 22.400 8.517 -11.999 1.00 79.38 435 VAL A O 1
ATOM 3590 N N . GLY A 1 436 ? 23.916 9.301 -13.468 1.00 81.12 436 GLY A N 1
ATOM 3591 C CA . GLY A 1 436 ? 23.346 8.683 -14.658 1.00 81.12 436 GLY A CA 1
ATOM 3592 C C . GLY A 1 436 ? 23.994 7.327 -14.894 1.00 81.12 436 GLY A C 1
ATOM 3593 O O . GLY A 1 436 ? 25.189 7.271 -15.158 1.00 81.12 436 GLY A O 1
ATOM 3594 N N . THR A 1 437 ? 23.226 6.248 -14.822 1.00 79.69 437 THR A N 1
ATOM 3595 C CA . THR A 1 437 ? 23.713 4.884 -15.030 1.00 79.69 437 THR A CA 1
ATOM 3596 C C . THR A 1 437 ? 23.046 4.266 -16.245 1.00 79.69 437 THR A C 1
ATOM 3598 O O . THR A 1 437 ? 21.826 4.125 -16.281 1.00 79.69 437 THR A O 1
ATOM 3601 N N . LEU A 1 438 ? 23.852 3.865 -17.220 1.00 78.81 438 LEU A N 1
ATOM 3602 C CA . LEU A 1 438 ? 23.464 2.971 -18.296 1.00 78.81 438 LEU A CA 1
ATOM 3603 C C . LEU A 1 438 ? 23.607 1.520 -17.845 1.00 78.81 438 LEU A C 1
ATOM 3605 O O . LEU A 1 438 ? 24.654 1.122 -17.332 1.00 78.81 438 LEU A O 1
ATOM 3609 N N . LEU A 1 439 ? 22.580 0.736 -18.142 1.00 73.62 439 LEU A N 1
AT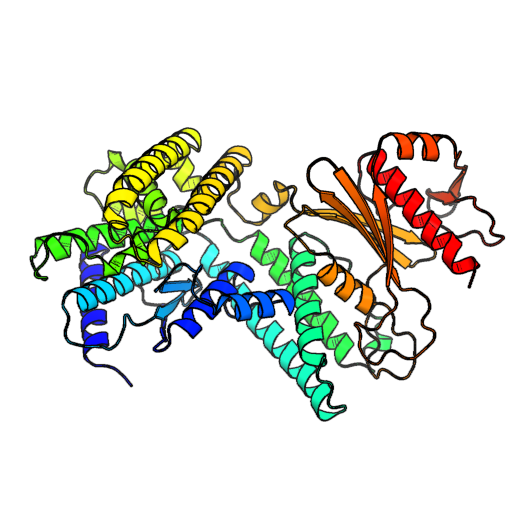OM 3610 C CA . LEU A 1 439 ? 22.566 -0.714 -18.080 1.00 73.62 439 LEU A CA 1
ATOM 3611 C C . LEU A 1 439 ? 22.314 -1.258 -19.492 1.00 73.62 439 LEU A C 1
ATOM 3613 O O . LEU A 1 439 ? 21.242 -1.045 -20.066 1.00 73.62 439 LEU A O 1
ATOM 3617 N N . SER A 1 440 ? 23.322 -1.929 -20.053 1.00 67.38 440 SER A N 1
ATOM 3618 C CA . SER A 1 440 ? 23.278 -2.619 -21.349 1.00 67.38 440 SER A CA 1
ATOM 3619 C C . SER A 1 440 ? 23.883 -4.019 -21.208 1.00 67.38 440 SER A C 1
ATOM 3621 O O . SER A 1 440 ? 24.652 -4.258 -20.287 1.00 67.38 440 SER A O 1
ATOM 3623 N N . ILE A 1 441 ? 23.458 -5.004 -22.003 1.00 59.62 441 ILE A N 1
ATOM 3624 C CA . ILE A 1 441 ? 24.000 -6.369 -21.888 1.00 59.62 441 ILE A CA 1
ATOM 3625 C C . ILE A 1 441 ? 25.103 -6.490 -22.933 1.00 59.62 441 ILE A C 1
ATOM 3627 O O . ILE A 1 441 ? 24.919 -6.140 -24.102 1.00 59.62 441 ILE A O 1
ATOM 3631 N N . GLY A 1 442 ? 26.258 -6.978 -22.493 1.00 56.56 442 GLY A N 1
ATOM 3632 C CA . GLY A 1 442 ? 27.397 -7.266 -23.350 1.00 56.56 442 GLY A CA 1
ATOM 3633 C C . GLY A 1 442 ? 27.151 -8.464 -24.271 1.00 56.56 442 GLY A C 1
ATOM 3634 O O . GLY A 1 442 ? 26.171 -9.198 -24.152 1.00 56.56 442 GLY A O 1
ATOM 3635 N N . LYS A 1 443 ? 28.069 -8.701 -25.211 1.00 55.75 443 LYS A N 1
ATOM 3636 C CA . LYS A 1 443 ? 28.015 -9.918 -26.030 1.00 55.75 443 LYS A CA 1
ATOM 3637 C C . LYS A 1 443 ? 28.227 -11.149 -25.138 1.00 55.75 443 LYS A C 1
ATOM 3639 O O . LYS A 1 443 ? 29.152 -11.181 -24.335 1.00 55.75 443 LYS A O 1
ATOM 3644 N N . LEU A 1 444 ? 27.376 -12.158 -25.304 1.00 54.44 444 LEU A N 1
ATOM 3645 C CA . LEU A 1 444 ? 27.537 -13.466 -24.670 1.00 54.44 444 LEU A CA 1
ATOM 3646 C C . LEU A 1 444 ? 28.603 -14.280 -25.410 1.00 54.44 444 LEU A C 1
ATOM 3648 O O . LEU A 1 444 ? 28.478 -14.490 -26.618 1.00 54.44 444 LEU A O 1
ATOM 3652 N N . GLU A 1 445 ? 29.613 -14.761 -24.686 1.00 53.47 445 GLU A N 1
ATOM 3653 C CA . GLU A 1 445 ? 30.593 -15.721 -25.214 1.00 53.47 445 GLU A CA 1
ATOM 3654 C C . GLU A 1 445 ? 30.073 -17.171 -25.136 1.00 53.47 445 GLU A C 1
ATOM 3656 O O . GLU A 1 445 ? 30.353 -17.971 -26.027 1.00 53.47 445 GLU A O 1
ATOM 3661 N N . GLU A 1 446 ? 29.238 -17.487 -24.136 1.00 55.38 446 GLU A N 1
ATOM 3662 C CA . GLU A 1 446 ? 28.663 -18.819 -23.888 1.00 55.38 446 GLU A CA 1
ATOM 3663 C C . GLU A 1 446 ? 27.140 -18.768 -23.652 1.00 55.38 446 GLU A C 1
ATOM 3665 O O . GLU A 1 446 ? 26.560 -17.702 -23.432 1.00 55.38 446 GLU A O 1
ATOM 3670 N N . ASN A 1 447 ? 26.474 -19.931 -23.701 1.00 55.94 447 ASN A N 1
ATOM 3671 C CA . ASN A 1 447 ? 25.043 -20.040 -23.404 1.00 55.94 447 ASN A CA 1
ATOM 3672 C C . ASN A 1 447 ? 24.809 -19.919 -21.883 1.00 55.94 447 ASN A C 1
ATOM 3674 O O . ASN A 1 447 ? 25.305 -20.764 -21.134 1.00 55.94 447 ASN A O 1
ATOM 3678 N N . PRO A 1 448 ? 24.045 -18.919 -21.405 1.00 55.00 448 PRO A N 1
ATOM 3679 C CA . PRO A 1 448 ? 23.839 -18.706 -19.975 1.00 55.00 448 PRO A CA 1
ATOM 3680 C C . PRO A 1 448 ? 22.982 -19.827 -19.365 1.00 55.00 448 PRO A C 1
ATOM 3682 O O . PRO A 1 448 ? 21.966 -20.228 -19.940 1.00 55.00 448 PRO A O 1
ATOM 3685 N N . MET A 1 449 ? 23.362 -20.319 -18.180 1.00 58.00 449 MET A N 1
ATOM 3686 C CA . MET A 1 449 ? 22.588 -21.334 -17.443 1.00 58.00 449 MET A CA 1
ATOM 3687 C C . MET A 1 449 ? 21.379 -20.735 -16.702 1.00 58.00 449 MET A C 1
ATOM 3689 O O . MET A 1 449 ? 20.428 -21.449 -16.359 1.00 58.00 449 MET A O 1
ATOM 3693 N N . SER A 1 450 ? 21.409 -19.425 -16.467 1.00 58.69 450 SER A N 1
ATOM 3694 C CA . SER A 1 450 ? 20.408 -18.660 -15.734 1.00 58.69 450 SER A CA 1
ATOM 3695 C C . SER A 1 450 ? 20.210 -17.273 -16.364 1.00 58.69 450 SER A C 1
ATOM 3697 O O . SER A 1 450 ? 21.181 -16.685 -16.837 1.00 58.69 450 SER A O 1
ATOM 3699 N N . PRO A 1 451 ? 18.998 -16.680 -16.328 1.00 57.09 451 PRO A N 1
ATOM 3700 C CA . PRO A 1 451 ? 18.771 -15.295 -16.759 1.00 57.09 451 PRO A CA 1
ATOM 3701 C C . PRO A 1 451 ? 19.609 -14.252 -16.005 1.00 57.09 451 PRO A C 1
ATOM 3703 O O . PRO A 1 451 ? 19.752 -13.127 -16.471 1.00 57.09 451 PRO A O 1
ATOM 3706 N N . TRP A 1 452 ? 20.153 -14.613 -14.841 1.00 60.94 452 TRP A N 1
ATOM 3707 C CA . TRP A 1 452 ? 21.042 -13.761 -14.050 1.00 60.94 452 TRP A CA 1
ATOM 3708 C C . TRP A 1 452 ? 22.526 -13.902 -14.426 1.00 60.94 452 TRP A C 1
ATOM 3710 O O . TRP A 1 452 ? 23.323 -13.084 -13.983 1.00 60.94 452 TRP A O 1
ATOM 3720 N N . ASP A 1 453 ? 22.897 -14.876 -15.267 1.00 58.69 453 ASP A N 1
ATOM 3721 C CA . ASP A 1 453 ? 24.285 -15.092 -15.713 1.00 58.69 453 ASP A CA 1
ATOM 3722 C C . ASP A 1 453 ? 24.648 -14.234 -16.945 1.00 58.69 453 ASP A C 1
ATOM 3724 O O . ASP A 1 453 ? 25.701 -14.417 -17.557 1.00 58.69 453 ASP A O 1
ATOM 3728 N N . LEU A 1 454 ? 23.766 -13.315 -17.357 1.00 59.34 454 LEU A N 1
ATOM 3729 C CA . LEU A 1 454 ? 24.008 -12.431 -18.494 1.00 59.34 454 LEU A CA 1
ATOM 3730 C C . LEU A 1 454 ? 25.094 -11.391 -18.152 1.00 59.34 454 LEU A C 1
ATOM 3732 O O . LEU A 1 454 ? 25.021 -10.757 -17.097 1.00 59.34 454 LEU A O 1
ATOM 3736 N N . PRO A 1 455 ? 26.087 -11.161 -19.035 1.00 60.44 455 PRO A N 1
ATOM 3737 C CA . PRO A 1 455 ? 27.127 -10.170 -18.804 1.00 60.44 455 PRO A CA 1
ATOM 3738 C C . PRO A 1 455 ? 26.529 -8.766 -18.895 1.00 60.44 455 PRO A C 1
ATOM 3740 O O . PRO A 1 455 ? 26.244 -8.257 -19.978 1.00 60.44 455 PRO A O 1
ATOM 3743 N N . ILE A 1 456 ? 26.342 -8.124 -17.747 1.00 64.75 456 ILE A N 1
ATOM 3744 C CA . ILE A 1 456 ? 25.836 -6.754 -17.667 1.00 64.75 456 ILE A CA 1
ATOM 3745 C C . ILE A 1 456 ? 26.996 -5.775 -17.856 1.00 64.75 456 ILE A C 1
ATOM 3747 O O . ILE A 1 456 ? 27.959 -5.761 -17.088 1.00 64.75 456 ILE A O 1
ATOM 3751 N N . TYR A 1 457 ? 26.875 -4.915 -18.861 1.00 68.56 457 TYR A N 1
ATOM 3752 C CA . TYR A 1 457 ? 27.661 -3.702 -18.991 1.00 68.56 457 TYR A CA 1
ATOM 3753 C C . TYR A 1 457 ? 26.963 -2.560 -18.248 1.00 68.56 457 TYR A C 1
ATOM 3755 O O . TYR A 1 457 ? 25.863 -2.128 -18.604 1.00 68.56 457 TYR A O 1
ATOM 3763 N N . SER A 1 458 ? 27.622 -2.057 -17.209 1.00 71.62 458 SER A N 1
ATOM 3764 C CA . SER A 1 458 ? 27.176 -0.881 -16.472 1.00 71.62 458 SER A CA 1
ATOM 3765 C C . SER A 1 458 ? 28.140 0.277 -16.688 1.00 71.62 458 SER A C 1
ATOM 3767 O O . SER A 1 458 ? 29.338 0.141 -16.416 1.00 71.62 458 SER A O 1
ATOM 3769 N N . ARG A 1 459 ? 27.613 1.439 -17.068 1.00 73.38 459 ARG A N 1
ATOM 3770 C CA . ARG A 1 459 ? 28.363 2.695 -17.035 1.00 73.38 459 ARG A CA 1
ATOM 3771 C C . ARG A 1 459 ? 27.651 3.701 -16.160 1.00 73.38 459 ARG A C 1
ATOM 3773 O O . ARG A 1 459 ? 26.490 3.988 -16.405 1.00 73.38 459 ARG A O 1
ATOM 3780 N N . ALA A 1 460 ? 28.364 4.281 -15.205 1.00 77.81 460 ALA A N 1
ATOM 3781 C CA . ALA A 1 460 ? 27.876 5.390 -14.403 1.00 77.81 460 ALA A CA 1
ATOM 3782 C C . ALA A 1 460 ? 28.647 6.671 -14.735 1.00 77.81 460 ALA A C 1
ATOM 3784 O O . ALA A 1 460 ? 29.874 6.649 -14.855 1.00 77.81 460 ALA A O 1
ATOM 3785 N N . ILE A 1 461 ? 27.923 7.779 -14.848 1.00 75.31 461 ILE A N 1
ATOM 3786 C CA . ILE A 1 461 ? 28.466 9.129 -14.973 1.00 75.31 461 ILE A CA 1
ATOM 3787 C C . ILE A 1 461 ? 27.871 10.015 -13.883 1.00 75.31 461 ILE A C 1
ATOM 3789 O O . ILE A 1 461 ? 26.666 9.991 -13.627 1.00 75.31 461 ILE A O 1
ATOM 3793 N N . ASP A 1 462 ? 28.720 10.802 -13.234 1.00 77.25 462 ASP A N 1
ATOM 3794 C CA . ASP A 1 462 ? 28.265 11.858 -12.336 1.00 77.25 462 ASP A CA 1
ATOM 3795 C C . ASP A 1 462 ? 27.785 13.051 -13.169 1.00 77.25 462 ASP A C 1
ATOM 3797 O O . ASP A 1 462 ? 28.483 13.520 -14.074 1.00 77.25 462 ASP A O 1
ATOM 3801 N N . ILE A 1 463 ? 26.580 13.541 -12.882 1.00 72.88 463 ILE A N 1
ATOM 3802 C CA . ILE A 1 463 ? 26.008 14.703 -13.560 1.00 72.88 463 ILE A CA 1
ATOM 3803 C C . ILE A 1 463 ? 26.572 15.968 -12.906 1.00 72.88 463 ILE A C 1
ATOM 3805 O O . ILE A 1 463 ? 25.882 16.701 -12.192 1.00 72.88 463 ILE A O 1
ATOM 3809 N N . SER A 1 464 ? 27.853 16.227 -13.162 1.00 66.81 464 SER A N 1
ATOM 3810 C CA . SER A 1 464 ? 28.545 17.437 -12.729 1.00 66.81 464 SER A CA 1
ATOM 3811 C C . SER A 1 464 ? 28.513 18.522 -13.815 1.00 66.81 464 SER A C 1
ATOM 3813 O O . SER A 1 464 ? 28.203 18.283 -14.985 1.00 66.81 464 SER A O 1
ATOM 3815 N N . LYS A 1 465 ? 28.849 19.757 -13.429 1.00 58.22 465 LYS A N 1
ATOM 3816 C CA . LYS A 1 465 ? 28.981 20.884 -14.364 1.00 58.22 465 LYS A CA 1
ATOM 3817 C C . LYS A 1 465 ? 30.113 20.668 -15.386 1.00 58.22 465 LYS A C 1
ATOM 3819 O O . LYS A 1 465 ? 30.028 21.175 -16.492 1.00 58.22 465 LYS A O 1
ATOM 3824 N N . GLU A 1 466 ? 31.117 19.867 -15.045 1.00 57.38 466 GLU A N 1
ATOM 3825 C CA . GLU A 1 466 ? 32.274 19.573 -15.903 1.00 57.38 466 GLU A CA 1
ATOM 3826 C C . GLU A 1 466 ? 31.898 18.664 -17.087 1.00 57.38 466 GLU A C 1
ATOM 3828 O O . GLU A 1 466 ? 32.418 18.829 -18.188 1.00 57.38 466 GLU A O 1
ATOM 3833 N N . LEU A 1 467 ? 30.926 17.759 -16.903 1.00 60.22 467 LEU A N 1
ATOM 3834 C CA . LEU A 1 467 ? 30.369 16.948 -17.994 1.00 60.22 467 LEU A CA 1
ATOM 3835 C C . LEU A 1 467 ? 29.651 17.818 -19.042 1.00 60.22 467 LEU A C 1
ATOM 3837 O O . LEU A 1 467 ? 29.729 17.547 -20.238 1.00 60.22 467 LEU A O 1
ATOM 3841 N N . LEU A 1 468 ? 28.955 18.873 -18.600 1.00 57.00 468 LEU A N 1
ATOM 3842 C CA . LEU A 1 468 ? 28.284 19.821 -19.496 1.00 57.00 468 LEU A CA 1
ATOM 3843 C C . LEU A 1 468 ? 29.282 20.578 -20.376 1.00 57.00 468 LEU A C 1
ATOM 3845 O O . LEU A 1 468 ? 29.016 20.762 -21.563 1.00 57.00 468 LEU A O 1
ATOM 3849 N N . ASP A 1 469 ? 30.416 20.983 -19.805 1.00 55.16 469 ASP A N 1
ATOM 3850 C CA . ASP A 1 469 ? 31.464 21.702 -20.530 1.00 55.16 469 ASP A CA 1
ATOM 3851 C C . ASP A 1 469 ? 32.117 20.794 -21.593 1.00 55.16 469 ASP A C 1
ATOM 3853 O O . ASP A 1 469 ? 32.293 21.216 -22.735 1.00 55.16 469 ASP A O 1
ATOM 3857 N N . PHE A 1 470 ? 32.346 19.512 -21.278 1.00 59.25 470 PHE A N 1
ATOM 3858 C CA . PHE A 1 470 ? 32.851 18.515 -22.236 1.00 59.25 470 PHE A CA 1
ATOM 3859 C C . PHE A 1 470 ? 31.893 18.264 -23.416 1.00 59.25 470 PHE A C 1
ATOM 3861 O O . PHE A 1 470 ? 32.317 18.211 -24.571 1.00 59.25 470 PHE A O 1
ATOM 3868 N N . VAL A 1 471 ? 30.587 18.134 -23.155 1.00 56.69 471 VAL A N 1
ATOM 3869 C CA . VAL A 1 471 ? 29.585 17.908 -24.215 1.00 56.69 471 VAL A CA 1
ATOM 3870 C C . VAL A 1 471 ? 29.395 19.155 -25.083 1.00 56.69 471 VAL A C 1
ATOM 3872 O O . VAL A 1 471 ? 29.186 19.034 -26.288 1.00 56.69 471 VAL A O 1
ATOM 3875 N N . ALA A 1 472 ? 29.501 20.357 -24.507 1.00 55.72 472 ALA A N 1
ATOM 3876 C CA . ALA A 1 472 ? 29.409 21.614 -25.252 1.00 55.72 472 ALA A CA 1
ATOM 3877 C C . ALA A 1 472 ? 30.560 21.811 -26.259 1.00 55.72 472 ALA A C 1
ATOM 3879 O O . ALA A 1 472 ? 30.380 22.495 -27.271 1.00 55.72 472 ALA A O 1
ATOM 3880 N N . GLU A 1 473 ? 31.724 21.203 -26.014 1.00 54.03 473 GLU A N 1
ATOM 3881 C CA . GLU A 1 473 ? 32.866 21.229 -26.936 1.00 54.03 473 GLU A CA 1
ATOM 3882 C C . GLU A 1 473 ? 32.687 20.293 -28.148 1.00 54.03 473 GLU A C 1
ATOM 3884 O O . GLU A 1 473 ? 33.247 20.558 -29.217 1.00 54.03 473 GLU A O 1
ATOM 3889 N N . GLN A 1 474 ? 31.852 19.250 -28.044 1.00 55.06 474 GLN A N 1
ATOM 3890 C CA . GLN A 1 474 ? 31.539 18.340 -29.151 1.00 55.06 474 GLN A CA 1
ATOM 3891 C C . GLN A 1 474 ? 30.348 18.856 -29.981 1.00 55.06 474 GLN A C 1
ATOM 3893 O O . GLN A 1 474 ? 29.184 18.571 -29.710 1.00 55.06 474 GLN A O 1
ATOM 3898 N N . LYS A 1 475 ? 30.624 19.658 -31.017 1.00 49.53 475 LYS A N 1
ATOM 3899 C CA . LYS A 1 475 ? 29.589 20.179 -31.934 1.00 49.53 475 LYS A CA 1
ATOM 3900 C C . LYS A 1 475 ? 28.864 19.052 -32.692 1.00 49.53 475 LYS A C 1
ATOM 3902 O O . LYS A 1 475 ? 29.506 18.250 -33.360 1.00 49.53 475 LYS A O 1
ATOM 3907 N N . GLN A 1 476 ? 27.529 19.066 -32.645 1.00 53.47 476 GLN A N 1
ATOM 3908 C CA . GLN A 1 476 ? 26.620 18.137 -33.333 1.00 53.47 476 GLN A CA 1
ATOM 3909 C C . GLN A 1 476 ? 26.126 18.696 -34.682 1.00 53.47 476 GLN A C 1
ATOM 3911 O O . GLN A 1 476 ? 25.766 19.872 -34.767 1.00 53.47 476 GLN A O 1
ATOM 3916 N N . GLU A 1 477 ? 26.033 17.846 -35.710 1.00 49.28 477 GLU A N 1
ATOM 3917 C CA . GLU A 1 477 ? 25.228 18.101 -36.915 1.00 49.28 477 GLU A CA 1
ATOM 3918 C C . GLU A 1 477 ? 23.854 17.424 -36.764 1.00 49.28 477 GLU A C 1
ATOM 3920 O O . GLU A 1 477 ? 23.752 16.251 -36.398 1.00 49.28 477 GLU A O 1
ATOM 3925 N N . VAL A 1 478 ? 22.786 18.183 -37.023 1.00 51.91 478 VAL A N 1
ATOM 3926 C CA . VAL A 1 478 ? 21.397 17.701 -37.008 1.00 51.91 478 VAL A CA 1
ATOM 3927 C C . VAL A 1 478 ? 20.973 17.459 -38.451 1.00 51.91 478 VAL A C 1
ATOM 3929 O O . VAL A 1 478 ? 20.981 18.393 -39.253 1.00 51.91 478 VAL A O 1
ATOM 3932 N N . GLU A 1 479 ? 20.582 16.230 -38.778 1.00 48.56 479 GLU A N 1
ATOM 3933 C CA . GLU A 1 479 ? 20.050 15.877 -40.096 1.00 48.56 479 GLU A CA 1
ATOM 3934 C C . GLU A 1 479 ? 18.517 15.787 -39.986 1.00 48.56 479 GLU A C 1
ATOM 3936 O O . GLU A 1 479 ? 17.974 15.113 -39.101 1.00 48.56 479 GLU A O 1
ATOM 3941 N N . ILE A 1 480 ? 17.806 16.527 -40.841 1.00 47.16 480 ILE A N 1
ATOM 3942 C CA . ILE A 1 480 ? 16.339 16.529 -40.885 1.00 47.16 480 ILE A CA 1
ATOM 3943 C C . ILE A 1 480 ? 15.912 15.480 -41.909 1.00 47.16 480 ILE A C 1
ATOM 3945 O O . ILE A 1 480 ? 16.254 15.587 -43.083 1.00 47.16 480 ILE A O 1
ATOM 3949 N N . ASP A 1 481 ? 15.170 14.469 -41.462 1.00 46.56 481 ASP A N 1
ATOM 3950 C CA . ASP A 1 481 ? 14.636 13.425 -42.335 1.00 46.56 481 ASP A CA 1
ATOM 3951 C C . ASP A 1 481 ? 13.499 14.010 -43.199 1.00 46.56 481 ASP A C 1
ATOM 3953 O O . ASP A 1 481 ? 12.445 14.399 -42.683 1.00 46.56 481 ASP A O 1
ATOM 3957 N N . GLU A 1 482 ? 13.736 14.130 -44.510 1.00 44.41 482 GLU A N 1
ATOM 3958 C CA . GLU A 1 482 ? 12.857 14.839 -45.455 1.00 44.41 482 GLU A CA 1
ATOM 3959 C C . GLU A 1 482 ? 11.478 14.176 -45.647 1.00 44.41 482 GLU A C 1
ATOM 3961 O O . GLU A 1 482 ? 10.528 14.858 -46.032 1.00 44.41 482 GLU A O 1
ATOM 3966 N N . GLU A 1 483 ? 11.321 12.882 -45.334 1.00 45.00 483 GLU A N 1
ATOM 3967 C CA . GLU A 1 483 ? 10.037 12.169 -45.458 1.00 45.00 483 GLU A CA 1
ATOM 3968 C C . GLU A 1 483 ? 9.164 12.292 -44.202 1.00 45.00 483 GLU A C 1
ATOM 3970 O O . GLU A 1 483 ? 7.934 12.287 -44.288 1.00 45.00 483 GLU A O 1
ATOM 3975 N N . THR A 1 484 ? 9.781 12.409 -43.023 1.00 47.41 484 THR A N 1
ATOM 3976 C CA . THR A 1 484 ? 9.059 12.413 -41.737 1.00 47.41 484 THR A CA 1
ATOM 3977 C C . THR A 1 484 ? 9.030 13.775 -41.043 1.00 47.41 484 THR A C 1
ATOM 3979 O O . THR A 1 484 ? 8.263 13.955 -40.092 1.00 47.41 484 THR A O 1
ATOM 3982 N N . GLY A 1 485 ? 9.846 14.736 -41.493 1.00 46.28 485 GLY A N 1
ATOM 3983 C CA . GLY A 1 485 ? 9.985 16.065 -40.889 1.00 46.28 485 GLY A CA 1
ATOM 3984 C C . GLY A 1 485 ? 10.571 16.042 -39.472 1.00 46.28 485 GLY A C 1
ATOM 3985 O O . GLY A 1 485 ? 10.454 17.026 -38.740 1.00 46.28 485 GLY A O 1
ATOM 3986 N N . ARG A 1 486 ? 11.159 14.915 -39.050 1.00 48.59 486 ARG A N 1
ATOM 3987 C CA . ARG A 1 486 ? 11.712 14.722 -37.704 1.00 48.59 486 ARG A CA 1
ATOM 3988 C C . ARG A 1 486 ? 13.214 14.993 -37.710 1.00 48.59 486 ARG A C 1
ATOM 3990 O O . ARG A 1 486 ? 13.931 14.560 -38.606 1.00 48.59 486 ARG A O 1
ATOM 3997 N N . ALA A 1 487 ? 13.680 15.711 -36.692 1.00 52.03 487 ALA A N 1
ATOM 3998 C CA . ALA A 1 487 ? 15.100 15.954 -36.475 1.00 52.03 487 ALA A CA 1
ATOM 3999 C C . ALA A 1 487 ? 15.747 14.711 -35.846 1.00 52.03 487 ALA A C 1
ATOM 4001 O O . ALA A 1 487 ? 15.309 14.260 -34.786 1.00 52.03 487 ALA A O 1
ATOM 4002 N N . SER A 1 488 ? 16.783 14.178 -36.491 1.00 49.22 488 SER A N 1
ATOM 4003 C CA . SER A 1 488 ? 17.636 13.113 -35.954 1.00 49.22 488 SER A CA 1
ATOM 4004 C C . SER A 1 488 ? 19.061 13.631 -35.773 1.00 49.22 488 SER A C 1
ATOM 4006 O O . SER A 1 488 ? 19.549 14.421 -36.583 1.00 49.22 488 SER A O 1
ATOM 4008 N N . GLU A 1 489 ? 19.723 13.222 -34.693 1.00 52.75 489 GLU A N 1
ATOM 4009 C CA . GLU A 1 489 ? 21.110 13.617 -34.421 1.00 52.75 489 GLU A CA 1
ATOM 4010 C C . GLU A 1 489 ? 22.059 12.505 -34.875 1.00 52.75 489 GLU A C 1
ATOM 4012 O O . GLU A 1 489 ? 21.832 11.328 -34.582 1.00 52.75 489 GLU A O 1
ATOM 4017 N N . VAL A 1 490 ? 23.130 12.882 -35.579 1.00 52.88 490 VAL A N 1
ATOM 4018 C CA . VAL A 1 490 ? 24.218 11.973 -35.961 1.00 52.88 490 VAL A CA 1
ATOM 4019 C C . VAL A 1 490 ? 25.353 12.149 -34.951 1.00 52.88 490 VAL A C 1
ATOM 4021 O O . VAL A 1 490 ? 25.924 13.233 -34.841 1.00 52.88 490 VAL A O 1
ATOM 4024 N N . LEU A 1 491 ? 25.677 11.099 -34.191 1.00 50.31 491 LEU A N 1
ATOM 4025 C CA . LEU A 1 491 ? 26.835 11.099 -33.288 1.00 50.31 491 LEU A CA 1
ATOM 4026 C C . LEU A 1 491 ? 28.119 10.798 -34.084 1.00 50.31 491 LEU A C 1
ATOM 4028 O O . LEU A 1 491 ? 28.158 9.854 -34.874 1.00 50.31 491 LEU A O 1
ATOM 4032 N N . TYR A 1 492 ? 29.157 11.621 -33.898 1.00 39.16 492 TYR A N 1
ATOM 4033 C CA . TYR A 1 492 ? 30.476 11.457 -34.520 1.00 39.16 492 TYR A CA 1
ATOM 4034 C C . TYR A 1 492 ? 31.468 10.892 -33.501 1.00 39.16 492 TYR A C 1
ATOM 4036 O O . TYR A 1 492 ? 31.831 11.572 -32.548 1.00 39.16 492 TYR A O 1
ATOM 4044 N N . GLY A 1 493 ? 31.982 9.692 -33.763 1.00 39.91 493 GLY A N 1
ATOM 4045 C CA . GLY A 1 493 ? 33.031 9.082 -32.949 1.00 39.91 493 GLY A CA 1
ATOM 4046 C C . GLY A 1 493 ? 33.578 7.815 -33.599 1.00 39.91 493 GLY A C 1
ATOM 4047 O O . GLY A 1 493 ? 33.043 6.736 -33.413 1.00 39.91 493 GLY A O 1
ATOM 4048 N N . THR A 1 494 ? 34.631 7.948 -34.414 1.00 34.31 494 THR A N 1
ATOM 4049 C CA . THR A 1 494 ? 35.500 6.847 -34.902 1.00 34.31 494 THR A CA 1
ATOM 4050 C C . THR A 1 494 ? 34.835 5.576 -35.456 1.00 34.31 494 THR A C 1
ATOM 4052 O O . THR A 1 494 ? 35.411 4.495 -35.370 1.00 34.31 494 THR A O 1
ATOM 4055 N N . SER A 1 495 ? 33.698 5.698 -36.139 1.00 38.06 495 SER A N 1
ATOM 4056 C CA . SER A 1 495 ? 33.072 4.572 -36.832 1.00 38.06 495 SER A CA 1
ATOM 4057 C C . SER A 1 495 ? 32.642 4.890 -38.248 1.00 38.06 495 SER A C 1
ATOM 4059 O O . SER A 1 495 ? 32.142 5.966 -38.565 1.00 38.06 495 SER A O 1
ATOM 4061 N N . LYS A 1 496 ? 32.855 3.910 -39.128 1.00 41.16 496 LYS A N 1
ATOM 4062 C CA . LYS A 1 496 ? 32.440 3.941 -40.534 1.00 41.16 496 LYS A CA 1
ATOM 4063 C C . LYS A 1 496 ? 30.944 3.640 -40.722 1.00 41.16 496 LYS A C 1
ATOM 4065 O O . LYS A 1 496 ? 30.498 3.615 -41.867 1.00 41.16 496 LYS A O 1
ATOM 4070 N N . ILE A 1 497 ? 30.173 3.409 -39.654 1.00 46.56 497 ILE A N 1
ATOM 4071 C CA . ILE A 1 497 ? 28.750 3.051 -39.721 1.00 46.56 497 ILE A CA 1
ATOM 4072 C C . ILE A 1 497 ? 27.920 4.162 -39.066 1.00 46.56 497 ILE A C 1
ATOM 4074 O O . ILE A 1 497 ? 27.987 4.385 -37.864 1.00 46.56 497 ILE A O 1
ATOM 4078 N N . ARG A 1 498 ? 27.116 4.869 -39.872 1.00 53.59 498 ARG A N 1
ATOM 4079 C CA . ARG A 1 498 ? 26.168 5.885 -39.390 1.00 53.59 498 ARG A CA 1
ATOM 4080 C C . ARG A 1 498 ? 25.002 5.192 -38.679 1.00 53.59 498 ARG A C 1
ATOM 4082 O O . ARG A 1 498 ? 24.142 4.633 -39.358 1.00 53.59 498 ARG A O 1
ATOM 4089 N N . LYS A 1 499 ? 24.959 5.235 -37.346 1.00 58.66 499 LYS A N 1
ATOM 4090 C CA . LYS A 1 499 ? 23.776 4.823 -36.574 1.00 58.66 499 LYS A CA 1
ATOM 4091 C C . LYS A 1 499 ? 22.807 5.990 -36.433 1.00 58.66 499 LYS A C 1
ATOM 4093 O O . LYS A 1 499 ? 23.228 7.111 -36.145 1.00 58.66 499 LYS A O 1
ATOM 4098 N N . LYS A 1 500 ? 21.514 5.740 -36.648 1.00 65.19 500 LYS A N 1
ATOM 4099 C CA . LYS A 1 500 ? 20.473 6.770 -36.491 1.00 65.19 500 LYS A CA 1
ATOM 4100 C C . LYS A 1 500 ? 19.973 6.754 -35.050 1.00 65.19 500 LYS A C 1
ATOM 4102 O O . LYS A 1 500 ? 19.469 5.727 -34.589 1.00 65.19 500 LYS A O 1
ATOM 4107 N N . VAL A 1 501 ? 20.078 7.896 -34.368 1.00 71.56 501 VAL A N 1
ATOM 4108 C CA . VAL A 1 501 ? 19.529 8.084 -33.021 1.00 71.56 501 VAL A CA 1
ATOM 4109 C C . VAL A 1 501 ? 18.316 9.012 -33.072 1.00 71.56 501 VAL A C 1
ATOM 4111 O O . VAL A 1 501 ? 18.398 10.146 -33.544 1.00 71.56 501 VAL A O 1
ATOM 4114 N N . ASP A 1 502 ? 17.176 8.523 -32.584 1.00 76.44 502 ASP A N 1
ATOM 4115 C CA . ASP A 1 502 ? 15.911 9.261 -32.531 1.00 76.44 502 ASP A CA 1
ATOM 4116 C C . ASP A 1 502 ? 15.517 9.549 -31.074 1.00 76.44 502 ASP A C 1
ATOM 4118 O O . ASP A 1 502 ? 15.152 8.651 -30.311 1.00 76.44 502 ASP A O 1
ATOM 4122 N N . TYR A 1 503 ? 15.581 10.832 -30.709 1.00 80.00 503 TYR A N 1
ATOM 4123 C CA . TYR A 1 503 ? 15.228 11.365 -29.389 1.00 80.00 503 TYR A CA 1
ATOM 4124 C C . TYR A 1 503 ? 13.774 11.863 -29.303 1.00 80.00 503 TYR A C 1
ATOM 4126 O O . TYR A 1 503 ? 13.366 12.378 -28.264 1.00 80.00 503 TYR A O 1
ATOM 4134 N N . SER A 1 504 ? 12.967 11.733 -30.363 1.00 78.56 504 SER A N 1
ATOM 4135 C CA . SER A 1 504 ? 11.620 12.329 -30.447 1.00 78.56 504 SER A CA 1
ATOM 4136 C C . SER A 1 504 ? 10.631 11.827 -29.392 1.00 78.56 504 SER A C 1
ATOM 4138 O O . SER A 1 504 ? 9.615 12.470 -29.139 1.00 78.56 504 SER A O 1
ATOM 4140 N N . GLN A 1 505 ? 10.913 10.672 -28.791 1.00 81.62 505 GLN A N 1
ATOM 4141 C CA . GLN A 1 505 ? 10.070 10.016 -27.789 1.00 81.62 505 GLN A CA 1
ATOM 4142 C C . GLN A 1 505 ? 10.515 10.339 -26.355 1.00 81.62 505 GLN A C 1
ATOM 4144 O O . GLN A 1 505 ? 9.934 9.832 -25.391 1.00 81.62 505 GLN A O 1
ATOM 4149 N N . LEU A 1 506 ? 11.526 11.200 -26.207 1.00 81.38 506 LEU A N 1
ATOM 4150 C CA . LEU A 1 506 ? 12.039 11.661 -24.930 1.00 81.38 506 LEU A CA 1
ATOM 4151 C C . LEU A 1 506 ? 11.322 12.950 -24.499 1.00 81.38 506 LEU A C 1
ATOM 4153 O O . LEU A 1 506 ? 11.301 13.959 -25.204 1.00 81.38 506 LEU A O 1
ATOM 4157 N N . LYS A 1 507 ? 10.729 12.926 -23.308 1.00 84.69 507 LYS A N 1
ATOM 4158 C CA . LYS A 1 507 ? 10.119 14.083 -22.652 1.00 84.69 507 LYS A CA 1
ATOM 4159 C C . LYS A 1 507 ? 11.188 15.098 -22.247 1.00 84.69 507 LYS A C 1
ATOM 4161 O O . LYS A 1 507 ? 12.357 14.772 -22.048 1.00 84.69 507 LYS A O 1
ATOM 4166 N N . LYS A 1 508 ? 10.750 16.345 -22.051 1.00 81.62 508 LYS A N 1
ATOM 4167 C CA . LYS A 1 508 ? 11.613 17.443 -21.604 1.00 81.62 508 LYS A CA 1
ATOM 4168 C C . LYS A 1 508 ? 12.311 17.093 -20.283 1.00 81.62 508 LYS A C 1
ATOM 4170 O O . LYS A 1 508 ? 11.659 16.725 -19.310 1.00 81.62 508 LYS A O 1
ATOM 4175 N N . MET A 1 509 ? 13.624 17.287 -20.254 1.00 83.31 509 MET A N 1
ATOM 4176 C CA . MET A 1 509 ? 14.490 17.107 -19.087 1.00 83.31 509 MET A CA 1
ATOM 4177 C C . MET A 1 509 ? 15.461 18.284 -18.950 1.00 83.31 509 MET A C 1
ATOM 4179 O O . MET A 1 509 ? 15.511 19.157 -19.823 1.00 83.31 509 MET A O 1
ATOM 4183 N N . SER A 1 510 ? 16.212 18.346 -17.846 1.00 81.19 510 SER A N 1
ATOM 4184 C CA . SER A 1 510 ? 17.271 19.350 -17.704 1.00 81.19 510 SER A CA 1
ATOM 4185 C C . SER A 1 510 ? 18.353 19.142 -18.767 1.00 81.19 510 SER A C 1
ATOM 4187 O O . SER A 1 510 ? 18.604 18.017 -19.198 1.00 81.19 510 SER A O 1
ATOM 4189 N N . GLN A 1 511 ? 19.029 20.223 -19.169 1.00 75.12 511 GLN A N 1
ATOM 4190 C CA . GLN A 1 511 ? 20.131 20.139 -20.135 1.00 75.12 511 GLN A CA 1
ATOM 4191 C C . GLN A 1 511 ? 21.236 19.186 -19.667 1.00 75.12 511 GLN A C 1
ATOM 4193 O O . GLN A 1 511 ? 21.761 18.427 -20.472 1.00 75.12 511 GLN A O 1
ATOM 4198 N N . SER A 1 512 ? 21.528 19.173 -18.362 1.00 73.88 512 SER A N 1
ATOM 4199 C CA . SER A 1 512 ? 22.494 18.255 -17.756 1.00 73.88 512 SER A CA 1
ATOM 4200 C C . SER A 1 512 ? 22.119 16.789 -17.956 1.00 73.88 512 SER A C 1
ATOM 4202 O O . SER A 1 512 ? 22.941 16.015 -18.429 1.00 73.88 512 SER A O 1
ATOM 4204 N N . LYS A 1 513 ? 20.861 16.419 -17.699 1.00 81.31 513 LYS A N 1
ATOM 4205 C CA . LYS A 1 513 ? 20.370 15.052 -17.908 1.00 81.31 513 LYS A CA 1
ATOM 4206 C C . LYS A 1 513 ? 20.374 14.675 -19.385 1.00 81.31 513 LYS A C 1
ATOM 4208 O O . LYS A 1 513 ? 20.810 13.582 -19.721 1.00 81.31 513 LYS A O 1
ATOM 4213 N N . LEU A 1 514 ? 19.956 15.579 -20.272 1.00 81.31 514 LEU A N 1
ATOM 4214 C CA . LEU A 1 514 ? 19.967 15.316 -21.713 1.00 81.31 514 LEU A CA 1
ATOM 4215 C C . LEU A 1 514 ? 21.390 15.086 -22.240 1.00 81.31 514 LEU A C 1
ATOM 4217 O O . LEU A 1 514 ? 21.611 14.160 -23.018 1.00 81.31 514 LEU A O 1
ATOM 4221 N N . ALA A 1 515 ? 22.354 15.894 -21.794 1.00 74.94 515 ALA A N 1
ATOM 4222 C CA . ALA A 1 515 ? 23.765 15.720 -22.124 1.00 74.94 515 ALA A CA 1
ATOM 4223 C C . ALA A 1 515 ? 24.292 14.365 -21.624 1.00 74.94 515 ALA A C 1
ATOM 4225 O O . ALA A 1 515 ? 24.916 13.631 -22.385 1.00 74.94 515 ALA A O 1
ATOM 4226 N N . SER A 1 516 ? 23.960 13.986 -20.388 1.00 79.38 516 SER A N 1
ATOM 4227 C CA . SER A 1 516 ? 24.289 12.674 -19.824 1.00 79.38 516 SER A CA 1
ATOM 4228 C C . SER A 1 516 ? 23.691 11.511 -20.622 1.00 79.38 516 SER A C 1
ATOM 4230 O O . SER A 1 516 ? 24.401 10.549 -20.899 1.00 79.38 516 SER A O 1
ATOM 4232 N N . VAL A 1 517 ? 22.422 11.601 -21.048 1.00 82.19 517 VAL A N 1
ATOM 4233 C CA . VAL A 1 517 ? 21.803 10.589 -21.928 1.00 82.19 517 VAL A CA 1
ATOM 4234 C C . VAL A 1 517 ? 22.617 10.431 -23.212 1.00 82.19 517 VAL A C 1
ATOM 4236 O O . VAL A 1 517 ? 22.918 9.309 -23.603 1.00 82.19 517 VAL A O 1
ATOM 4239 N N . ARG A 1 518 ? 23.001 11.540 -23.855 1.00 79.12 518 ARG A N 1
ATOM 4240 C CA . ARG A 1 518 ? 23.767 11.518 -25.112 1.00 79.12 518 ARG A CA 1
ATOM 4241 C C . ARG A 1 518 ? 25.126 10.843 -24.950 1.00 79.12 518 ARG A C 1
ATOM 4243 O O . ARG A 1 518 ? 25.463 9.994 -25.764 1.00 79.12 518 ARG A O 1
ATOM 4250 N N . VAL A 1 519 ? 25.861 11.176 -23.886 1.00 76.50 519 VAL A N 1
ATOM 4251 C CA . VAL A 1 519 ? 27.167 10.564 -23.578 1.00 76.50 519 VAL A CA 1
ATOM 4252 C C . VAL A 1 519 ? 27.027 9.061 -23.352 1.00 76.50 519 VAL A C 1
ATOM 4254 O O . VAL A 1 519 ? 27.767 8.279 -23.938 1.00 76.50 519 VAL A O 1
ATOM 4257 N N . LEU A 1 520 ? 26.047 8.642 -22.547 1.00 78.94 520 LEU A N 1
ATOM 4258 C CA . LEU A 1 520 ? 25.809 7.222 -22.284 1.00 78.94 520 LEU A CA 1
ATOM 4259 C C . LEU A 1 520 ? 25.411 6.457 -23.554 1.00 78.94 520 LEU A C 1
ATOM 4261 O O . LEU A 1 520 ? 25.816 5.313 -23.725 1.00 78.94 520 LEU A O 1
ATOM 4265 N N . ILE A 1 521 ? 24.649 7.075 -24.460 1.00 77.38 521 ILE A N 1
ATOM 4266 C CA . ILE A 1 521 ? 24.290 6.466 -25.748 1.00 77.38 521 ILE A CA 1
ATOM 4267 C C . ILE A 1 521 ? 25.504 6.333 -26.670 1.00 77.38 521 ILE A C 1
ATOM 4269 O O . ILE A 1 521 ? 25.648 5.304 -27.328 1.00 77.38 521 ILE A O 1
ATOM 4273 N N . ASP A 1 522 ? 26.384 7.332 -26.708 1.00 72.69 522 ASP A N 1
ATOM 4274 C CA . ASP A 1 522 ? 27.604 7.287 -27.519 1.00 72.69 522 ASP A CA 1
ATOM 4275 C C . ASP A 1 522 ? 28.544 6.148 -27.078 1.00 72.69 522 ASP A C 1
ATOM 4277 O O . ASP A 1 522 ? 29.102 5.420 -27.904 1.00 72.69 522 ASP A O 1
ATOM 4281 N N . GLU A 1 523 ? 28.630 5.889 -25.769 1.00 68.31 523 GLU A N 1
ATOM 4282 C CA . GLU A 1 523 ? 29.371 4.736 -25.245 1.00 68.31 523 GLU A CA 1
ATOM 4283 C C . GLU A 1 523 ? 28.784 3.381 -25.708 1.00 68.31 523 GLU A C 1
ATOM 4285 O O . GLU A 1 523 ? 29.538 2.461 -26.028 1.00 68.31 523 GLU A O 1
ATOM 4290 N N . ILE A 1 524 ? 27.455 3.245 -25.833 1.00 65.56 524 ILE A N 1
ATOM 4291 C CA . ILE A 1 524 ? 26.820 2.029 -26.398 1.00 65.56 524 ILE A CA 1
ATOM 4292 C C . ILE A 1 524 ? 27.181 1.867 -27.874 1.00 65.56 524 ILE A C 1
ATOM 4294 O O . ILE A 1 524 ? 27.494 0.765 -28.339 1.00 65.56 524 ILE A O 1
ATOM 4298 N N . VAL A 1 525 ? 27.094 2.966 -28.628 1.00 62.38 525 VAL A N 1
ATOM 4299 C CA . VAL A 1 525 ? 27.330 2.983 -30.074 1.00 62.38 525 VAL A CA 1
ATOM 4300 C C . VAL A 1 525 ? 28.749 2.519 -30.388 1.00 62.38 525 VAL A C 1
ATOM 4302 O O . VAL A 1 525 ? 28.898 1.620 -31.221 1.00 62.38 525 VAL A O 1
ATOM 4305 N N . THR A 1 526 ? 29.733 3.057 -29.663 1.00 61.97 526 THR A N 1
ATOM 4306 C CA . THR A 1 526 ? 31.168 2.788 -29.837 1.00 61.97 526 THR A CA 1
ATOM 4307 C C . THR A 1 526 ? 31.595 1.392 -29.367 1.00 61.97 526 THR A C 1
ATOM 4309 O O . THR A 1 526 ? 32.441 0.757 -29.998 1.00 61.97 526 THR A O 1
ATOM 4312 N N . GLN A 1 527 ? 30.996 0.836 -28.306 1.00 57.91 527 GLN A N 1
ATOM 4313 C CA . GLN A 1 527 ? 31.349 -0.515 -27.840 1.00 57.91 527 GLN A CA 1
ATOM 4314 C C . GLN A 1 527 ? 30.930 -1.640 -28.792 1.00 57.91 527 GLN A C 1
ATOM 4316 O O . GLN A 1 527 ? 31.632 -2.644 -28.912 1.00 57.91 527 GLN A O 1
ATOM 4321 N N . HIS A 1 528 ? 29.805 -1.499 -29.494 1.00 51.78 528 HIS A N 1
ATOM 4322 C CA . HIS A 1 528 ? 29.355 -2.509 -30.461 1.00 51.78 528 HIS A CA 1
ATOM 4323 C C . HIS A 1 528 ? 30.221 -2.583 -31.732 1.00 51.78 528 HIS A C 1
ATOM 4325 O O . HIS A 1 528 ? 30.007 -3.467 -32.560 1.00 51.78 528 HIS A O 1
ATOM 4331 N N . GLU A 1 529 ? 31.195 -1.685 -31.884 1.00 44.19 529 GLU A N 1
ATOM 4332 C CA . GLU A 1 529 ? 32.093 -1.595 -33.040 1.00 44.19 529 GLU A CA 1
ATOM 4333 C C . GLU A 1 529 ? 33.474 -2.212 -32.774 1.00 44.19 529 GLU A C 1
ATOM 4335 O O . GLU A 1 529 ? 34.205 -2.508 -33.718 1.00 44.19 529 GLU A O 1
ATOM 4340 N N . GLY A 1 530 ? 33.821 -2.440 -31.502 1.00 39.25 530 GLY A N 1
ATOM 4341 C CA . GLY A 1 530 ? 35.096 -3.025 -31.074 1.00 39.25 530 GLY A CA 1
ATOM 4342 C C . GLY A 1 530 ? 35.073 -4.537 -30.822 1.00 39.25 530 GLY A C 1
ATOM 4343 O O . GLY A 1 530 ? 36.071 -5.071 -30.340 1.00 39.25 530 GLY A O 1
ATOM 4344 N N . ALA A 1 531 ? 33.961 -5.219 -31.110 1.00 34.62 531 ALA A N 1
ATOM 4345 C CA . ALA A 1 531 ? 33.738 -6.629 -30.783 1.00 34.62 531 ALA A CA 1
ATOM 4346 C C . ALA A 1 531 ? 33.228 -7.451 -31.962 1.00 34.62 531 ALA A C 1
ATOM 4348 O O . ALA A 1 531 ? 32.520 -6.886 -32.828 1.00 34.62 531 ALA A O 1
#

Radius of gyration: 27.35 Å; chains: 1; bounding box: 62×54×83 Å

Foldseek 3Di:
DDDVLLVVLLVVLQVLLCVQQVHFQDFADEDEDQDLLVVQLQQLCCVVQVESLRQDAPVSVVVSVVPSPPLADQSQQWDWQLAGQIYIYGYQDDDPDPDLLSSLLSSLNSLLRRLLRCLSVQFPACQRVLSHLLHVLSVVLNVLLVVVLVVCCVPPNQPCSSNLSSLQLNLLLQVLLLPDLPAFQDDPVQVVQAPVSVSVVVSSVSSNVNSVSQQRGFACQLLSLLRSLQSSVVSSQVCLVVVVGVDNDNDLSCCSQCVALSNQLSVVLLCLLVVVVPPPVNVSNVVSSHDHHPLVSCVSNPALVSSVVSLVVSVVVSVVCLCVSPVPVDDSSVSHVVVSVVVSVVVNVVRVQCRVQVDGHPSSSSVSDPQKDWQFWKAKLNFTETEMEHEPPRDDPVSVLSLQLLADDPDDPPSHNRHHDGWYWYWYDDPPWTKTKTWHFDDDPDDDPDSVSTHIDIDIDILDPVLVVVLVVDDWDWDQDPVPRAIWTFDDDPDPDTITMHCPRGHDDDPSVVSSVVVSVVVVVVVVVVD